Protein AF-F9WC16-F1 (afdb_monomer_lite)

Sequence (579 aa):
MTDFTGIFPSASTASATVTSGSALSATSTALATVTSGSALSAASTASATVTSGSALSAASTASATVTSGSALSATSTASATVTSGSALSATSTASATVTSGSALSATSTASATVTSGSALSATSTASATVTSGSALSATSTASATVTSGSALSATSTASATVTSGSALSATSTASATVTSGSALSATSTASATVTSGSALSATSTASATVTSGSALSATSTASATVTSGSALSATSTASATVTSGSALSATSTASATVTSGSALSATSTASATVTSGSALSATSTASATVTSGSALSATSTASATVTSGSALSATSTASATVTSGSALSATSTASATVTSGSALSAASTASATVTSGSALSATSTASATVTSGSALSAASTASATVTSGSALSATSTASATVTSGSALSAASTASATVTSGSALSATSTASAAVTSGSALSATSTASATVTSGSALSATSTASATVTSGSALSATSTASATVTSGSALSATSTASATVTSGSALSATSTASATVTSGSALSAASTASATVTSGSALSAASTASATVTSGSALSAASTASATVTSGSALSATSTASATVT

pLDDT: mean 82.02, std 11.08, range [31.3, 96.88]

Structure (mmCIF, N/CA/C/O backbone):
data_AF-F9WC16-F1
#
_entry.id   AF-F9WC16-F1
#
loop_
_atom_site.group_PDB
_atom_site.id
_atom_site.type_symbol
_atom_site.label_atom_id
_atom_site.label_alt_id
_atom_site.label_comp_id
_atom_site.label_asym_id
_atom_site.label_entity_id
_atom_site.label_seq_id
_atom_site.pdbx_PDB_ins_code
_atom_site.Cartn_x
_atom_site.Cartn_y
_atom_site.Cartn_z
_atom_site.occupancy
_atom_site.B_iso_or_equiv
_atom_site.auth_seq_id
_atom_site.auth_comp_id
_atom_site.auth_asym_id
_atom_site.auth_atom_id
_atom_site.pdbx_PDB_model_num
ATOM 1 N N . MET A 1 1 ? 38.015 -17.062 -76.089 1.00 32.19 1 MET A N 1
ATOM 2 C CA . MET A 1 1 ? 38.453 -16.292 -74.908 1.00 32.19 1 MET A CA 1
ATOM 3 C C . MET A 1 1 ? 39.875 -16.721 -74.613 1.00 32.19 1 MET A C 1
ATOM 5 O O . MET A 1 1 ? 40.081 -17.864 -74.243 1.00 32.19 1 MET A O 1
ATOM 9 N N . THR A 1 2 ? 40.844 -15.872 -74.932 1.00 34.47 2 THR A N 1
ATOM 10 C CA . THR A 1 2 ? 42.273 -16.111 -74.702 1.00 34.47 2 THR A CA 1
ATOM 11 C C . THR A 1 2 ? 42.661 -15.502 -73.360 1.00 34.47 2 THR A C 1
ATOM 13 O O . THR A 1 2 ? 42.543 -14.289 -73.192 1.00 34.47 2 THR A O 1
ATOM 16 N N . ASP A 1 3 ? 43.087 -16.349 -72.425 1.00 31.30 3 ASP A N 1
ATOM 17 C CA . ASP A 1 3 ? 43.669 -15.956 -71.141 1.00 31.30 3 ASP A CA 1
ATOM 18 C C . ASP A 1 3 ? 44.989 -15.209 -71.369 1.00 31.30 3 ASP A C 1
ATOM 20 O O . ASP A 1 3 ? 45.923 -15.749 -71.961 1.00 31.30 3 ASP A O 1
ATOM 24 N N . PHE A 1 4 ? 45.076 -13.966 -70.890 1.00 37.69 4 PHE A N 1
ATOM 25 C CA . PHE A 1 4 ? 46.331 -13.220 -70.811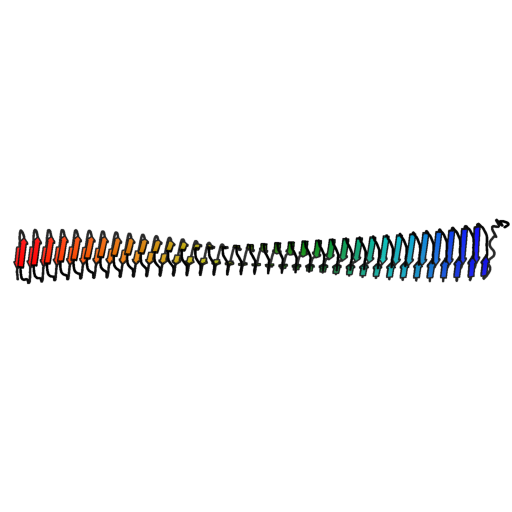 1.00 37.69 4 PHE A CA 1
ATOM 26 C C . PHE A 1 4 ? 46.782 -13.183 -69.348 1.00 37.69 4 PHE A C 1
ATOM 28 O O . PHE A 1 4 ? 46.285 -12.404 -68.536 1.00 37.69 4 PHE A O 1
ATOM 35 N N . THR A 1 5 ? 47.733 -14.049 -69.005 1.00 40.16 5 THR A N 1
ATOM 36 C CA . THR A 1 5 ? 48.456 -14.028 -67.729 1.00 40.16 5 THR A CA 1
ATOM 37 C C . THR A 1 5 ? 49.641 -13.069 -67.855 1.00 40.16 5 THR A C 1
ATOM 39 O O . THR A 1 5 ? 50.752 -13.485 -68.175 1.00 40.16 5 THR A O 1
ATOM 42 N N . GLY A 1 6 ? 49.405 -11.768 -67.678 1.00 41.28 6 GLY A N 1
ATOM 43 C CA . GLY A 1 6 ? 50.448 -10.741 -67.750 1.00 41.28 6 GLY A CA 1
ATOM 44 C C . GLY A 1 6 ? 50.562 -9.953 -66.450 1.00 41.28 6 GLY A C 1
ATOM 45 O O . GLY A 1 6 ? 49.718 -9.107 -66.172 1.00 41.28 6 GLY A O 1
ATOM 46 N N . ILE A 1 7 ? 51.623 -10.199 -65.676 1.00 39.50 7 ILE A N 1
ATOM 47 C CA . ILE A 1 7 ? 52.044 -9.312 -64.584 1.00 39.50 7 ILE A CA 1
ATOM 48 C C . ILE A 1 7 ? 52.741 -8.108 -65.236 1.00 39.50 7 ILE A C 1
ATOM 50 O O . ILE A 1 7 ? 53.850 -8.244 -65.750 1.00 39.50 7 ILE A O 1
ATOM 54 N N . PHE A 1 8 ? 52.095 -6.939 -65.253 1.00 45.47 8 PHE A N 1
ATOM 55 C CA . PHE A 1 8 ? 52.730 -5.693 -65.701 1.00 45.47 8 PHE A CA 1
ATOM 56 C C . PHE A 1 8 ? 53.617 -5.117 -64.579 1.00 45.47 8 PHE A C 1
ATOM 58 O O . PHE A 1 8 ? 53.128 -4.956 -63.459 1.00 45.47 8 PHE A O 1
ATOM 65 N N . PRO A 1 9 ? 54.900 -4.790 -64.835 1.00 41.75 9 PRO A N 1
ATOM 66 C CA . PRO A 1 9 ? 55.758 -4.149 -63.845 1.00 41.75 9 PRO A CA 1
ATOM 67 C C . PRO A 1 9 ? 55.487 -2.636 -63.754 1.00 41.75 9 PRO A C 1
ATOM 69 O O . PRO A 1 9 ? 55.106 -1.987 -64.726 1.00 41.75 9 PRO A O 1
ATOM 72 N N . SER A 1 10 ? 55.703 -2.094 -62.553 1.00 46.91 10 SER A N 1
ATOM 73 C CA . SER A 1 10 ? 55.459 -0.715 -62.117 1.00 46.91 10 SER A CA 1
ATOM 74 C C . SER A 1 10 ? 56.034 0.380 -63.030 1.00 46.91 10 SER A C 1
ATOM 76 O O . SER A 1 10 ? 57.247 0.469 -63.206 1.00 46.91 10 SER A O 1
ATOM 78 N N . ALA A 1 11 ? 55.179 1.306 -63.477 1.00 40.69 11 ALA A N 1
ATOM 79 C CA . ALA A 1 11 ? 55.573 2.629 -63.965 1.00 40.69 11 ALA A CA 1
ATOM 80 C C . ALA A 1 11 ? 54.740 3.708 -63.249 1.00 40.69 11 ALA A C 1
ATOM 82 O O . ALA A 1 11 ? 53.516 3.634 -63.210 1.00 40.69 11 ALA A O 1
ATOM 83 N N . SER A 1 12 ? 55.415 4.697 -62.657 1.00 51.22 12 SER A N 1
ATOM 84 C CA . SER A 1 12 ? 54.818 5.823 -61.926 1.00 51.22 12 SER A CA 1
ATOM 85 C C . SER A 1 12 ? 54.042 6.755 -62.869 1.00 51.22 12 SER A C 1
ATOM 87 O O . SER A 1 12 ? 54.603 7.721 -63.387 1.00 51.22 12 SER A O 1
ATOM 89 N N . THR A 1 13 ? 52.752 6.494 -63.084 1.00 55.62 13 THR A N 1
ATOM 90 C CA . THR A 1 13 ? 51.843 7.357 -63.854 1.00 55.62 13 THR A CA 1
ATOM 91 C C . THR A 1 13 ? 50.832 8.059 -62.941 1.00 55.62 13 THR A C 1
ATOM 93 O O . THR A 1 13 ? 50.387 7.507 -61.933 1.00 55.62 13 THR A O 1
ATOM 96 N N . ALA A 1 14 ? 50.432 9.287 -63.299 1.00 64.75 14 ALA A N 1
ATOM 97 C CA . ALA A 1 14 ? 49.393 10.049 -62.588 1.00 64.75 14 ALA A CA 1
ATOM 98 C C . ALA A 1 14 ? 48.021 9.343 -62.591 1.00 64.75 14 ALA A C 1
ATOM 100 O O . ALA A 1 14 ? 47.195 9.590 -61.720 1.00 64.75 14 ALA A O 1
ATOM 101 N N . SER A 1 15 ? 47.792 8.439 -63.546 1.00 70.44 15 SER A N 1
ATOM 102 C CA . SER A 1 15 ? 46.636 7.546 -63.585 1.00 70.44 15 SER A CA 1
ATOM 103 C C . SER A 1 15 ? 47.059 6.169 -64.094 1.00 70.44 15 SER A C 1
ATOM 105 O O . SER A 1 15 ? 47.838 6.070 -65.045 1.00 70.44 15 SER A O 1
ATOM 107 N N . ALA A 1 16 ? 46.553 5.113 -63.465 1.00 72.38 16 ALA A N 1
ATOM 108 C CA . ALA A 1 16 ? 46.688 3.730 -63.900 1.00 72.38 16 ALA A CA 1
ATOM 109 C C . ALA A 1 16 ? 45.288 3.112 -64.013 1.00 72.38 16 ALA A C 1
ATOM 111 O O . ALA A 1 16 ? 44.542 3.064 -63.035 1.00 72.38 16 ALA A O 1
ATOM 112 N N . THR A 1 17 ? 44.920 2.656 -65.213 1.00 74.88 17 THR A N 1
ATOM 113 C CA . THR A 1 17 ? 43.636 1.990 -65.482 1.00 74.88 17 THR A CA 1
ATOM 114 C C . THR A 1 17 ? 43.893 0.615 -66.069 1.00 74.88 17 THR A C 1
ATOM 116 O O . THR A 1 17 ? 44.639 0.480 -67.035 1.00 74.88 17 THR A O 1
ATOM 119 N N . VAL A 1 18 ? 43.267 -0.401 -65.486 1.00 69.25 18 VAL A N 1
ATOM 120 C CA . VAL A 1 18 ? 43.440 -1.796 -65.877 1.00 69.25 18 VAL A CA 1
ATOM 121 C C . VAL A 1 18 ? 42.069 -2.462 -65.991 1.00 69.25 18 VAL A C 1
ATOM 123 O O . VAL A 1 18 ? 41.312 -2.524 -65.026 1.00 69.25 18 VAL A O 1
ATOM 126 N N . THR A 1 19 ? 41.725 -2.963 -67.176 1.00 71.56 19 THR A N 1
ATOM 127 C CA . THR A 1 19 ? 40.344 -3.380 -67.470 1.00 71.56 19 THR A CA 1
ATOM 128 C C . THR A 1 19 ? 40.065 -4.857 -67.163 1.00 71.56 19 THR A C 1
ATOM 130 O O . THR A 1 19 ? 38.994 -5.156 -66.640 1.00 71.56 19 THR A O 1
ATOM 133 N N . SER A 1 20 ? 40.994 -5.787 -67.441 1.00 63.97 20 SER A N 1
ATOM 134 C CA . SER A 1 20 ? 40.744 -7.232 -67.258 1.00 63.97 20 SER A CA 1
ATOM 135 C C . SER A 1 20 ? 42.004 -8.101 -67.133 1.00 63.97 20 SER A C 1
ATOM 137 O O . SER A 1 20 ? 42.948 -7.905 -67.896 1.00 63.97 20 SER A O 1
ATOM 139 N N . GLY A 1 21 ? 41.971 -9.127 -66.274 1.00 61.41 21 GLY A N 1
ATOM 140 C CA . GLY A 1 21 ? 42.937 -10.241 -66.246 1.00 61.41 21 GLY A CA 1
ATOM 141 C C . GLY A 1 21 ? 42.810 -11.110 -64.982 1.00 61.41 21 GLY A C 1
ATOM 142 O O . GLY A 1 21 ? 42.003 -10.820 -64.108 1.00 61.41 21 GLY A O 1
ATOM 143 N N . SER A 1 22 ? 43.608 -12.167 -64.835 1.00 58.66 22 SER A N 1
ATOM 144 C CA . SER A 1 22 ? 43.515 -13.088 -63.685 1.00 58.66 22 SER A CA 1
ATOM 145 C C . SER A 1 22 ? 44.195 -12.572 -62.403 1.00 58.66 22 SER A C 1
ATOM 147 O O . SER A 1 22 ? 43.643 -12.750 -61.319 1.00 58.66 22 SER A O 1
ATOM 149 N N . ALA A 1 23 ? 45.331 -11.871 -62.502 1.00 62.81 23 ALA A N 1
ATOM 150 C CA . ALA A 1 23 ? 46.026 -11.251 -61.364 1.00 62.81 23 ALA A CA 1
ATOM 151 C C . ALA A 1 23 ? 46.640 -9.894 -61.756 1.00 62.81 23 ALA A C 1
ATOM 153 O O . ALA A 1 23 ? 47.550 -9.864 -62.583 1.00 62.81 23 ALA A O 1
ATOM 154 N N . LEU A 1 24 ? 46.149 -8.776 -61.199 1.00 65.75 24 LEU A N 1
ATOM 155 C CA . LEU A 1 24 ? 46.545 -7.418 -61.615 1.00 65.75 24 LEU A CA 1
ATOM 156 C C . LEU A 1 24 ? 46.767 -6.479 -60.429 1.00 65.75 24 LEU A C 1
ATOM 158 O O . LEU A 1 24 ? 46.008 -6.480 -59.462 1.00 65.75 24 LEU A O 1
ATOM 162 N N . SER A 1 25 ? 47.791 -5.632 -60.545 1.00 70.50 25 SER A N 1
ATOM 163 C CA . SER A 1 25 ? 48.114 -4.582 -59.581 1.00 70.50 25 SER A CA 1
ATOM 164 C C . SER A 1 25 ? 48.272 -3.239 -60.295 1.00 70.50 25 SER A C 1
ATOM 166 O O . SER A 1 25 ? 48.966 -3.161 -61.307 1.00 70.50 25 SER A O 1
ATOM 168 N N . ALA A 1 26 ? 47.623 -2.191 -59.785 1.00 67.00 26 ALA A N 1
ATOM 169 C CA . ALA A 1 26 ? 47.730 -0.822 -60.277 1.00 67.00 26 ALA A CA 1
ATOM 170 C C . ALA A 1 26 ? 48.186 0.112 -59.148 1.00 67.00 26 ALA A C 1
ATOM 172 O O . ALA A 1 26 ? 47.502 0.251 -58.135 1.00 67.00 26 ALA A O 1
ATOM 173 N N . THR A 1 27 ? 49.316 0.792 -59.348 1.00 71.75 27 THR A N 1
ATOM 174 C CA . THR A 1 27 ? 49.865 1.773 -58.400 1.00 71.75 27 THR A CA 1
ATOM 175 C C . THR A 1 27 ? 49.994 3.122 -59.097 1.00 71.75 27 THR A C 1
ATOM 177 O O . THR A 1 27 ? 50.636 3.210 -60.140 1.00 71.75 27 THR A O 1
ATOM 180 N N . SER A 1 28 ? 49.394 4.176 -58.541 1.00 72.88 28 SER A N 1
ATOM 181 C CA . SER A 1 28 ? 49.422 5.527 -59.121 1.00 72.88 28 SER A CA 1
ATOM 182 C C . SER A 1 28 ? 49.516 6.609 -58.046 1.00 72.88 28 SER A C 1
ATOM 184 O O . SER A 1 28 ? 49.129 6.400 -56.906 1.00 72.88 28 SER A O 1
ATOM 186 N N . THR A 1 29 ? 49.996 7.801 -58.390 1.00 66.62 29 THR A N 1
ATOM 187 C CA . THR A 1 29 ? 49.992 8.949 -57.473 1.00 66.62 29 THR A CA 1
ATOM 188 C C . THR A 1 29 ? 48.646 9.673 -57.386 1.00 66.62 29 THR A C 1
ATOM 190 O O . THR A 1 29 ? 48.411 10.330 -56.376 1.00 66.62 29 THR A O 1
ATOM 193 N N . ALA A 1 30 ? 47.740 9.548 -58.367 1.00 71.62 30 ALA A N 1
ATOM 194 C CA . ALA A 1 30 ? 46.408 10.165 -58.286 1.00 71.62 30 ALA A CA 1
ATOM 195 C C . ALA A 1 30 ? 45.275 9.138 -58.398 1.00 71.62 30 ALA A C 1
ATOM 197 O O . ALA A 1 30 ? 44.533 8.970 -57.433 1.00 71.62 30 ALA A O 1
ATOM 198 N N . LEU A 1 31 ? 45.146 8.424 -59.520 1.00 73.44 31 LEU A N 1
ATOM 199 C CA . LEU A 1 31 ? 44.013 7.518 -59.755 1.00 73.44 31 LEU A CA 1
ATOM 200 C C . LEU A 1 31 ? 44.473 6.105 -60.113 1.00 73.44 31 LEU A C 1
ATOM 202 O O . LEU A 1 31 ? 45.164 5.906 -61.107 1.00 73.44 31 LEU A O 1
ATOM 206 N N . ALA A 1 32 ? 44.038 5.113 -59.340 1.00 76.88 32 ALA A N 1
ATOM 207 C CA . ALA A 1 32 ? 44.218 3.700 -59.664 1.00 76.88 32 ALA A CA 1
ATOM 208 C C . ALA A 1 32 ? 42.846 3.031 -59.827 1.00 76.88 32 ALA A C 1
ATOM 210 O O . ALA A 1 32 ? 42.083 2.945 -58.867 1.00 76.88 32 ALA A O 1
ATOM 211 N N . THR A 1 33 ? 42.523 2.567 -61.038 1.00 76.62 33 THR A N 1
ATOM 212 C CA . THR A 1 33 ? 41.247 1.899 -61.347 1.00 76.62 33 THR A CA 1
ATOM 213 C C . THR A 1 33 ? 41.491 0.507 -61.910 1.00 76.62 33 THR A C 1
ATOM 215 O O . THR A 1 33 ? 42.200 0.362 -62.907 1.00 76.62 33 THR A O 1
ATOM 218 N N . VAL A 1 34 ? 40.872 -0.514 -61.312 1.00 73.81 34 VAL A N 1
ATOM 219 C CA . VAL A 1 34 ? 40.891 -1.884 -61.844 1.00 73.81 34 VAL A CA 1
ATOM 220 C C . VAL A 1 34 ? 39.464 -2.424 -61.967 1.00 73.81 34 VAL A C 1
ATOM 222 O O . VAL A 1 34 ? 38.719 -2.466 -60.990 1.00 73.81 34 VAL A O 1
ATOM 225 N N . THR A 1 35 ? 39.050 -2.816 -63.171 1.00 75.38 35 THR A N 1
ATOM 226 C CA . THR A 1 35 ? 37.631 -3.091 -63.455 1.00 75.38 35 THR A CA 1
ATOM 227 C C . THR A 1 35 ? 37.230 -4.550 -63.214 1.00 75.38 35 THR A C 1
ATOM 229 O O . THR A 1 35 ? 36.178 -4.789 -62.622 1.00 75.38 35 THR A O 1
ATOM 232 N N . SER A 1 36 ? 38.011 -5.545 -63.657 1.00 68.75 36 SER A N 1
ATOM 233 C CA . SER A 1 36 ? 37.610 -6.963 -63.557 1.00 68.75 36 SER A CA 1
ATOM 234 C C . SER A 1 36 ? 38.778 -7.956 -63.490 1.00 68.75 36 SER A C 1
ATOM 236 O O . SER A 1 36 ? 39.779 -7.785 -64.181 1.00 68.75 36 SER A O 1
ATOM 238 N N . GLY A 1 37 ? 38.650 -9.025 -62.697 1.00 67.00 37 GLY A N 1
ATOM 239 C CA . GLY A 1 37 ? 39.653 -10.099 -62.633 1.00 67.00 37 GLY A CA 1
ATOM 240 C C . GLY A 1 37 ? 39.525 -11.042 -61.432 1.00 67.00 37 GLY A C 1
ATOM 241 O O . GLY A 1 37 ? 38.591 -10.919 -60.650 1.00 67.00 37 GLY A O 1
ATOM 242 N N . SER A 1 38 ? 40.450 -11.989 -61.251 1.00 67.25 38 SER A N 1
ATOM 243 C CA . SER A 1 38 ? 40.386 -12.947 -60.128 1.00 67.25 38 SER A CA 1
ATOM 244 C C . SER A 1 38 ? 41.049 -12.403 -58.854 1.00 67.25 38 SER A C 1
ATOM 246 O O . SER A 1 38 ? 40.465 -12.518 -57.778 1.00 67.25 38 SER A O 1
ATOM 248 N N . ALA A 1 39 ? 42.223 -11.771 -58.971 1.00 68.31 39 ALA A N 1
ATOM 249 C CA . ALA A 1 39 ? 42.954 -11.115 -57.882 1.00 68.31 39 ALA A CA 1
ATOM 250 C C . ALA A 1 39 ? 43.412 -9.700 -58.290 1.00 68.31 39 ALA A C 1
ATOM 252 O O . ALA A 1 39 ? 44.177 -9.549 -59.242 1.00 68.31 39 ALA A O 1
ATOM 253 N N . LEU A 1 40 ? 42.933 -8.659 -57.604 1.00 68.62 40 LEU A N 1
ATOM 254 C CA . LEU A 1 40 ? 43.142 -7.254 -57.978 1.00 68.62 40 LEU A CA 1
ATOM 255 C C . LEU A 1 40 ? 43.624 -6.420 -56.784 1.00 68.62 40 LEU A C 1
ATOM 257 O O . LEU A 1 40 ? 43.035 -6.475 -55.702 1.00 68.62 40 LEU A O 1
ATOM 261 N N . SER A 1 41 ? 44.636 -5.578 -56.998 1.00 71.50 41 SER A N 1
ATOM 262 C CA . SER A 1 41 ? 45.069 -4.558 -56.035 1.00 71.50 41 SER A CA 1
ATOM 263 C C . SER A 1 41 ? 45.206 -3.179 -56.681 1.00 71.50 41 SER A C 1
ATOM 265 O O . SER A 1 41 ? 45.862 -3.038 -57.709 1.00 71.50 41 SER A O 1
ATOM 267 N N . ALA A 1 42 ? 44.622 -2.149 -56.068 1.00 70.06 42 ALA A N 1
ATOM 268 C CA . ALA A 1 42 ? 44.783 -0.751 -56.464 1.00 70.06 42 ALA A CA 1
ATOM 269 C C . ALA A 1 42 ? 45.348 0.069 -55.297 1.00 70.06 42 ALA A C 1
ATOM 271 O O . ALA A 1 42 ? 44.775 0.071 -54.208 1.00 70.06 42 ALA A O 1
ATOM 272 N N . ALA A 1 43 ? 46.447 0.785 -55.520 1.00 73.19 43 ALA A N 1
ATOM 273 C CA . ALA A 1 43 ? 47.060 1.671 -54.536 1.00 73.19 43 ALA A CA 1
ATOM 274 C C . ALA A 1 43 ? 47.227 3.076 -55.121 1.00 73.19 43 ALA A C 1
ATOM 276 O O . ALA A 1 43 ? 47.791 3.236 -56.207 1.00 73.19 43 ALA A O 1
ATOM 277 N N . SER A 1 44 ? 46.748 4.105 -54.418 1.00 75.56 44 SER A N 1
ATOM 278 C CA . SER A 1 44 ? 46.987 5.486 -54.847 1.00 75.56 44 SER A CA 1
ATOM 279 C C . SER A 1 44 ? 47.055 6.513 -53.730 1.00 75.56 44 SER A C 1
ATOM 281 O O . SER A 1 44 ? 46.605 6.268 -52.621 1.00 75.56 44 SER A O 1
ATOM 283 N N . THR A 1 45 ? 47.572 7.703 -54.020 1.00 69.25 45 THR A N 1
ATOM 284 C CA . THR A 1 45 ? 47.522 8.802 -53.049 1.00 69.25 45 THR A CA 1
ATOM 285 C C . THR A 1 45 ? 46.147 9.484 -53.020 1.00 69.25 45 THR A C 1
ATOM 287 O O . THR A 1 45 ? 45.724 9.903 -51.949 1.00 69.25 45 THR A O 1
ATOM 290 N N . ALA A 1 46 ? 45.403 9.575 -54.135 1.00 75.88 46 ALA A N 1
ATOM 291 C CA . ALA A 1 46 ? 44.092 10.245 -54.154 1.00 75.88 46 ALA A CA 1
ATOM 292 C C . ALA A 1 46 ? 42.903 9.268 -54.163 1.00 75.88 46 ALA A C 1
ATOM 294 O O . ALA A 1 46 ? 42.146 9.253 -53.195 1.00 75.88 46 ALA A O 1
ATOM 295 N N . SER A 1 47 ? 42.718 8.439 -55.197 1.00 77.25 47 SER A N 1
ATOM 296 C CA . SER A 1 47 ? 41.599 7.485 -55.228 1.00 77.25 47 SER A CA 1
ATOM 297 C C . SER A 1 47 ? 41.923 6.140 -55.878 1.00 77.25 47 SER A C 1
ATOM 299 O O . SER A 1 47 ? 42.444 6.062 -56.993 1.00 77.25 47 SER A O 1
ATOM 301 N N . ALA A 1 48 ? 41.583 5.068 -55.160 1.00 78.69 48 ALA A N 1
ATOM 302 C CA . ALA A 1 48 ? 41.699 3.689 -55.611 1.00 78.69 48 ALA A CA 1
ATOM 303 C C . ALA A 1 48 ? 40.302 3.066 -55.759 1.00 78.69 48 ALA A C 1
ATOM 305 O O . ALA A 1 48 ? 39.546 2.999 -54.790 1.00 78.69 48 ALA A O 1
ATOM 306 N N . THR A 1 49 ? 39.962 2.588 -56.958 1.00 80.12 49 THR A N 1
ATOM 307 C CA . THR A 1 49 ? 38.666 1.954 -57.249 1.00 80.12 49 THR A CA 1
ATOM 308 C C . THR A 1 49 ? 38.863 0.564 -57.842 1.00 80.12 49 THR A C 1
ATOM 310 O O . THR A 1 49 ? 39.582 0.404 -58.830 1.00 80.12 49 THR A O 1
ATOM 313 N N . VAL A 1 50 ? 38.194 -0.440 -57.270 1.00 76.94 50 VAL A N 1
ATOM 314 C CA . VAL A 1 50 ? 38.172 -1.808 -57.804 1.00 76.94 50 VAL A CA 1
ATOM 315 C C . VAL A 1 50 ? 36.730 -2.291 -57.961 1.00 76.94 50 VAL A C 1
ATOM 317 O O . VAL A 1 50 ? 35.972 -2.332 -56.995 1.00 76.94 50 VAL A O 1
ATOM 320 N N . THR A 1 51 ? 36.315 -2.638 -59.179 1.00 77.69 51 THR A N 1
ATOM 321 C CA . THR A 1 51 ? 34.883 -2.830 -59.478 1.00 77.69 51 THR A CA 1
ATOM 322 C C . THR A 1 51 ? 34.404 -4.272 -59.292 1.00 77.69 51 THR A C 1
ATOM 324 O O . THR A 1 51 ? 33.361 -4.477 -58.668 1.00 77.69 51 THR A O 1
ATOM 327 N N . SER A 1 52 ? 35.098 -5.288 -59.820 1.00 73.88 52 SER A N 1
ATOM 328 C CA . SER A 1 52 ? 34.615 -6.683 -59.757 1.00 73.88 52 SER A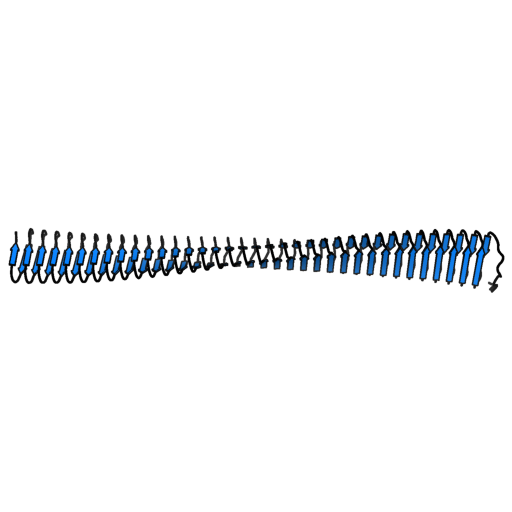 CA 1
ATOM 329 C C . SER A 1 52 ? 35.724 -7.742 -59.751 1.00 73.88 52 SER A C 1
ATOM 331 O O . SER A 1 52 ? 36.698 -7.627 -60.490 1.00 73.88 52 SER A O 1
ATOM 333 N N . GLY A 1 53 ? 35.574 -8.803 -58.950 1.00 70.00 53 GLY A N 1
ATOM 334 C CA . GLY A 1 53 ? 36.506 -9.941 -58.947 1.00 70.00 53 GLY A CA 1
ATOM 335 C C . GLY A 1 53 ? 36.373 -10.909 -57.767 1.00 70.00 53 GLY A C 1
ATOM 336 O O . GLY A 1 53 ? 35.473 -10.765 -56.948 1.00 70.00 53 GLY A O 1
ATOM 337 N N . SER A 1 54 ? 37.265 -11.894 -57.639 1.00 71.62 54 SER A N 1
ATOM 338 C CA . SER A 1 54 ? 37.207 -12.858 -56.521 1.00 71.62 54 SER A CA 1
ATOM 339 C C . SER A 1 54 ? 37.916 -12.344 -55.261 1.00 71.62 54 SER A C 1
ATOM 341 O O . SER A 1 54 ? 37.368 -12.467 -54.169 1.00 71.62 54 SER A O 1
ATOM 343 N N . ALA A 1 55 ? 39.095 -11.729 -55.400 1.00 73.81 55 ALA A N 1
ATOM 344 C CA . ALA A 1 55 ? 39.870 -11.114 -54.319 1.00 73.81 55 ALA A CA 1
ATOM 345 C C . ALA A 1 55 ? 40.313 -9.691 -54.707 1.00 73.81 55 ALA A C 1
ATOM 347 O O . ALA A 1 55 ? 41.045 -9.516 -55.678 1.00 73.81 55 ALA A O 1
ATOM 348 N N . LEU A 1 56 ? 39.859 -8.669 -53.977 1.00 72.69 56 LEU A N 1
ATOM 349 C CA . LEU A 1 56 ? 40.055 -7.255 -54.317 1.00 72.69 56 LEU A CA 1
ATOM 350 C C . LEU A 1 56 ? 40.604 -6.477 -53.118 1.00 72.69 56 LEU A C 1
ATOM 352 O O . LEU A 1 56 ? 40.097 -6.594 -52.002 1.00 72.69 56 LEU A O 1
ATOM 356 N N . SER A 1 57 ? 41.591 -5.617 -53.365 1.00 75.50 57 SER A N 1
ATOM 357 C CA . SER A 1 57 ? 42.125 -4.675 -52.377 1.00 75.50 57 SER A CA 1
ATOM 358 C C . SER A 1 57 ? 42.274 -3.269 -52.964 1.00 75.50 57 SER A C 1
ATOM 360 O O . SER A 1 57 ? 42.809 -3.098 -54.057 1.00 75.50 57 SER A O 1
ATOM 362 N N . ALA A 1 58 ? 41.806 -2.253 -52.240 1.00 75.88 58 ALA A N 1
ATOM 363 C CA . ALA A 1 58 ? 41.991 -0.845 -52.574 1.00 75.88 58 ALA A CA 1
ATOM 364 C C . ALA A 1 58 ? 42.619 -0.107 -51.385 1.00 75.88 58 ALA A C 1
ATOM 366 O O . ALA A 1 58 ? 42.102 -0.168 -50.270 1.00 75.88 58 ALA A O 1
ATOM 367 N N . ALA A 1 59 ? 43.722 0.600 -51.614 1.00 78.81 59 ALA A N 1
ATOM 368 C CA . ALA A 1 59 ? 44.401 1.413 -50.611 1.00 78.81 59 ALA A CA 1
ATOM 369 C C . ALA A 1 59 ? 44.565 2.846 -51.124 1.00 78.81 59 ALA A C 1
ATOM 371 O O . ALA A 1 59 ? 45.065 3.053 -52.233 1.00 78.81 59 ALA A O 1
ATOM 372 N N . SER A 1 60 ? 44.154 3.842 -50.336 1.00 80.06 60 SER A N 1
ATOM 373 C CA . SER A 1 60 ? 44.413 5.236 -50.699 1.00 80.06 60 SER A CA 1
ATOM 374 C C . SER A 1 60 ? 44.568 6.198 -49.529 1.00 80.06 60 SER A C 1
ATOM 376 O O . SER A 1 60 ? 44.218 5.862 -48.405 1.00 80.06 60 SER A O 1
ATOM 378 N N . THR A 1 61 ? 45.049 7.417 -49.771 1.00 73.94 61 THR A N 1
ATOM 379 C CA . THR A 1 61 ? 44.975 8.469 -48.744 1.00 73.94 61 THR A CA 1
ATOM 380 C C . THR A 1 61 ? 43.581 9.113 -48.714 1.00 73.94 61 THR A C 1
ATOM 382 O O . THR A 1 61 ? 43.034 9.298 -47.630 1.00 73.94 61 THR A O 1
ATOM 385 N N . ALA A 1 62 ? 42.942 9.406 -49.858 1.00 78.56 62 ALA A N 1
ATOM 386 C CA . ALA A 1 62 ? 41.625 10.065 -49.862 1.00 78.56 62 ALA A CA 1
ATOM 387 C C . ALA A 1 62 ? 40.434 9.086 -49.926 1.00 78.56 62 ALA A C 1
ATOM 389 O O . ALA A 1 62 ? 39.655 9.032 -48.975 1.00 78.56 62 ALA A O 1
ATOM 390 N N . SER A 1 63 ? 40.267 8.304 -50.999 1.00 80.19 63 SER A N 1
ATOM 391 C CA . SER A 1 63 ? 39.116 7.393 -51.148 1.00 80.19 63 SER A CA 1
ATOM 392 C C . SER A 1 63 ? 39.442 6.027 -51.765 1.00 80.19 63 SER A C 1
ATOM 394 O O . SER A 1 63 ? 39.922 5.943 -52.899 1.00 80.19 63 SER A O 1
ATOM 396 N N . ALA A 1 64 ? 39.109 4.951 -51.046 1.00 81.88 64 ALA A N 1
ATOM 397 C CA . ALA A 1 64 ? 39.166 3.572 -51.529 1.00 81.88 64 ALA A CA 1
ATOM 398 C C . ALA A 1 64 ? 37.753 2.997 -51.673 1.00 81.88 64 ALA A C 1
ATOM 400 O O . ALA A 1 64 ? 36.999 2.945 -50.699 1.00 81.88 64 ALA A O 1
ATOM 401 N N . THR A 1 65 ? 37.412 2.525 -52.872 1.00 83.31 65 THR A N 1
ATOM 402 C CA . THR A 1 65 ? 36.097 1.943 -53.179 1.00 83.31 65 THR A CA 1
ATOM 403 C C . THR A 1 65 ? 36.246 0.557 -53.793 1.00 83.31 65 THR A C 1
ATOM 405 O O . THR A 1 65 ? 36.982 0.383 -54.765 1.00 83.31 65 THR A O 1
ATOM 408 N N . VAL A 1 66 ? 35.518 -0.425 -53.256 1.00 80.56 66 VAL A N 1
ATOM 409 C CA . VAL A 1 66 ? 35.443 -1.782 -53.813 1.00 80.56 66 VAL A CA 1
ATOM 410 C C . VAL A 1 66 ? 33.980 -2.199 -53.992 1.00 80.56 66 VAL A C 1
ATOM 412 O O . VAL A 1 66 ? 33.216 -2.222 -53.031 1.00 80.56 66 VAL A O 1
ATOM 415 N N . THR A 1 67 ? 33.552 -2.505 -55.218 1.00 80.38 67 THR A N 1
ATOM 416 C CA . THR A 1 67 ? 32.111 -2.628 -55.521 1.00 80.38 67 THR A CA 1
ATOM 417 C C . THR A 1 67 ? 31.564 -4.052 -55.374 1.00 80.38 67 THR A C 1
ATOM 419 O O . THR A 1 67 ? 30.555 -4.229 -54.694 1.00 80.38 67 THR A O 1
ATOM 422 N N . SER A 1 68 ? 32.184 -5.073 -55.982 1.00 77.06 68 SER A N 1
ATOM 423 C CA . SER A 1 68 ? 31.644 -6.444 -55.963 1.00 77.06 68 SER A CA 1
ATOM 424 C C . SER A 1 68 ? 32.717 -7.541 -55.971 1.00 77.06 68 SER A C 1
ATOM 426 O O . SER A 1 68 ? 33.699 -7.440 -56.705 1.00 77.06 68 SER A O 1
ATOM 428 N N . GLY A 1 69 ? 32.537 -8.608 -55.185 1.00 73.88 69 GLY A N 1
ATOM 429 C CA . GLY A 1 69 ? 33.425 -9.776 -55.227 1.00 73.88 69 GLY A CA 1
ATOM 430 C C . GLY A 1 69 ? 33.257 -10.797 -54.099 1.00 73.88 69 GLY A C 1
ATOM 431 O O . GLY A 1 69 ? 32.325 -10.707 -53.308 1.00 73.88 69 GLY A O 1
ATOM 432 N N . SER A 1 70 ? 34.159 -11.776 -53.987 1.00 74.44 70 SER A N 1
ATOM 433 C CA . SER A 1 70 ? 34.106 -12.770 -52.896 1.00 74.44 70 SER A CA 1
ATOM 434 C C . SER A 1 70 ? 34.851 -12.311 -51.636 1.00 74.44 70 SER A C 1
ATOM 436 O O . SER A 1 70 ? 34.312 -12.448 -50.542 1.00 74.44 70 SER A O 1
ATOM 438 N N . ALA A 1 71 ? 36.045 -11.728 -51.777 1.00 76.94 71 ALA A N 1
ATOM 439 C CA . ALA A 1 71 ? 36.856 -11.165 -50.695 1.00 76.94 71 ALA A CA 1
ATOM 440 C C . ALA A 1 71 ? 37.314 -9.738 -51.045 1.00 76.94 71 ALA A C 1
ATOM 442 O O . ALA A 1 71 ? 38.026 -9.543 -52.028 1.00 76.94 71 ALA A O 1
ATOM 443 N N . LEU A 1 72 ? 36.897 -8.734 -50.271 1.00 75.62 72 LEU A N 1
ATOM 444 C CA . LEU A 1 72 ? 37.103 -7.313 -50.572 1.00 75.62 72 LEU A CA 1
ATOM 445 C C . LEU A 1 72 ? 37.706 -6.582 -49.366 1.00 75.62 72 LEU A C 1
ATOM 447 O O . LEU A 1 72 ? 37.214 -6.719 -48.246 1.00 75.62 72 LEU A O 1
ATOM 451 N N . SER A 1 73 ? 38.723 -5.751 -49.603 1.00 80.69 73 SER A N 1
ATOM 452 C CA . SER A 1 73 ? 39.334 -4.882 -48.589 1.00 80.69 73 SER A CA 1
ATOM 453 C C . SER A 1 73 ? 39.533 -3.455 -49.111 1.00 80.69 73 SER A C 1
ATOM 455 O O . SER A 1 73 ? 40.160 -3.260 -50.150 1.00 80.69 73 SER A O 1
ATOM 457 N N . ALA A 1 74 ? 39.028 -2.450 -48.393 1.00 79.19 74 ALA A N 1
ATOM 458 C CA . ALA A 1 74 ? 39.253 -1.031 -48.670 1.00 79.19 74 ALA A CA 1
ATOM 459 C C . ALA A 1 74 ? 39.928 -0.357 -47.466 1.00 79.19 74 ALA A C 1
ATOM 461 O O . ALA A 1 74 ? 39.394 -0.390 -46.360 1.00 79.19 74 ALA A O 1
ATOM 462 N N . THR A 1 75 ? 41.080 0.282 -47.671 1.00 83.81 75 THR A N 1
ATOM 463 C CA . THR A 1 75 ? 41.807 1.036 -46.636 1.00 83.81 75 THR A CA 1
ATOM 464 C C . THR A 1 75 ? 41.991 2.481 -47.083 1.00 83.81 75 THR A C 1
ATOM 466 O O . THR A 1 75 ? 42.511 2.715 -48.175 1.00 83.81 75 THR A O 1
ATOM 469 N N . SER A 1 76 ? 41.576 3.474 -46.286 1.00 82.75 76 SER A N 1
ATOM 470 C CA . SER A 1 76 ? 41.831 4.887 -46.615 1.00 82.75 76 SER A CA 1
ATOM 471 C C . SER A 1 76 ? 41.913 5.850 -45.449 1.00 82.75 76 SER A C 1
ATOM 473 O O . SER A 1 76 ? 41.205 5.680 -44.473 1.00 82.75 76 SER A O 1
ATOM 475 N N . THR A 1 77 ? 42.676 6.939 -45.558 1.00 77.75 77 THR A N 1
ATOM 476 C CA . THR A 1 77 ? 42.654 7.972 -44.507 1.00 77.75 77 THR A CA 1
ATOM 477 C C . THR A 1 77 ? 41.296 8.688 -44.456 1.00 77.75 77 THR A C 1
ATOM 479 O O . THR A 1 77 ? 40.724 8.785 -43.374 1.00 77.75 77 THR A O 1
ATOM 482 N N . ALA A 1 78 ? 40.710 9.114 -45.585 1.00 80.88 78 ALA A N 1
ATOM 483 C CA . ALA A 1 78 ? 39.429 9.841 -45.548 1.00 80.88 78 ALA A CA 1
ATOM 484 C C . ALA A 1 78 ? 38.175 8.945 -45.649 1.00 80.88 78 ALA A C 1
ATOM 486 O O . ALA A 1 78 ? 37.299 9.038 -44.790 1.00 80.88 78 ALA A O 1
ATOM 487 N N . SER A 1 79 ? 38.059 8.081 -46.666 1.00 83.56 79 SER A N 1
ATOM 488 C CA . SER A 1 79 ? 36.866 7.231 -46.830 1.00 83.56 79 SER A CA 1
ATOM 489 C C . SER A 1 79 ? 37.153 5.869 -47.466 1.00 83.56 79 SER A C 1
ATOM 491 O O . SER A 1 79 ? 37.775 5.789 -48.524 1.00 83.56 79 SER A O 1
ATOM 493 N N . ALA A 1 80 ? 36.658 4.800 -46.841 1.00 84.44 80 ALA A N 1
ATOM 494 C CA . ALA A 1 80 ? 36.691 3.436 -47.360 1.00 84.44 80 ALA A CA 1
ATOM 495 C C . ALA A 1 80 ? 35.262 2.895 -47.542 1.00 84.44 80 ALA A C 1
ATOM 497 O O . ALA A 1 80 ? 34.488 2.855 -46.586 1.00 84.44 80 ALA A O 1
ATOM 498 N N . THR A 1 81 ? 34.911 2.457 -48.754 1.00 85.62 81 THR A N 1
ATOM 499 C CA . THR A 1 81 ? 33.571 1.936 -49.081 1.00 85.62 81 THR A CA 1
ATOM 500 C C . THR A 1 81 ? 33.654 0.565 -49.742 1.00 85.62 81 THR A C 1
ATOM 502 O O . THR A 1 81 ? 34.383 0.388 -50.718 1.00 85.62 81 THR A O 1
ATOM 505 N N . VAL A 1 82 ? 32.874 -0.398 -49.242 1.00 82.38 82 VAL A N 1
ATOM 506 C CA . VAL A 1 82 ? 32.733 -1.732 -49.841 1.00 82.38 82 VAL A CA 1
ATOM 507 C C . VAL A 1 82 ? 31.253 -2.080 -50.028 1.00 82.38 82 VAL A C 1
ATOM 509 O O . VAL A 1 82 ? 30.494 -2.113 -49.062 1.00 82.38 82 VAL A O 1
ATOM 512 N N . THR A 1 83 ? 30.805 -2.326 -51.261 1.00 82.38 83 THR A N 1
ATOM 513 C CA . THR A 1 83 ? 29.360 -2.406 -51.554 1.00 82.38 83 THR A CA 1
ATOM 514 C C . THR A 1 83 ? 28.778 -3.817 -51.428 1.00 82.38 83 THR A C 1
ATOM 516 O O . THR A 1 83 ? 27.777 -3.985 -50.733 1.00 82.38 83 THR A O 1
ATOM 519 N N . SER A 1 84 ? 29.354 -4.838 -52.074 1.00 79.62 84 SER A N 1
ATOM 520 C CA . SER A 1 84 ? 28.756 -6.184 -52.101 1.00 79.62 84 SER A CA 1
ATOM 521 C C . SER A 1 84 ? 29.778 -7.324 -52.165 1.00 79.62 84 SER A C 1
ATOM 523 O O . SER A 1 84 ? 30.733 -7.259 -52.935 1.00 79.62 84 SER A O 1
ATOM 525 N N . GLY A 1 85 ? 29.576 -8.395 -51.393 1.00 76.06 85 GLY A N 1
ATOM 526 C CA . GLY A 1 85 ? 30.401 -9.602 -51.500 1.00 76.06 85 GLY A CA 1
ATOM 527 C C . GLY A 1 85 ? 30.196 -10.655 -50.410 1.00 76.06 85 GLY A C 1
ATOM 528 O O . GLY A 1 85 ? 29.275 -10.555 -49.607 1.00 76.06 85 GLY A O 1
ATOM 529 N N . SER A 1 86 ? 31.056 -11.674 -50.348 1.00 76.19 86 SER A N 1
ATOM 530 C CA . SER A 1 86 ? 30.976 -12.702 -49.292 1.00 76.19 86 SER A CA 1
ATOM 531 C C . SER A 1 86 ? 31.739 -12.303 -48.022 1.00 76.19 86 SER A C 1
ATOM 533 O O . SER A 1 86 ? 31.192 -12.442 -46.931 1.00 76.19 86 SER A O 1
ATOM 535 N N . ALA A 1 87 ? 32.957 -11.769 -48.152 1.00 79.25 87 ALA A N 1
ATOM 536 C CA . ALA A 1 87 ? 33.797 -11.269 -47.062 1.00 79.25 87 ALA A CA 1
ATOM 537 C C . ALA A 1 87 ? 34.300 -9.848 -47.373 1.00 79.25 87 ALA A C 1
ATOM 539 O O . ALA A 1 87 ? 34.999 -9.642 -48.365 1.00 79.25 87 ALA A O 1
ATOM 540 N N . LEU A 1 88 ? 33.934 -8.861 -46.553 1.00 77.75 88 LEU A N 1
ATOM 541 C CA . LEU A 1 88 ? 34.182 -7.438 -46.806 1.00 77.75 88 LEU A CA 1
ATOM 542 C C . LEU A 1 88 ? 34.829 -6.771 -45.585 1.00 77.75 88 LEU A C 1
ATOM 544 O O . LEU A 1 88 ? 34.342 -6.921 -44.465 1.00 77.75 88 LEU A O 1
ATOM 548 N N . SER A 1 89 ? 35.872 -5.971 -45.812 1.00 83.44 89 SER A N 1
ATOM 549 C CA . SER A 1 89 ? 36.518 -5.141 -44.789 1.00 83.44 89 SER A CA 1
ATOM 550 C C . SER A 1 89 ? 36.728 -3.706 -45.281 1.00 83.44 89 SER A C 1
ATOM 552 O O . SER A 1 89 ? 37.342 -3.497 -46.324 1.00 83.44 89 SER A O 1
ATOM 554 N N . ALA A 1 90 ? 36.279 -2.712 -44.516 1.00 82.06 90 ALA A N 1
ATOM 555 C CA . ALA A 1 90 ? 36.557 -1.294 -44.745 1.00 82.06 90 ALA A CA 1
ATOM 556 C C . ALA A 1 90 ? 37.267 -0.688 -43.525 1.00 82.06 90 ALA A C 1
ATOM 558 O O . ALA A 1 90 ? 36.750 -0.758 -42.412 1.00 82.06 90 ALA A O 1
ATOM 559 N N . THR A 1 91 ? 38.422 -0.058 -43.730 1.00 86.31 91 THR A N 1
ATOM 560 C CA . THR A 1 91 ? 39.211 0.592 -42.674 1.00 86.31 91 THR A CA 1
ATOM 561 C C . THR A 1 91 ? 39.476 2.043 -43.049 1.00 86.31 91 THR A C 1
ATOM 563 O O . THR A 1 91 ? 40.047 2.310 -44.108 1.00 86.31 91 THR A O 1
ATOM 566 N N . SER A 1 92 ? 39.097 2.990 -42.186 1.00 85.25 92 SER A N 1
ATOM 567 C CA . SER A 1 92 ? 39.383 4.406 -42.421 1.00 85.25 92 SER A CA 1
ATOM 568 C C . SER A 1 92 ? 39.735 5.219 -41.179 1.00 85.25 92 SER A C 1
ATOM 570 O O . SER A 1 92 ? 39.537 4.767 -40.061 1.00 85.25 92 SER A O 1
ATOM 572 N N . THR A 1 93 ? 40.278 6.428 -41.343 1.00 79.69 93 THR A N 1
ATOM 573 C CA . THR A 1 93 ? 40.329 7.403 -40.244 1.00 79.69 93 THR A CA 1
ATOM 574 C C . THR A 1 93 ? 38.992 8.143 -40.147 1.00 79.69 93 THR A C 1
ATOM 576 O O . THR A 1 93 ? 38.419 8.214 -39.062 1.00 79.69 93 THR A O 1
ATOM 579 N N . ALA A 1 94 ? 38.422 8.628 -41.256 1.00 81.88 94 ALA A N 1
ATOM 580 C CA . ALA A 1 94 ? 37.153 9.364 -41.212 1.00 81.88 94 ALA A CA 1
ATOM 581 C C . ALA A 1 94 ? 35.914 8.453 -41.327 1.00 81.88 94 ALA A C 1
ATOM 583 O O . ALA A 1 94 ? 35.105 8.419 -40.400 1.00 81.88 94 ALA A O 1
ATOM 584 N N . SER A 1 95 ? 35.740 7.711 -42.425 1.00 85.12 95 SER A N 1
ATOM 585 C CA . SER A 1 95 ? 34.508 6.933 -42.642 1.00 85.12 95 SER A CA 1
ATOM 586 C C . SER A 1 95 ? 34.738 5.585 -43.320 1.00 85.12 95 SER A C 1
ATOM 588 O O . SER A 1 95 ? 35.326 5.519 -44.400 1.00 85.12 95 SER A O 1
ATOM 590 N N . ALA A 1 96 ? 34.222 4.515 -42.715 1.00 86.31 96 ALA A N 1
ATOM 591 C CA . ALA A 1 96 ? 34.194 3.167 -43.269 1.00 86.31 96 ALA A CA 1
ATOM 592 C C . ALA A 1 96 ? 32.745 2.695 -43.438 1.00 86.31 96 ALA A C 1
ATOM 594 O O . ALA A 1 96 ? 31.986 2.638 -42.469 1.00 86.31 96 ALA A O 1
ATOM 595 N N . THR A 1 97 ? 32.364 2.330 -44.663 1.00 87.75 97 THR A N 1
ATOM 596 C CA . THR A 1 97 ? 31.008 1.868 -44.995 1.00 87.75 97 THR A CA 1
ATOM 597 C C . THR A 1 97 ? 31.045 0.515 -45.693 1.00 87.75 97 THR A C 1
ATOM 599 O O . THR A 1 97 ? 31.758 0.346 -46.682 1.00 87.75 97 THR A O 1
ATOM 602 N N . VAL A 1 98 ? 30.245 -0.437 -45.207 1.00 84.06 98 VAL A N 1
ATOM 603 C CA . VAL A 1 98 ? 30.049 -1.747 -45.840 1.00 84.06 98 VAL A CA 1
ATOM 604 C C . VAL A 1 98 ? 28.555 -2.025 -46.030 1.00 84.06 98 VAL A C 1
ATOM 606 O O . VAL A 1 98 ? 27.798 -2.049 -45.062 1.00 84.06 98 VAL A O 1
ATOM 609 N N . THR A 1 99 ? 28.096 -2.217 -47.267 1.00 84.06 99 THR A N 1
ATOM 610 C CA . THR A 1 99 ? 26.648 -2.229 -47.557 1.00 84.06 99 THR A CA 1
ATOM 611 C C . THR A 1 99 ? 26.011 -3.620 -47.465 1.00 84.06 99 THR A C 1
ATOM 613 O O . THR A 1 99 ? 25.016 -3.771 -46.758 1.00 84.06 99 THR A O 1
ATOM 616 N N . SER A 1 100 ? 26.535 -4.641 -48.154 1.00 81.50 100 SER A N 1
ATOM 617 C CA . SER A 1 100 ? 25.887 -5.963 -48.205 1.00 81.50 100 SER A CA 1
ATOM 618 C C . SER A 1 100 ? 26.864 -7.138 -48.318 1.00 81.50 100 SER A C 1
ATOM 620 O O . SER A 1 100 ? 27.810 -7.087 -49.101 1.00 81.50 100 SER A O 1
ATOM 622 N N . GLY A 1 101 ? 26.629 -8.224 -47.576 1.00 78.81 101 GLY A N 1
ATOM 623 C CA . GLY A 1 101 ? 27.404 -9.460 -47.731 1.00 78.81 101 GLY A CA 1
ATOM 624 C C . GLY A 1 101 ? 27.158 -10.542 -46.679 1.00 78.81 101 GLY A C 1
ATOM 625 O O . GLY A 1 101 ? 26.230 -10.444 -45.884 1.00 78.81 101 GLY A O 1
ATOM 626 N N . SER A 1 102 ? 27.994 -11.582 -46.640 1.00 77.94 102 SER A N 1
ATOM 627 C CA . SER A 1 102 ? 27.885 -12.638 -45.616 1.00 77.94 102 SER A CA 1
ATOM 628 C C . SER A 1 102 ? 28.673 -12.308 -44.343 1.00 77.94 102 SER A C 1
ATOM 630 O O . SER A 1 102 ? 28.125 -12.444 -43.253 1.00 77.94 102 SER A O 1
ATOM 632 N N . ALA A 1 103 ? 29.917 -11.837 -44.472 1.00 81.31 103 ALA A N 1
ATOM 633 C CA . ALA A 1 103 ? 30.791 -11.407 -43.378 1.00 81.31 103 ALA A CA 1
ATOM 634 C C . ALA A 1 103 ? 31.340 -9.994 -43.646 1.00 81.31 103 ALA A C 1
ATOM 636 O O . ALA A 1 103 ? 32.034 -9.777 -44.640 1.00 81.31 103 ALA A O 1
ATOM 637 N N . LEU A 1 104 ? 31.015 -9.024 -42.789 1.00 79.62 104 LEU A N 1
ATOM 638 C CA . LEU A 1 104 ? 31.302 -7.601 -43.002 1.00 79.62 104 LEU A CA 1
ATOM 639 C C . LEU A 1 104 ? 31.988 -6.993 -41.772 1.00 79.62 104 LEU A C 1
ATOM 641 O O . LEU A 1 104 ? 31.512 -7.164 -40.649 1.00 79.62 104 LEU A O 1
ATOM 645 N N . SER A 1 105 ? 33.051 -6.217 -41.990 1.00 85.44 105 SER A N 1
ATOM 646 C CA . SER A 1 105 ? 33.740 -5.442 -40.951 1.00 85.44 105 SER A CA 1
ATOM 647 C C . SER A 1 105 ? 33.995 -4.000 -41.398 1.00 85.44 105 SER A C 1
ATOM 649 O O . SER A 1 105 ? 34.598 -3.775 -42.445 1.00 85.44 105 SER A O 1
ATOM 651 N N . ALA A 1 106 ? 33.588 -3.018 -40.592 1.00 84.25 106 ALA A N 1
ATOM 652 C CA . ALA A 1 106 ? 33.912 -1.603 -40.776 1.00 84.25 106 ALA A CA 1
ATOM 653 C C . ALA A 1 106 ? 34.664 -1.067 -39.549 1.00 84.25 106 ALA A C 1
ATOM 655 O O . ALA A 1 106 ? 34.157 -1.152 -38.433 1.00 84.25 106 ALA A O 1
ATOM 656 N N . THR A 1 107 ? 35.840 -0.476 -39.752 1.00 88.56 107 THR A N 1
ATOM 657 C CA . THR A 1 107 ? 36.664 0.119 -38.689 1.00 88.56 107 THR A CA 1
ATOM 658 C C . THR A 1 107 ? 36.958 1.576 -39.019 1.00 88.56 107 THR A C 1
ATOM 660 O O . THR A 1 107 ? 37.437 1.877 -40.113 1.00 88.56 107 THR A O 1
ATOM 663 N N . SER A 1 108 ? 36.683 2.505 -38.100 1.00 86.75 108 SER A N 1
ATOM 664 C CA . SER A 1 108 ? 37.011 3.924 -38.291 1.00 86.75 108 SER A CA 1
ATOM 665 C C . SER A 1 108 ? 37.380 4.688 -37.029 1.00 86.75 108 SER A C 1
ATOM 667 O O . SER A 1 108 ? 37.132 4.234 -35.920 1.00 86.75 108 SER A O 1
ATOM 669 N N . THR A 1 109 ? 37.974 5.876 -37.171 1.00 81.00 109 THR A N 1
ATOM 670 C CA . THR A 1 109 ? 38.069 6.814 -36.043 1.00 81.00 109 THR A CA 1
ATOM 671 C C . THR A 1 109 ? 36.758 7.591 -35.893 1.00 81.00 109 THR A C 1
ATOM 673 O O . THR A 1 109 ? 36.200 7.607 -34.801 1.00 81.00 109 THR A O 1
ATOM 676 N N . ALA A 1 110 ? 36.195 8.174 -36.960 1.00 82.94 110 ALA A N 1
ATOM 677 C CA . ALA A 1 110 ? 34.942 8.933 -36.838 1.00 82.94 110 ALA A CA 1
ATOM 678 C C . ALA A 1 110 ? 33.666 8.083 -37.026 1.00 82.94 110 ALA A C 1
ATOM 680 O O . ALA A 1 110 ? 32.857 8.008 -36.100 1.00 82.94 110 ALA A O 1
ATOM 681 N N . SER A 1 111 ? 33.453 7.405 -38.161 1.00 85.88 111 SER A N 1
ATOM 682 C CA . SER A 1 111 ? 32.202 6.656 -38.395 1.00 85.88 111 SER A CA 1
ATOM 683 C C . SER A 1 111 ? 32.401 5.304 -39.079 1.00 85.88 111 SER A C 1
ATOM 685 O O . SER A 1 111 ? 33.041 5.223 -40.123 1.00 85.88 111 SER A O 1
ATOM 687 N N . ALA A 1 112 ? 31.820 4.248 -38.506 1.00 87.81 112 ALA A N 1
ATOM 688 C CA . ALA A 1 112 ? 31.764 2.913 -39.096 1.00 87.81 112 ALA A CA 1
ATOM 689 C C . ALA A 1 112 ? 30.301 2.480 -39.281 1.00 87.81 112 ALA A C 1
ATOM 691 O O . ALA A 1 112 ? 29.541 2.442 -38.312 1.00 87.81 112 ALA A O 1
ATOM 692 N N . THR A 1 113 ? 29.907 2.141 -40.510 1.00 89.44 113 THR A N 1
ATOM 693 C CA . THR A 1 113 ? 28.527 1.749 -40.850 1.00 89.44 113 THR A CA 1
ATOM 694 C C . THR A 1 113 ? 28.495 0.422 -41.599 1.00 89.44 113 THR A C 1
ATOM 696 O O . THR A 1 113 ? 29.192 0.258 -42.601 1.00 89.44 113 THR A O 1
ATOM 699 N N . VAL A 1 114 ? 27.650 -0.508 -41.145 1.00 85.94 114 VAL A N 1
ATOM 700 C CA . VAL A 1 114 ? 27.391 -1.784 -41.824 1.00 85.94 114 VAL A CA 1
ATOM 701 C C . VAL A 1 114 ? 25.885 -1.994 -42.009 1.00 85.94 114 VAL A C 1
ATOM 703 O O . VAL A 1 114 ? 25.135 -2.021 -41.036 1.00 85.94 114 VAL A O 1
ATOM 706 N N . THR A 1 115 ? 25.407 -2.128 -43.248 1.00 85.38 115 THR A N 1
ATOM 707 C CA . THR A 1 115 ? 23.957 -2.086 -43.523 1.00 85.38 115 THR A CA 1
ATOM 708 C C . THR A 1 115 ? 23.279 -3.459 -43.455 1.00 85.38 115 THR A C 1
ATOM 710 O O . THR A 1 115 ? 22.304 -3.604 -42.719 1.00 85.38 115 THR A O 1
ATOM 713 N N . SER A 1 116 ? 23.747 -4.471 -44.196 1.00 82.94 116 SER A N 1
ATOM 714 C CA . SER A 1 116 ? 23.048 -5.764 -44.279 1.00 82.94 116 SER A CA 1
ATOM 715 C C . SER A 1 116 ? 23.973 -6.974 -44.445 1.00 82.94 116 SER A C 1
ATOM 717 O O . SER A 1 116 ? 24.911 -6.935 -45.237 1.00 82.94 116 SER A O 1
ATOM 719 N N . GLY A 1 117 ? 23.701 -8.075 -43.739 1.00 80.12 117 GLY A N 1
ATOM 720 C CA . GLY A 1 117 ? 24.421 -9.336 -43.945 1.00 80.12 117 GLY A CA 1
ATOM 721 C C . GLY A 1 117 ? 24.142 -10.438 -42.924 1.00 80.12 117 GLY A C 1
ATOM 722 O O . GLY A 1 117 ? 23.223 -10.329 -42.119 1.00 80.12 117 GLY A O 1
ATOM 723 N N . SER A 1 118 ? 24.939 -11.508 -42.921 1.00 79.56 118 SER A N 1
ATOM 724 C CA . SER A 1 118 ? 24.798 -12.591 -41.930 1.00 79.56 118 SER A CA 1
ATOM 725 C C . SER A 1 118 ? 25.609 -12.334 -40.655 1.00 79.56 118 SER A C 1
ATOM 727 O O . SER A 1 118 ? 25.067 -12.488 -39.564 1.00 79.56 118 SER A O 1
ATOM 729 N N . ALA A 1 119 ? 26.868 -11.903 -40.780 1.00 82.69 119 ALA A N 1
ATOM 730 C CA . ALA A 1 119 ? 27.771 -11.554 -39.682 1.00 82.69 119 ALA A CA 1
ATOM 731 C C . ALA A 1 119 ? 28.384 -10.159 -39.906 1.00 82.69 119 ALA A C 1
ATOM 733 O O . ALA A 1 119 ? 29.085 -9.940 -40.894 1.00 82.69 119 ALA A O 1
ATOM 734 N N . LEU A 1 120 ? 28.101 -9.205 -39.018 1.00 81.38 120 LEU A N 1
ATOM 735 C CA . LEU A 1 120 ? 28.442 -7.789 -39.190 1.00 81.38 120 LEU A CA 1
ATOM 736 C C . LEU A 1 120 ? 29.155 -7.242 -37.946 1.00 81.38 120 LEU A C 1
ATOM 738 O O . LEU A 1 120 ? 28.679 -7.429 -36.826 1.00 81.38 120 LEU A O 1
ATOM 742 N N . SER A 1 121 ? 30.244 -6.498 -38.150 1.00 87.06 121 SER A N 1
ATOM 743 C CA . SER A 1 121 ? 30.966 -5.780 -37.094 1.00 87.06 121 SER A CA 1
ATOM 744 C C . SER A 1 121 ? 31.269 -4.335 -37.499 1.00 87.06 121 SER A C 1
ATOM 746 O O . SER A 1 121 ? 31.864 -4.098 -38.549 1.00 87.06 121 SER A O 1
ATOM 748 N N . ALA A 1 122 ? 30.913 -3.367 -36.654 1.00 86.56 122 ALA A N 1
ATOM 749 C CA . ALA A 1 122 ? 31.290 -1.960 -36.797 1.00 86.56 122 ALA A CA 1
ATOM 750 C C . ALA A 1 122 ? 32.070 -1.485 -35.563 1.00 86.56 122 ALA A C 1
ATOM 752 O O . ALA A 1 122 ? 31.569 -1.579 -34.443 1.00 86.56 122 ALA A O 1
ATOM 753 N N . THR A 1 123 ? 33.264 -0.929 -35.764 1.00 89.88 123 THR A N 1
ATOM 754 C CA . THR A 1 123 ? 34.127 -0.403 -34.697 1.00 89.88 123 THR A CA 1
ATOM 755 C C . THR A 1 123 ? 34.491 1.046 -34.992 1.00 89.88 123 THR A C 1
ATOM 757 O O . THR A 1 123 ? 35.037 1.339 -36.055 1.00 89.88 123 THR A O 1
ATOM 760 N N . SER A 1 124 ? 34.213 1.963 -34.063 1.00 88.62 124 SER A N 1
ATOM 761 C CA . SER A 1 124 ? 34.540 3.384 -34.227 1.00 88.62 124 SER A CA 1
ATOM 762 C C . SER A 1 124 ? 35.043 4.053 -32.948 1.00 88.62 124 SER A C 1
ATOM 764 O O . SER A 1 124 ? 34.897 3.507 -31.862 1.00 88.62 124 SER A O 1
ATOM 766 N N . THR A 1 125 ? 35.622 5.254 -33.040 1.00 82.25 125 THR A N 1
ATOM 767 C CA . THR A 1 125 ? 35.778 6.123 -31.858 1.00 82.25 125 THR A CA 1
ATOM 768 C C . THR A 1 125 ? 34.531 6.989 -31.656 1.00 82.25 125 THR A C 1
ATOM 770 O O . THR A 1 125 ? 34.061 7.103 -30.527 1.00 82.25 125 THR A O 1
ATOM 773 N N . ALA A 1 126 ? 33.940 7.570 -32.710 1.00 84.44 126 ALA A N 1
ATOM 774 C CA . ALA A 1 126 ? 32.744 8.410 -32.552 1.00 84.44 126 ALA A CA 1
ATOM 775 C C . ALA A 1 126 ? 31.432 7.620 -32.704 1.00 84.44 126 ALA A C 1
ATOM 777 O O . ALA A 1 126 ? 30.660 7.519 -31.753 1.00 84.44 126 ALA A O 1
ATOM 778 N N . SER A 1 127 ? 31.160 7.006 -33.858 1.00 87.62 127 SER A N 1
ATOM 779 C CA . SER A 1 127 ? 29.893 6.287 -34.082 1.00 87.62 127 SER A CA 1
ATOM 780 C C . SER A 1 127 ? 30.058 4.972 -34.841 1.00 87.62 127 SER A C 1
ATOM 782 O O . SER A 1 127 ? 30.699 4.940 -35.891 1.00 87.62 127 SER A O 1
ATOM 784 N N . ALA A 1 128 ? 29.463 3.901 -34.311 1.00 89.81 128 ALA A N 1
ATOM 785 C CA . ALA A 1 128 ? 29.354 2.596 -34.955 1.00 89.81 128 ALA A CA 1
ATOM 786 C C . ALA A 1 128 ? 27.875 2.216 -35.130 1.00 89.81 128 ALA A C 1
ATOM 788 O O . ALA A 1 128 ? 27.124 2.190 -34.152 1.00 89.81 128 ALA A O 1
ATOM 789 N N . THR A 1 129 ? 27.456 1.912 -36.361 1.00 90.69 129 THR A N 1
ATOM 790 C CA . THR A 1 129 ? 26.060 1.577 -36.691 1.00 90.69 129 THR A CA 1
ATOM 791 C C . THR A 1 129 ? 25.974 0.280 -37.487 1.00 90.69 129 THR A C 1
ATOM 793 O O . THR A 1 129 ? 26.656 0.129 -38.501 1.00 90.69 129 THR A O 1
ATOM 796 N N . VAL A 1 130 ? 25.099 -0.633 -37.057 1.00 87.75 130 VAL A N 1
ATOM 797 C CA . VAL A 1 130 ? 24.782 -1.871 -37.781 1.00 87.75 130 VAL A CA 1
ATOM 798 C C . VAL A 1 130 ? 23.267 -2.014 -37.954 1.00 87.75 130 VAL A C 1
ATOM 800 O O . VAL A 1 130 ? 22.527 -2.058 -36.973 1.00 87.75 130 VAL A O 1
ATOM 803 N N . THR A 1 131 ? 22.775 -2.076 -39.192 1.00 87.00 131 THR A N 1
ATOM 804 C CA . THR A 1 131 ? 21.326 -1.966 -39.447 1.00 87.00 131 THR A CA 1
ATOM 805 C C . THR A 1 131 ? 20.595 -3.310 -39.412 1.00 87.00 131 THR A C 1
ATOM 807 O O . THR A 1 131 ? 19.590 -3.431 -38.711 1.00 87.00 131 THR A O 1
ATOM 810 N N . SER A 1 132 ? 21.027 -4.332 -40.160 1.00 84.56 132 SER A N 1
ATOM 811 C CA . SER A 1 132 ? 20.260 -5.587 -40.267 1.00 84.56 132 SER A CA 1
ATOM 812 C C . SER A 1 132 ? 21.112 -6.831 -40.524 1.00 84.56 132 SER A C 1
ATOM 814 O O . SER A 1 132 ? 22.020 -6.805 -41.348 1.00 84.56 132 SER A O 1
ATOM 816 N N . GLY A 1 133 ? 20.798 -7.949 -39.865 1.00 82.38 133 GLY A N 1
ATOM 817 C CA . GLY A 1 133 ? 21.471 -9.225 -40.128 1.00 82.38 133 GLY A CA 1
ATOM 818 C C . GLY A 1 133 ? 21.160 -10.349 -39.140 1.00 82.38 133 GLY A C 1
ATOM 819 O O . GLY A 1 133 ? 20.233 -10.240 -38.347 1.00 82.38 133 GLY A O 1
ATOM 820 N N . SER A 1 134 ? 21.937 -11.434 -39.154 1.00 80.94 134 SER A N 1
ATOM 821 C CA . SER A 1 134 ? 21.761 -12.537 -38.190 1.00 80.94 134 SER A CA 1
ATOM 822 C C . SER A 1 134 ? 22.586 -12.340 -36.914 1.00 80.94 134 SER A C 1
ATOM 824 O O . SER A 1 134 ? 22.034 -12.467 -35.823 1.00 80.94 134 SER A O 1
ATOM 826 N N . ALA A 1 135 ? 23.870 -11.991 -37.039 1.00 84.50 135 ALA A N 1
ATOM 827 C CA . ALA A 1 135 ? 24.796 -11.710 -35.941 1.00 84.50 135 ALA A CA 1
ATOM 828 C C . ALA A 1 135 ? 25.456 -10.333 -36.129 1.00 84.50 135 ALA A C 1
ATOM 830 O O . ALA A 1 135 ? 26.158 -10.109 -37.116 1.00 84.50 135 ALA A O 1
ATOM 831 N N . LEU A 1 136 ? 25.212 -9.397 -35.210 1.00 83.56 136 LEU A N 1
ATOM 832 C CA . LEU A 1 136 ? 25.606 -7.991 -35.344 1.00 83.56 136 LEU A CA 1
ATOM 833 C C . LEU A 1 136 ? 26.341 -7.507 -34.089 1.00 83.56 136 LEU A C 1
ATOM 835 O O . LEU A 1 136 ? 25.859 -7.703 -32.973 1.00 83.56 136 LEU A O 1
ATOM 839 N N . SER A 1 137 ? 27.460 -6.804 -34.277 1.00 88.81 137 SER A N 1
ATOM 840 C CA . SER A 1 137 ? 28.210 -6.143 -33.203 1.00 88.81 137 SER A CA 1
ATOM 841 C C . SER A 1 137 ? 28.568 -4.700 -33.568 1.00 88.81 137 SER A C 1
ATOM 843 O O . SER A 1 137 ? 29.156 -4.454 -34.619 1.00 88.81 137 SER A O 1
ATOM 845 N N . ALA A 1 138 ? 28.265 -3.747 -32.685 1.00 88.88 138 ALA A N 1
ATOM 846 C CA . ALA A 1 138 ? 28.701 -2.355 -32.788 1.00 88.88 138 ALA A CA 1
ATOM 847 C C . ALA A 1 138 ? 29.510 -1.950 -31.547 1.00 88.88 138 ALA A C 1
ATOM 849 O O . ALA A 1 138 ? 29.023 -2.082 -30.425 1.00 88.88 138 ALA A O 1
ATOM 850 N N . THR A 1 139 ? 30.711 -1.406 -31.744 1.00 91.31 139 THR A N 1
ATOM 851 C CA . THR A 1 139 ? 31.600 -0.943 -30.667 1.00 91.31 139 THR A CA 1
ATOM 852 C C . THR A 1 139 ? 32.032 0.493 -30.932 1.00 91.31 139 THR A C 1
ATOM 854 O O . THR A 1 139 ? 32.590 0.781 -31.990 1.00 91.31 139 THR A O 1
ATOM 857 N N . SER A 1 140 ? 31.800 1.410 -29.989 1.00 90.06 140 SER A N 1
ATOM 858 C CA . SER A 1 140 ? 32.237 2.804 -30.146 1.00 90.06 140 SER A CA 1
ATOM 859 C C . SER A 1 140 ? 32.527 3.525 -28.839 1.00 90.06 140 SER A C 1
ATOM 861 O O . SER A 1 140 ? 31.820 3.310 -27.867 1.00 90.06 140 SER A O 1
ATOM 863 N N . THR A 1 141 ? 33.464 4.473 -28.798 1.00 83.31 141 THR A N 1
ATOM 864 C CA . THR A 1 141 ? 33.615 5.326 -27.605 1.00 83.31 141 THR A CA 1
ATOM 865 C C . THR A 1 141 ? 32.379 6.211 -27.389 1.00 83.31 141 THR A C 1
ATOM 867 O O . THR A 1 141 ? 31.875 6.261 -26.270 1.00 83.31 141 THR A O 1
ATOM 870 N N . ALA A 1 142 ? 31.827 6.867 -28.419 1.00 85.81 142 ALA A N 1
ATOM 871 C CA . ALA A 1 142 ? 30.685 7.775 -28.219 1.00 85.81 142 ALA A CA 1
ATOM 872 C C . ALA A 1 142 ? 29.311 7.093 -28.368 1.00 85.81 142 ALA A C 1
ATOM 874 O O . ALA A 1 142 ? 28.490 7.171 -27.455 1.00 85.81 142 ALA A O 1
ATOM 875 N N . SER A 1 143 ? 29.031 6.432 -29.496 1.00 89.25 143 SER A N 1
ATOM 876 C CA . SER A 1 143 ? 27.728 5.785 -29.719 1.00 89.25 143 SER A CA 1
ATOM 877 C C . SER A 1 143 ? 27.805 4.510 -30.558 1.00 89.25 143 SER A C 1
ATOM 879 O O . SER A 1 143 ? 28.400 4.505 -31.638 1.00 89.25 143 SER A O 1
ATOM 881 N N . ALA A 1 144 ? 27.165 3.446 -30.072 1.00 91.31 144 ALA A N 1
ATOM 882 C CA . ALA A 1 144 ? 26.984 2.177 -30.767 1.00 91.31 144 ALA A CA 1
ATOM 883 C C . ALA A 1 144 ? 25.487 1.866 -30.945 1.00 91.31 144 ALA A C 1
ATOM 885 O O . ALA A 1 144 ? 24.739 1.833 -29.966 1.00 91.31 144 ALA A O 1
ATOM 886 N N . THR A 1 145 ? 25.053 1.617 -32.183 1.00 92.50 145 THR A N 1
ATOM 887 C CA . THR A 1 145 ? 23.644 1.345 -32.519 1.00 92.50 145 THR A CA 1
ATOM 888 C C . THR A 1 145 ? 23.501 0.075 -33.347 1.00 92.50 145 THR A C 1
ATOM 890 O O . THR A 1 145 ? 24.167 -0.077 -34.372 1.00 92.50 145 THR A O 1
ATOM 893 N N . VAL A 1 146 ? 22.588 -0.810 -32.937 1.00 89.50 146 VAL A N 1
ATOM 894 C CA . VAL A 1 146 ? 22.199 -2.003 -33.697 1.00 89.50 146 VAL A CA 1
ATOM 895 C C . VAL A 1 146 ? 20.676 -2.063 -33.853 1.00 89.50 146 VAL A C 1
ATOM 897 O O . VAL A 1 146 ? 19.941 -2.040 -32.865 1.00 89.50 146 VAL A O 1
ATOM 900 N N . THR A 1 147 ? 20.169 -2.120 -35.086 1.00 88.69 147 THR A N 1
ATOM 901 C CA . THR A 1 147 ? 18.723 -1.960 -35.331 1.00 88.69 147 THR A CA 1
ATOM 902 C C . THR A 1 147 ? 17.954 -3.284 -35.331 1.00 88.69 147 THR A C 1
ATOM 904 O O . THR A 1 147 ? 17.008 -3.416 -34.556 1.00 88.69 147 THR A O 1
ATOM 907 N N . SER A 1 148 ? 18.314 -4.268 -36.163 1.00 86.38 148 SER A N 1
ATOM 908 C CA . SER A 1 148 ? 17.523 -5.505 -36.289 1.00 86.38 148 SER A CA 1
ATOM 909 C C . SER A 1 148 ? 18.351 -6.764 -36.558 1.00 86.38 148 SER A C 1
ATOM 911 O O . SER A 1 148 ? 19.285 -6.738 -37.356 1.00 86.38 148 SER A O 1
ATOM 913 N N . GLY A 1 149 ? 18.000 -7.887 -35.925 1.00 84.12 149 GLY A N 1
ATOM 914 C CA . GLY A 1 149 ? 18.605 -9.185 -36.228 1.00 84.12 149 GLY A CA 1
ATOM 915 C C . GLY A 1 149 ? 18.256 -10.316 -35.263 1.00 84.12 149 GLY A C 1
ATOM 916 O O . GLY A 1 149 ? 17.350 -10.187 -34.449 1.00 84.12 149 GLY A O 1
ATOM 917 N N . SER A 1 150 ? 18.979 -11.436 -35.321 1.00 83.00 150 SER A N 1
ATOM 918 C CA . SER A 1 150 ? 18.767 -12.556 -34.386 1.00 83.00 150 SER A CA 1
ATOM 919 C C . SER A 1 150 ? 19.609 -12.424 -33.112 1.00 83.00 150 SER A C 1
ATOM 921 O O . SER A 1 150 ? 19.068 -12.576 -32.020 1.00 83.00 150 SER A O 1
ATOM 923 N N . ALA A 1 151 ? 20.901 -12.106 -33.243 1.00 85.88 151 ALA A N 1
ATOM 924 C CA . ALA A 1 151 ? 21.848 -11.894 -32.148 1.00 85.88 151 ALA A CA 1
ATOM 925 C C . ALA A 1 151 ? 22.562 -10.539 -32.305 1.00 85.88 151 ALA A C 1
ATOM 927 O O . ALA A 1 151 ? 23.261 -10.314 -33.293 1.00 85.88 151 ALA A O 1
ATOM 928 N N . LEU A 1 152 ? 22.364 -9.624 -31.354 1.00 85.69 152 LEU A N 1
ATOM 929 C CA . LEU A 1 152 ? 22.808 -8.231 -31.452 1.00 85.69 152 LEU A CA 1
ATOM 930 C C . LEU A 1 152 ? 23.570 -7.809 -30.191 1.00 85.69 152 LEU A C 1
ATOM 932 O O . LEU A 1 152 ? 23.092 -8.022 -29.077 1.00 85.69 152 LEU A O 1
ATOM 936 N N . SER A 1 153 ? 24.707 -7.134 -30.372 1.00 90.00 153 SER A N 1
ATOM 937 C CA . SER A 1 153 ? 25.487 -6.528 -29.288 1.00 90.00 153 SER A CA 1
ATOM 938 C C . SER A 1 153 ? 25.892 -5.089 -29.616 1.00 90.00 153 SER A C 1
ATOM 940 O O . SER A 1 153 ? 26.474 -4.833 -30.669 1.00 90.00 153 SER A O 1
ATOM 942 N N . ALA A 1 154 ? 25.637 -4.153 -28.702 1.00 90.62 154 ALA A N 1
ATOM 943 C CA . ALA A 1 154 ? 26.132 -2.778 -28.766 1.00 90.62 154 ALA A CA 1
ATOM 944 C C . ALA A 1 154 ? 26.967 -2.454 -27.520 1.00 90.62 154 ALA A C 1
ATOM 946 O O . ALA A 1 154 ? 26.481 -2.601 -26.399 1.00 90.62 154 ALA A O 1
ATOM 947 N N . THR A 1 155 ? 28.193 -1.968 -27.709 1.00 92.75 155 THR A N 1
ATOM 948 C CA . THR A 1 155 ? 29.106 -1.586 -26.623 1.00 92.75 155 THR A CA 1
ATOM 949 C C . THR A 1 155 ? 29.580 -0.153 -26.816 1.00 92.75 155 THR A C 1
ATOM 951 O O . THR A 1 155 ? 30.127 0.181 -27.870 1.00 92.75 155 THR A O 1
ATOM 954 N N . SER A 1 156 ? 29.405 0.702 -25.805 1.00 92.06 156 SER A N 1
ATOM 955 C CA . SER A 1 156 ? 29.905 2.074 -25.868 1.00 92.06 156 SER A CA 1
ATOM 956 C C . SER A 1 156 ? 30.394 2.655 -24.544 1.00 92.06 156 SER A C 1
ATOM 958 O O . SER A 1 156 ? 30.148 2.088 -23.492 1.00 92.06 156 SER A O 1
ATOM 960 N N . THR A 1 157 ? 31.091 3.794 -24.569 1.00 85.25 157 THR A N 1
ATOM 961 C CA . THR A 1 157 ? 31.305 4.586 -23.348 1.00 85.25 157 THR A CA 1
ATOM 962 C C . THR A 1 157 ? 30.105 5.503 -23.099 1.00 85.25 157 THR A C 1
ATOM 964 O O . THR A 1 157 ? 29.622 5.568 -21.972 1.00 85.25 157 THR A O 1
ATOM 967 N N . ALA A 1 158 ? 29.574 6.192 -24.117 1.00 87.62 158 ALA A N 1
ATOM 968 C CA . ALA A 1 158 ? 28.451 7.115 -23.913 1.00 87.62 158 ALA A CA 1
ATOM 969 C C . ALA A 1 158 ? 27.079 6.445 -24.105 1.00 87.62 158 ALA A C 1
ATOM 971 O O . ALA A 1 158 ? 26.268 6.443 -23.180 1.00 87.62 158 ALA A O 1
ATOM 972 N N . SER A 1 159 ? 26.790 5.846 -25.265 1.00 90.69 159 SER A N 1
ATOM 973 C CA . SER A 1 159 ? 25.453 5.288 -25.534 1.00 90.69 159 SER A CA 1
ATOM 974 C C . SER A 1 159 ? 25.475 4.011 -26.369 1.00 90.69 159 SER A C 1
ATOM 976 O O . SER A 1 159 ? 26.038 3.986 -27.463 1.00 90.69 159 SER A O 1
ATOM 978 N N . ALA A 1 160 ? 24.818 2.964 -25.870 1.00 93.00 160 ALA A N 1
ATOM 979 C CA . ALA A 1 160 ? 24.603 1.704 -26.571 1.00 93.00 160 ALA A CA 1
ATOM 980 C C . ALA A 1 160 ? 23.100 1.446 -26.748 1.00 93.00 160 ALA A C 1
ATOM 982 O O . ALA A 1 160 ? 22.356 1.406 -25.767 1.00 93.00 160 ALA A O 1
ATOM 983 N N . THR A 1 161 ? 22.650 1.262 -27.992 1.00 93.56 161 THR A N 1
ATOM 984 C CA . THR A 1 161 ? 21.230 1.051 -28.323 1.00 93.56 161 THR A CA 1
ATOM 985 C C . THR A 1 161 ? 21.036 -0.184 -29.194 1.00 93.56 161 THR A C 1
ATOM 987 O O . THR A 1 161 ? 21.680 -0.318 -30.236 1.00 93.56 161 THR A O 1
ATOM 990 N N . VAL A 1 162 ? 20.106 -1.058 -28.800 1.00 90.88 162 VAL A N 1
ATOM 991 C CA . VAL A 1 162 ? 19.681 -2.222 -29.587 1.00 90.88 162 VAL A CA 1
ATOM 992 C C . VAL A 1 162 ? 18.157 -2.234 -29.729 1.00 90.88 162 VAL A C 1
ATOM 994 O O . VAL A 1 162 ? 17.439 -2.231 -28.733 1.00 90.88 162 VAL A O 1
ATOM 997 N N . THR A 1 163 ? 17.638 -2.225 -30.959 1.00 90.38 163 THR A N 1
ATOM 998 C CA . THR A 1 163 ? 16.195 -1.983 -31.176 1.00 90.38 163 THR A CA 1
ATOM 999 C C . THR A 1 163 ? 15.357 -3.265 -31.203 1.00 90.38 163 THR A C 1
ATOM 1001 O O . THR A 1 163 ? 14.413 -3.376 -30.424 1.00 90.38 163 THR A O 1
ATOM 1004 N N . SER A 1 164 ? 15.655 -4.235 -32.076 1.00 88.06 164 SER A N 1
ATOM 1005 C CA . SER A 1 164 ? 14.790 -5.413 -32.259 1.00 88.06 164 SER A CA 1
ATOM 1006 C C . SER A 1 164 ? 15.555 -6.699 -32.584 1.00 88.06 164 SER A C 1
ATOM 1008 O O . SER A 1 164 ? 16.475 -6.685 -33.401 1.00 88.06 164 SER A O 1
ATOM 1010 N N . GLY A 1 165 ? 15.164 -7.826 -31.983 1.00 86.00 165 GLY A N 1
ATOM 1011 C CA . GLY A 1 165 ? 15.727 -9.135 -32.322 1.00 86.00 165 GLY A CA 1
ATOM 1012 C C . GLY A 1 165 ? 15.345 -10.280 -31.385 1.00 86.00 165 GLY A C 1
ATOM 1013 O O . GLY A 1 165 ? 14.426 -10.155 -30.585 1.00 86.00 165 GLY A O 1
ATOM 1014 N N . SER A 1 166 ? 16.055 -11.408 -31.451 1.00 84.56 166 SER A N 1
ATOM 1015 C CA . SER A 1 166 ? 15.812 -12.542 -30.541 1.00 84.56 166 SER A CA 1
ATOM 1016 C C . SER A 1 166 ? 16.670 -12.472 -29.273 1.00 84.56 166 SER A C 1
ATOM 1018 O O . SER A 1 166 ? 16.127 -12.608 -28.179 1.00 84.56 166 SER A O 1
ATOM 1020 N N . ALA A 1 167 ? 17.976 -12.226 -29.410 1.00 87.69 167 ALA A N 1
ATOM 1021 C CA . ALA A 1 167 ? 18.941 -12.081 -28.319 1.00 87.69 167 ALA A CA 1
ATOM 1022 C C . ALA A 1 167 ? 19.705 -10.751 -28.443 1.00 87.69 167 ALA A C 1
ATOM 1024 O O . ALA A 1 167 ? 20.421 -10.531 -29.421 1.00 87.69 167 ALA A O 1
ATOM 1025 N N . LEU A 1 168 ? 19.533 -9.850 -27.475 1.00 88.25 168 LEU A N 1
ATOM 1026 C CA . LEU A 1 168 ? 20.023 -8.470 -27.543 1.00 88.25 168 LEU A CA 1
ATOM 1027 C C . LEU A 1 168 ? 20.808 -8.106 -26.278 1.00 88.25 168 LEU A C 1
ATOM 1029 O O . LEU A 1 168 ? 20.331 -8.329 -25.165 1.00 88.25 168 LEU A O 1
ATOM 1033 N N . SER A 1 169 ? 21.969 -7.471 -26.451 1.00 91.81 169 SER A N 1
ATOM 1034 C CA . SER A 1 169 ? 22.786 -6.937 -25.357 1.00 91.81 169 SER A CA 1
ATOM 1035 C C . SER A 1 169 ? 23.250 -5.507 -25.641 1.00 91.81 169 SER A C 1
ATOM 1037 O O . SER A 1 169 ? 23.836 -5.241 -26.689 1.00 91.81 169 SER A O 1
ATOM 1039 N N . ALA A 1 170 ? 23.040 -4.593 -24.694 1.00 92.19 170 ALA A N 1
ATOM 1040 C CA . ALA A 1 170 ? 23.588 -3.237 -24.718 1.00 92.19 170 ALA A CA 1
ATOM 1041 C C . ALA A 1 170 ? 24.449 -2.986 -23.471 1.00 92.19 170 ALA A C 1
ATOM 1043 O O . ALA A 1 170 ? 23.972 -3.151 -22.348 1.00 92.19 170 ALA A O 1
ATOM 1044 N N . THR A 1 171 ? 25.689 -2.538 -23.664 1.00 93.88 171 THR A N 1
ATOM 1045 C CA . THR A 1 171 ? 26.632 -2.219 -22.582 1.00 93.88 171 THR A CA 1
ATOM 1046 C C . THR A 1 171 ? 27.161 -0.802 -22.756 1.00 93.88 171 THR A C 1
ATOM 1048 O O . THR A 1 171 ? 27.694 -0.472 -23.814 1.00 93.88 171 THR A O 1
ATOM 1051 N N . SER A 1 172 ? 27.035 0.042 -21.731 1.00 93.25 172 SER A N 1
ATOM 1052 C CA . SER A 1 172 ? 27.535 1.420 -21.778 1.00 93.25 172 SER A CA 1
ATOM 1053 C C . SER A 1 172 ? 28.105 1.915 -20.450 1.00 93.25 172 SER A C 1
ATOM 1055 O O . SER A 1 172 ? 27.832 1.329 -19.412 1.00 93.25 172 SER A O 1
ATOM 1057 N N . THR A 1 173 ? 28.859 3.016 -20.435 1.00 87.06 173 THR A N 1
ATOM 1058 C CA . THR A 1 173 ? 29.116 3.737 -19.176 1.00 87.06 173 THR A CA 1
ATOM 1059 C C . THR A 1 173 ? 27.956 4.685 -18.860 1.00 87.06 173 THR A C 1
ATOM 1061 O O . THR A 1 173 ? 27.501 4.718 -17.720 1.00 87.06 173 THR A O 1
ATOM 1064 N N . ALA A 1 174 ? 27.429 5.438 -19.834 1.00 89.38 174 ALA A N 1
ATOM 1065 C CA . ALA A 1 174 ? 26.344 6.391 -19.563 1.00 89.38 174 ALA A CA 1
ATOM 1066 C C . ALA A 1 174 ? 24.944 5.781 -19.763 1.00 89.38 174 ALA A C 1
ATOM 1068 O O . ALA A 1 174 ? 24.162 5.710 -18.817 1.00 89.38 174 ALA A O 1
ATOM 1069 N N . SER A 1 175 ? 24.600 5.295 -20.958 1.00 92.19 175 SER A N 1
ATOM 1070 C CA . SER A 1 175 ? 23.254 4.757 -21.230 1.00 92.19 175 SER A CA 1
ATOM 1071 C C . SER A 1 175 ? 23.259 3.493 -22.087 1.00 92.19 175 SER A C 1
ATOM 1073 O O . SER A 1 175 ? 23.890 3.461 -23.143 1.00 92.19 175 SER A O 1
ATOM 1075 N N . ALA A 1 176 ? 22.538 2.465 -21.635 1.00 94.12 176 ALA A N 1
ATOM 1076 C CA . ALA A 1 176 ? 22.282 1.236 -22.378 1.00 94.12 176 ALA A CA 1
ATOM 1077 C C . ALA A 1 176 ? 20.770 1.026 -22.543 1.00 94.12 176 ALA A C 1
ATOM 1079 O O . ALA A 1 176 ? 20.038 0.985 -21.552 1.00 94.12 176 ALA A O 1
ATOM 1080 N N . THR A 1 177 ? 20.303 0.879 -23.784 1.00 94.75 177 THR A N 1
ATOM 1081 C CA . THR A 1 177 ? 18.875 0.730 -24.107 1.00 94.75 177 THR A CA 1
ATOM 1082 C C . THR A 1 177 ? 18.630 -0.472 -25.010 1.00 94.75 177 THR A C 1
ATOM 1084 O O . THR A 1 177 ? 19.272 -0.610 -26.052 1.00 94.75 177 THR A O 1
ATOM 1087 N N . VAL A 1 178 ? 17.660 -1.311 -24.636 1.00 92.19 178 VAL A N 1
ATOM 1088 C CA . VAL A 1 178 ? 17.170 -2.423 -25.458 1.00 92.19 178 VAL A CA 1
ATOM 1089 C C . VAL A 1 178 ? 15.646 -2.363 -25.586 1.00 92.19 178 VAL A C 1
ATOM 1091 O O . VAL A 1 178 ? 14.931 -2.352 -24.583 1.00 92.19 178 VAL A O 1
ATOM 1094 N N . THR A 1 179 ? 15.118 -2.304 -26.809 1.00 91.31 179 THR A N 1
ATOM 1095 C CA . THR A 1 179 ? 13.686 -2.017 -27.011 1.00 91.31 179 THR A CA 1
ATOM 1096 C C . THR A 1 179 ? 12.816 -3.274 -27.070 1.00 91.31 179 THR A C 1
ATOM 1098 O O . THR A 1 179 ? 11.895 -3.393 -26.265 1.00 91.31 179 THR A O 1
ATOM 1101 N N . SER A 1 180 ? 13.063 -4.214 -27.987 1.00 89.06 180 SER A N 1
ATOM 1102 C CA . SER A 1 180 ? 12.163 -5.360 -28.189 1.00 89.06 180 SER A CA 1
ATOM 1103 C C . SER A 1 180 ? 12.880 -6.661 -28.553 1.00 89.06 180 SER A C 1
ATOM 1105 O O . SER A 1 180 ? 13.805 -6.661 -29.362 1.00 89.06 180 SER A O 1
ATOM 1107 N N . GLY A 1 181 ? 12.442 -7.784 -27.980 1.00 87.44 181 GLY A N 1
ATOM 1108 C CA . GLY A 1 181 ? 12.934 -9.107 -28.366 1.00 87.44 181 GLY A CA 1
ATOM 1109 C C . GLY A 1 181 ? 12.513 -10.250 -27.447 1.00 87.44 181 GLY A C 1
ATOM 1110 O O . GLY A 1 181 ? 11.624 -10.093 -26.617 1.00 87.44 181 GLY A O 1
ATOM 1111 N N . SER A 1 182 ? 13.156 -11.412 -27.563 1.00 85.94 182 SER A N 1
ATOM 1112 C CA . SER A 1 182 ? 12.873 -12.553 -26.675 1.00 85.94 182 SER A CA 1
ATOM 1113 C C . SER A 1 182 ? 13.737 -12.535 -25.410 1.00 85.94 182 SER A C 1
ATOM 1115 O O . SER A 1 182 ? 13.194 -12.663 -24.314 1.00 85.94 182 SER A O 1
ATOM 1117 N N . ALA A 1 183 ? 15.052 -12.339 -25.552 1.00 88.88 183 ALA A N 1
ATOM 1118 C CA . ALA A 1 183 ? 16.032 -12.260 -24.468 1.00 88.88 183 ALA A CA 1
ATOM 1119 C C . ALA A 1 183 ? 16.845 -10.957 -24.564 1.00 88.88 183 ALA A C 1
ATOM 1121 O O . ALA A 1 183 ? 17.555 -10.735 -25.546 1.00 88.88 183 ALA A O 1
ATOM 1122 N N . LEU A 1 184 ? 16.722 -10.081 -23.566 1.00 89.50 184 LEU A N 1
ATOM 1123 C CA . LEU A 1 184 ? 17.267 -8.721 -23.598 1.00 89.50 184 LEU A CA 1
ATOM 1124 C C . LEU A 1 184 ? 18.085 -8.427 -22.335 1.00 89.50 184 LEU A C 1
ATOM 1126 O O . LEU A 1 184 ? 17.619 -8.672 -21.221 1.00 89.50 184 LEU A O 1
ATOM 1130 N N . SER A 1 185 ? 19.264 -7.828 -22.508 1.00 92.94 185 SER A N 1
ATOM 1131 C CA . SER A 1 185 ? 20.121 -7.361 -21.414 1.00 92.94 185 SER A CA 1
ATOM 1132 C C . SER A 1 185 ? 20.629 -5.939 -21.657 1.00 92.94 185 SER A C 1
ATOM 1134 O O . SER A 1 185 ? 21.195 -5.650 -22.711 1.00 92.94 185 SER A O 1
ATOM 1136 N N . ALA A 1 186 ? 20.464 -5.052 -20.675 1.00 93.38 186 ALA A N 1
ATOM 1137 C CA . ALA A 1 186 ? 21.061 -3.717 -20.662 1.00 93.38 186 ALA A CA 1
ATOM 1138 C C . ALA A 1 186 ? 21.943 -3.546 -19.418 1.00 93.38 186 ALA A C 1
ATOM 1140 O O . ALA A 1 186 ? 21.478 -3.744 -18.296 1.00 93.38 186 ALA A O 1
ATOM 1141 N N . THR A 1 187 ? 23.202 -3.147 -19.603 1.00 95.00 187 THR A N 1
ATOM 1142 C CA . THR A 1 187 ? 24.155 -2.885 -18.512 1.00 95.00 187 THR A CA 1
ATOM 1143 C C . THR A 1 187 ? 24.754 -1.492 -18.655 1.00 95.00 187 THR A C 1
ATOM 1145 O O . THR A 1 187 ? 25.295 -1.162 -19.709 1.00 95.00 187 THR A O 1
ATOM 1148 N N . SER A 1 188 ? 24.673 -0.662 -17.611 1.00 94.25 188 SER A N 1
ATOM 1149 C CA . SER A 1 188 ? 25.242 0.690 -17.654 1.00 94.25 188 SER A CA 1
ATOM 1150 C C . SER A 1 188 ? 25.680 1.241 -16.305 1.00 94.25 188 SER A C 1
ATOM 1152 O O . SER A 1 188 ? 25.048 0.947 -15.301 1.00 94.25 188 SER A O 1
ATOM 1154 N N . THR A 1 189 ? 26.675 2.127 -16.235 1.00 88.06 189 THR A N 1
ATOM 1155 C CA . THR A 1 189 ? 26.956 2.829 -14.968 1.00 88.06 189 THR A CA 1
ATOM 1156 C C . THR A 1 189 ? 25.835 3.814 -14.615 1.00 88.06 189 THR A C 1
ATOM 1158 O O . THR A 1 189 ? 25.395 3.819 -13.468 1.00 88.06 189 THR A O 1
ATOM 1161 N N . ALA A 1 190 ? 25.312 4.609 -15.559 1.00 90.69 190 ALA A N 1
ATOM 1162 C CA . ALA A 1 190 ? 24.291 5.618 -15.228 1.00 90.69 190 ALA A CA 1
ATOM 1163 C C . ALA A 1 190 ? 22.836 5.153 -15.448 1.00 90.69 190 ALA A C 1
ATOM 1165 O O . ALA A 1 190 ? 22.005 5.299 -14.553 1.00 90.69 190 ALA A O 1
ATOM 1166 N N . SER A 1 191 ? 22.494 4.596 -16.614 1.00 93.19 191 SER A N 1
ATOM 1167 C CA . SER A 1 191 ? 21.119 4.143 -16.881 1.00 93.19 191 SER A CA 1
ATOM 1168 C C . SER A 1 191 ? 21.039 2.934 -17.809 1.00 93.19 191 SER A C 1
ATOM 1170 O O . SER A 1 191 ? 21.624 2.939 -18.895 1.00 93.19 191 SER A O 1
ATOM 1172 N N . ALA A 1 192 ? 20.285 1.916 -17.391 1.00 95.00 192 ALA A N 1
ATOM 1173 C CA . ALA A 1 192 ? 19.955 0.732 -18.177 1.00 95.00 192 ALA A CA 1
ATOM 1174 C C . ALA A 1 192 ? 18.432 0.598 -18.340 1.00 95.00 192 ALA A C 1
ATOM 1176 O O . ALA A 1 192 ? 17.702 0.567 -17.347 1.00 95.00 192 ALA A O 1
ATOM 1177 N N . THR A 1 193 ? 17.954 0.495 -19.583 1.00 95.62 193 THR A N 1
ATOM 1178 C CA . THR A 1 193 ? 16.518 0.405 -19.901 1.00 95.62 193 THR A CA 1
ATOM 1179 C C . THR A 1 193 ? 16.221 -0.765 -20.831 1.00 95.62 193 THR A C 1
ATOM 1181 O O . THR A 1 193 ? 16.845 -0.900 -21.884 1.00 95.62 193 THR A O 1
ATOM 1184 N N . VAL A 1 194 ? 15.222 -1.578 -20.473 1.00 93.06 194 VAL A N 1
ATOM 1185 C CA . VAL A 1 194 ? 14.695 -2.657 -21.318 1.00 93.06 194 VAL A CA 1
ATOM 1186 C C . VAL A 1 194 ? 13.173 -2.541 -21.437 1.00 93.06 194 VAL A C 1
ATOM 1188 O O . VAL A 1 194 ? 12.471 -2.528 -20.430 1.00 93.06 194 VAL A O 1
ATOM 1191 N N . THR A 1 195 ? 12.637 -2.441 -22.656 1.00 92.38 195 THR A N 1
ATOM 1192 C CA . THR A 1 195 ? 11.213 -2.083 -22.834 1.00 92.38 195 THR A CA 1
ATOM 1193 C C . THR A 1 195 ? 10.284 -3.298 -22.911 1.00 92.38 195 THR A C 1
ATOM 1195 O O . THR A 1 195 ? 9.351 -3.392 -22.117 1.00 92.38 195 THR A O 1
ATOM 1198 N N . SER A 1 196 ? 10.493 -4.229 -23.849 1.00 90.00 196 SER A N 1
ATOM 1199 C CA . SER A 1 196 ? 9.535 -5.318 -24.089 1.00 90.00 196 SER A CA 1
ATOM 1200 C C . SER A 1 196 ? 10.185 -6.642 -24.498 1.00 90.00 196 SER A C 1
ATOM 1202 O O . SER A 1 196 ? 11.065 -6.664 -25.356 1.00 90.00 196 SER A O 1
ATOM 1204 N N . GLY A 1 197 ? 9.729 -7.758 -23.924 1.00 88.06 197 GLY A N 1
ATOM 1205 C CA . GLY A 1 197 ? 10.160 -9.092 -24.347 1.00 88.06 197 GLY A CA 1
ATOM 1206 C C . GLY A 1 197 ? 9.696 -10.242 -23.457 1.00 88.06 197 GLY A C 1
ATOM 1207 O O . GLY A 1 197 ? 8.798 -10.077 -22.637 1.00 88.06 197 GLY A O 1
ATOM 1208 N N . SER A 1 198 ? 10.314 -11.417 -23.585 1.00 86.62 198 SER A N 1
ATOM 1209 C CA . SER A 1 198 ? 9.997 -12.572 -22.728 1.00 86.62 198 SER A CA 1
ATOM 1210 C C . SER A 1 198 ? 10.879 -12.632 -21.478 1.00 86.62 198 SER A C 1
ATOM 1212 O O . SER A 1 198 ? 10.346 -12.772 -20.379 1.00 86.62 198 SER A O 1
ATOM 1214 N N . ALA A 1 199 ? 12.199 -12.491 -21.635 1.00 89.56 199 ALA A N 1
ATOM 1215 C CA . ALA A 1 199 ? 13.194 -12.486 -20.562 1.00 89.56 199 ALA A CA 1
ATOM 1216 C C . ALA A 1 199 ? 14.056 -11.213 -20.630 1.00 89.56 199 ALA A C 1
ATOM 1218 O O . ALA A 1 199 ? 14.771 -10.993 -21.608 1.00 89.56 199 ALA A O 1
ATOM 1219 N N . LEU A 1 200 ? 13.965 -10.356 -19.611 1.00 90.31 200 LEU A N 1
ATOM 1220 C CA . LEU A 1 200 ? 14.555 -9.015 -19.617 1.00 90.31 200 LEU A CA 1
ATOM 1221 C C . LEU A 1 200 ? 15.391 -8.783 -18.355 1.00 90.31 200 LEU A C 1
ATOM 1223 O O . LEU A 1 200 ? 14.924 -9.040 -17.244 1.00 90.31 200 LEU A O 1
ATOM 1227 N N . SER A 1 201 ? 16.590 -8.222 -18.523 1.00 93.50 201 SER A N 1
ATOM 1228 C CA . SER A 1 201 ? 17.467 -7.816 -17.421 1.00 93.50 201 SER A CA 1
ATOM 1229 C C . SER A 1 201 ? 18.029 -6.411 -17.635 1.00 93.50 201 SER A C 1
ATOM 1231 O O . SER A 1 201 ? 18.630 -6.135 -18.672 1.00 93.50 201 SER A O 1
ATOM 1233 N N . ALA A 1 202 ? 17.891 -5.536 -16.640 1.00 93.88 202 ALA A N 1
ATOM 1234 C CA . ALA A 1 202 ? 18.541 -4.227 -16.599 1.00 93.88 202 ALA A CA 1
ATOM 1235 C C . ALA A 1 202 ? 19.425 -4.109 -15.350 1.00 93.88 202 ALA A C 1
ATOM 1237 O O . ALA A 1 202 ? 18.944 -4.293 -14.232 1.00 93.88 202 ALA A O 1
ATOM 1238 N N . THR A 1 203 ? 20.696 -3.753 -15.532 1.00 95.44 203 THR A N 1
ATOM 1239 C CA . THR A 1 203 ? 21.664 -3.581 -14.440 1.00 95.44 203 THR A CA 1
ATOM 1240 C C . THR A 1 203 ? 22.321 -2.212 -14.533 1.00 95.44 203 THR A C 1
ATOM 1242 O O . THR A 1 203 ? 22.917 -1.882 -15.560 1.00 95.44 203 THR A O 1
ATOM 1245 N N . SER A 1 204 ? 22.253 -1.408 -13.467 1.00 94.56 204 SER A N 1
ATOM 1246 C CA . SER A 1 204 ? 22.948 -0.119 -13.460 1.00 94.56 204 SER A CA 1
ATOM 1247 C C . SER A 1 204 ? 23.327 0.432 -12.098 1.00 94.56 204 SER A C 1
ATOM 1249 O O . SER A 1 204 ? 22.578 0.266 -11.151 1.00 94.56 204 SER A O 1
ATOM 1251 N N . THR A 1 205 ? 24.419 1.188 -11.974 1.00 88.69 205 THR A N 1
ATOM 1252 C CA . THR A 1 205 ? 24.732 1.856 -10.699 1.00 88.69 205 THR A CA 1
ATOM 1253 C C . THR A 1 205 ? 23.663 2.889 -10.324 1.00 88.69 205 THR A C 1
ATOM 1255 O O . THR A 1 205 ? 23.200 2.877 -9.187 1.00 88.69 205 THR A O 1
ATOM 1258 N N . ALA A 1 206 ? 23.206 3.747 -11.243 1.00 91.19 206 ALA A N 1
ATOM 1259 C CA . ALA A 1 206 ? 22.220 4.780 -10.899 1.00 91.19 206 ALA A CA 1
ATOM 1260 C C . ALA A 1 206 ? 20.756 4.384 -11.169 1.00 91.19 206 ALA A C 1
ATOM 1262 O O . ALA A 1 206 ? 19.930 4.544 -10.271 1.00 91.19 206 ALA A O 1
ATOM 1263 N N . SER A 1 207 ? 20.396 3.861 -12.348 1.00 93.56 207 SER A N 1
ATOM 1264 C CA . SER A 1 207 ? 18.996 3.482 -12.607 1.00 93.56 207 SER A CA 1
ATOM 1265 C C . SER A 1 207 ? 18.829 2.308 -13.568 1.00 93.56 207 SER A C 1
ATOM 1267 O O . SER A 1 207 ? 19.348 2.324 -14.683 1.00 93.56 207 SER A O 1
ATOM 1269 N N . ALA A 1 208 ? 18.048 1.312 -13.152 1.00 95.31 208 ALA A N 1
ATOM 1270 C CA . ALA A 1 208 ? 17.641 0.174 -13.968 1.00 95.31 208 ALA A CA 1
ATOM 1271 C C . ALA A 1 208 ? 16.114 0.133 -14.123 1.00 95.31 208 ALA A C 1
ATOM 1273 O O . ALA A 1 208 ? 15.388 0.121 -13.127 1.00 95.31 208 ALA A O 1
ATOM 1274 N N . THR A 1 209 ? 15.626 0.084 -15.365 1.00 96.00 209 THR A N 1
ATOM 1275 C CA . THR A 1 209 ? 14.187 0.063 -15.679 1.00 96.00 209 THR A CA 1
ATOM 1276 C C . THR A 1 209 ? 13.840 -1.071 -16.637 1.00 96.00 209 THR A C 1
ATOM 1278 O O . THR A 1 209 ? 14.468 -1.212 -17.688 1.00 96.00 209 THR A O 1
ATOM 1281 N N . VAL A 1 210 ? 12.805 -1.845 -16.300 1.00 93.44 210 VAL A N 1
ATOM 1282 C CA . VAL A 1 210 ? 12.228 -2.874 -17.175 1.00 93.44 210 VAL A CA 1
ATOM 1283 C C . VAL A 1 210 ? 10.711 -2.702 -17.277 1.00 93.44 210 VAL A C 1
ATOM 1285 O O . VAL A 1 210 ? 10.011 -2.738 -16.267 1.00 93.44 210 VAL A O 1
ATOM 1288 N N . THR A 1 211 ? 10.175 -2.504 -18.482 1.00 92.81 211 THR A N 1
ATOM 1289 C CA . THR A 1 211 ? 8.763 -2.102 -18.634 1.00 92.81 211 THR A CA 1
ATOM 1290 C C . THR A 1 211 ? 7.796 -3.284 -18.724 1.00 92.81 211 THR A C 1
ATOM 1292 O O . THR A 1 211 ? 6.881 -3.364 -17.908 1.00 92.81 211 THR A O 1
ATOM 1295 N N . SER A 1 212 ? 7.951 -4.197 -19.689 1.00 90.19 212 SER A N 1
ATOM 1296 C CA . SER A 1 212 ? 6.947 -5.245 -19.938 1.00 90.19 212 SER A CA 1
ATOM 1297 C C . SER A 1 212 ? 7.543 -6.579 -20.386 1.00 90.19 212 SER A C 1
ATOM 1299 O O . SER A 1 212 ? 8.377 -6.618 -21.287 1.00 90.19 212 SER A O 1
ATOM 1301 N N . GLY A 1 213 ? 7.052 -7.693 -19.841 1.00 88.62 213 GLY A N 1
ATOM 1302 C CA . GLY A 1 213 ? 7.430 -9.028 -20.314 1.00 88.62 213 GLY A CA 1
ATOM 1303 C C . GLY A 1 213 ? 6.928 -10.188 -19.460 1.00 88.62 213 GLY A C 1
ATOM 1304 O O . GLY A 1 213 ? 6.055 -10.011 -18.620 1.00 88.62 213 GLY A O 1
ATOM 1305 N N . SER A 1 214 ? 7.479 -11.388 -19.645 1.00 86.56 214 SER A N 1
ATOM 1306 C CA . SER A 1 214 ? 7.113 -12.551 -18.818 1.00 86.56 214 SER A CA 1
ATOM 1307 C C . SER A 1 214 ? 7.992 -12.676 -17.571 1.00 86.56 214 SER A C 1
ATOM 1309 O O . SER A 1 214 ? 7.456 -12.818 -16.474 1.00 86.56 214 SER A O 1
ATOM 1311 N N . ALA A 1 215 ? 9.316 -12.585 -17.727 1.00 89.75 215 ALA A N 1
ATOM 1312 C CA . ALA A 1 215 ? 10.312 -12.647 -16.658 1.00 89.75 215 ALA A CA 1
ATOM 1313 C C . ALA A 1 215 ? 11.231 -11.414 -16.704 1.00 89.75 215 ALA A C 1
ATOM 1315 O O . ALA A 1 215 ? 11.942 -11.199 -17.688 1.00 89.75 215 ALA A O 1
ATOM 1316 N N . LEU A 1 216 ? 11.196 -10.586 -15.659 1.00 90.44 216 LEU A N 1
ATOM 1317 C CA . LEU A 1 216 ? 11.849 -9.275 -15.631 1.00 90.44 216 LEU A CA 1
ATOM 1318 C C . LEU A 1 216 ? 12.703 -9.117 -14.370 1.00 90.44 216 LEU A C 1
ATOM 1320 O O . LEU A 1 216 ? 12.232 -9.378 -13.262 1.00 90.44 216 LEU A O 1
ATOM 1324 N N . SER A 1 217 ? 13.925 -8.610 -14.535 1.00 93.81 217 SER A N 1
ATOM 1325 C CA . SER A 1 217 ? 14.822 -8.253 -13.432 1.00 93.81 217 SER A CA 1
ATOM 1326 C C . SER A 1 217 ? 15.429 -6.862 -13.624 1.00 93.81 217 SER A C 1
ATOM 1328 O O . SER A 1 217 ? 16.020 -6.577 -14.665 1.00 93.81 217 SER A O 1
ATOM 1330 N N . ALA A 1 218 ? 15.316 -6.002 -12.612 1.00 94.50 218 ALA A N 1
ATOM 1331 C CA . ALA A 1 218 ? 16.020 -4.724 -12.535 1.00 94.50 218 ALA A CA 1
ATOM 1332 C C . ALA A 1 218 ? 16.923 -4.699 -11.296 1.00 94.50 218 ALA A C 1
ATOM 1334 O O . ALA A 1 218 ? 16.455 -4.923 -10.180 1.00 94.50 218 ALA A O 1
ATOM 1335 N N . THR A 1 219 ? 18.211 -4.402 -11.473 1.00 95.81 219 THR A N 1
ATOM 1336 C CA . THR A 1 219 ? 19.184 -4.288 -10.376 1.00 95.81 219 THR A CA 1
ATOM 1337 C C . THR A 1 219 ? 19.894 -2.943 -10.425 1.00 95.81 219 THR A C 1
ATOM 1339 O O . THR A 1 219 ? 20.462 -2.581 -11.458 1.00 95.81 219 THR A O 1
ATOM 1342 N N . SER A 1 220 ? 19.892 -2.200 -9.314 1.00 95.06 220 SER A N 1
ATOM 1343 C CA . SER A 1 220 ? 20.612 -0.930 -9.236 1.00 95.06 220 SER A CA 1
ATOM 1344 C C . SER A 1 220 ? 21.221 -0.599 -7.875 1.00 95.06 220 SER A C 1
ATOM 1346 O O . SER A 1 220 ? 20.910 -1.243 -6.887 1.00 95.06 220 SER A O 1
ATOM 1348 N N . THR A 1 221 ? 22.097 0.405 -7.790 1.00 89.06 221 THR A N 1
ATOM 1349 C CA . THR A 1 221 ? 22.463 0.991 -6.490 1.00 89.06 221 THR A CA 1
ATOM 1350 C C . THR A 1 221 ? 21.448 2.062 -6.087 1.00 89.06 221 THR A C 1
ATOM 1352 O O . THR A 1 221 ? 21.039 2.093 -4.930 1.00 89.06 221 THR A O 1
ATOM 1355 N N . ALA A 1 222 ? 20.993 2.926 -7.002 1.00 91.81 222 ALA A N 1
ATOM 1356 C CA . ALA A 1 222 ? 20.045 3.989 -6.647 1.00 91.81 222 ALA A CA 1
ATOM 1357 C C . ALA A 1 222 ? 18.577 3.590 -6.881 1.00 91.81 222 ALA A C 1
ATOM 1359 O O . ALA A 1 222 ? 17.785 3.609 -5.940 1.00 91.81 222 ALA A O 1
ATOM 1360 N N . SER A 1 223 ? 18.180 3.192 -8.094 1.00 94.19 223 SER A N 1
ATOM 1361 C CA . SER A 1 223 ? 16.766 2.899 -8.384 1.00 94.19 223 SER A CA 1
ATOM 1362 C C . SER A 1 223 ? 16.569 1.728 -9.341 1.00 94.19 223 SER A C 1
ATOM 1364 O O . SER A 1 223 ? 17.105 1.728 -10.448 1.00 94.19 223 SER A O 1
ATOM 1366 N N . ALA A 1 224 ? 15.757 0.754 -8.932 1.00 95.75 224 ALA A N 1
ATOM 1367 C CA . ALA A 1 224 ? 15.328 -0.366 -9.763 1.00 95.75 224 ALA A CA 1
ATOM 1368 C C . ALA A 1 224 ? 13.801 -0.359 -9.912 1.00 95.75 224 ALA A C 1
ATOM 1370 O O . ALA A 1 224 ? 13.079 -0.376 -8.914 1.00 95.75 224 ALA A O 1
ATOM 1371 N N . THR A 1 225 ? 13.306 -0.342 -11.152 1.00 96.56 225 THR A N 1
ATOM 1372 C CA . THR A 1 225 ? 11.867 -0.290 -11.456 1.00 96.56 225 THR A CA 1
ATOM 1373 C C . THR A 1 225 ? 11.467 -1.381 -12.442 1.00 96.56 225 THR A C 1
ATOM 1375 O O . THR A 1 225 ? 12.075 -1.511 -13.506 1.00 96.56 225 THR A O 1
ATOM 1378 N N . VAL A 1 226 ? 10.408 -2.126 -12.114 1.00 94.00 226 VAL A N 1
ATOM 1379 C CA . VAL A 1 226 ? 9.785 -3.109 -13.009 1.00 94.00 226 VAL A CA 1
ATOM 1380 C C . VAL A 1 226 ? 8.276 -2.870 -13.094 1.00 94.00 226 VAL A C 1
ATOM 1382 O O . VAL A 1 226 ? 7.585 -2.891 -12.078 1.00 94.00 226 VAL A O 1
ATOM 1385 N N . THR A 1 227 ? 7.737 -2.629 -14.290 1.00 93.19 227 THR A N 1
ATOM 1386 C CA . THR A 1 227 ? 6.342 -2.167 -14.421 1.00 93.19 227 THR A CA 1
ATOM 1387 C C . THR A 1 227 ? 5.330 -3.308 -14.549 1.00 93.19 227 THR A C 1
ATOM 1389 O O . THR A 1 227 ? 4.400 -3.372 -13.746 1.00 93.19 227 THR A O 1
ATOM 1392 N N . SER A 1 228 ? 5.459 -4.202 -15.536 1.00 90.69 228 SER A N 1
ATOM 1393 C CA . SER A 1 228 ? 4.429 -5.218 -15.800 1.00 90.69 228 SER A CA 1
ATOM 1394 C C . SER A 1 228 ? 4.975 -6.562 -16.284 1.00 90.69 228 SER A C 1
ATOM 1396 O O . SER A 1 228 ? 5.862 -6.615 -17.134 1.00 90.69 228 SER A O 1
ATOM 1398 N N . GLY A 1 229 ? 4.422 -7.665 -15.772 1.00 89.19 229 GLY A N 1
ATOM 1399 C CA . GLY A 1 229 ? 4.735 -9.003 -16.271 1.00 89.19 229 GLY A CA 1
ATOM 1400 C C . GLY A 1 229 ? 4.190 -10.157 -15.435 1.00 89.19 229 GLY A C 1
ATOM 1401 O O . GLY A 1 229 ? 3.325 -9.967 -14.587 1.00 89.19 229 GLY A O 1
ATOM 1402 N N . SER A 1 230 ? 4.702 -11.370 -15.647 1.00 87.38 230 SER A N 1
ATOM 1403 C CA . SER A 1 230 ? 4.299 -12.541 -14.852 1.00 87.38 230 SER A CA 1
ATOM 1404 C C . SER A 1 230 ? 5.184 -12.742 -13.620 1.00 87.38 230 SER A C 1
ATOM 1406 O O . SER A 1 230 ? 4.654 -12.905 -12.523 1.00 87.38 230 SER A O 1
ATOM 1408 N N . ALA A 1 231 ? 6.509 -12.693 -13.787 1.00 90.44 231 ALA A N 1
ATOM 1409 C CA . ALA A 1 231 ? 7.512 -12.821 -12.731 1.00 90.44 231 ALA A CA 1
ATOM 1410 C C . ALA A 1 231 ? 8.470 -11.618 -12.750 1.00 90.44 231 ALA A C 1
ATOM 1412 O O . ALA A 1 231 ? 9.184 -11.403 -13.732 1.00 90.44 231 ALA A O 1
ATOM 1413 N N . LEU A 1 232 ? 8.465 -10.814 -11.686 1.00 90.81 232 LEU A N 1
ATOM 1414 C CA . LEU A 1 232 ? 9.162 -9.527 -11.630 1.00 90.81 232 LEU A CA 1
ATOM 1415 C C . LEU A 1 232 ? 10.027 -9.432 -10.371 1.00 90.81 232 LEU A C 1
ATOM 1417 O O . LEU A 1 232 ? 9.550 -9.702 -9.267 1.00 90.81 232 LEU A O 1
ATOM 1421 N N . SER A 1 233 ? 11.267 -8.970 -10.530 1.00 94.31 233 SER A N 1
ATOM 1422 C CA . SER A 1 233 ? 12.187 -8.693 -9.425 1.00 94.31 233 SER A CA 1
ATOM 1423 C C . SER A 1 233 ? 12.851 -7.325 -9.577 1.00 94.31 233 SER A C 1
ATOM 1425 O O . SER A 1 233 ? 13.453 -7.039 -10.611 1.00 94.31 233 SER A O 1
ATOM 1427 N N . ALA A 1 234 ? 12.796 -6.498 -8.534 1.00 94.88 234 ALA A N 1
ATOM 1428 C CA . ALA A 1 234 ? 13.549 -5.250 -8.433 1.00 94.88 234 ALA A CA 1
ATOM 1429 C C . ALA A 1 234 ? 14.458 -5.276 -7.197 1.00 94.88 234 ALA A C 1
ATOM 1431 O O . ALA A 1 234 ? 13.979 -5.478 -6.081 1.00 94.88 234 ALA A O 1
ATOM 1432 N N . THR A 1 235 ? 15.751 -5.018 -7.385 1.00 96.25 235 THR A N 1
ATOM 1433 C CA . THR A 1 235 ? 16.745 -4.976 -6.303 1.00 96.25 235 THR A CA 1
ATOM 1434 C C . THR A 1 235 ? 17.499 -3.656 -6.344 1.00 96.25 235 THR A C 1
ATOM 1436 O O . THR A 1 235 ? 18.072 -3.312 -7.377 1.00 96.25 235 THR A O 1
ATOM 1439 N N . SER A 1 236 ? 17.521 -2.907 -5.239 1.00 95.25 236 SER A N 1
ATOM 1440 C CA . SER A 1 236 ? 18.246 -1.633 -5.190 1.00 95.25 236 SER A CA 1
ATOM 1441 C C . SER A 1 236 ? 18.748 -1.236 -3.813 1.00 95.25 236 SER A C 1
ATOM 1443 O O . SER A 1 236 ? 18.048 -1.462 -2.840 1.00 95.25 236 SER A O 1
ATOM 1445 N N . THR A 1 237 ? 19.878 -0.542 -3.681 1.00 89.31 237 THR A N 1
ATOM 1446 C CA . THR A 1 237 ? 20.257 0.009 -2.366 1.00 89.31 237 THR A CA 1
ATOM 1447 C C . THR A 1 237 ? 19.278 1.100 -1.912 1.00 89.31 237 THR A C 1
ATOM 1449 O O . THR A 1 237 ? 18.845 1.066 -0.762 1.00 89.31 237 THR A O 1
ATOM 1452 N N . ALA A 1 238 ? 18.865 2.039 -2.774 1.00 92.00 238 ALA A N 1
ATOM 1453 C CA . ALA A 1 238 ? 17.992 3.142 -2.341 1.00 92.00 238 ALA A CA 1
ATOM 1454 C C . ALA A 1 238 ? 16.485 2.878 -2.543 1.00 92.00 238 ALA A C 1
ATOM 1456 O O . ALA A 1 238 ? 15.705 3.038 -1.604 1.00 92.00 238 ALA A O 1
ATOM 1457 N N . SER A 1 239 ? 16.052 2.484 -3.744 1.00 94.25 239 SER A N 1
ATOM 1458 C CA . SER A 1 239 ? 14.628 2.240 -4.025 1.00 94.25 239 SER A CA 1
ATOM 1459 C C . SER A 1 239 ? 14.390 1.121 -5.034 1.00 94.25 239 SER A C 1
ATOM 1461 O O . SER A 1 239 ? 14.960 1.135 -6.128 1.00 94.25 239 SER A O 1
ATOM 1463 N N . ALA A 1 240 ? 13.523 0.173 -4.681 1.00 96.06 240 ALA A N 1
ATOM 1464 C CA . ALA A 1 240 ? 13.048 -0.899 -5.548 1.00 96.06 240 ALA A CA 1
ATOM 1465 C C . ALA A 1 240 ? 11.520 -0.838 -5.688 1.00 96.06 240 ALA A C 1
ATOM 1467 O O . ALA A 1 240 ? 10.799 -0.857 -4.690 1.00 96.06 240 ALA A O 1
ATOM 1468 N N . THR A 1 241 ? 11.020 -0.777 -6.924 1.00 96.81 241 THR A N 1
ATOM 1469 C CA . THR A 1 241 ? 9.583 -0.664 -7.222 1.00 96.81 241 THR A CA 1
ATOM 1470 C C . THR A 1 241 ? 9.135 -1.713 -8.233 1.00 96.81 241 THR A C 1
ATOM 1472 O O . THR A 1 241 ? 9.732 -1.840 -9.303 1.00 96.81 241 THR A O 1
ATOM 1475 N N . VAL A 1 242 ? 8.047 -2.422 -7.920 1.00 94.25 242 VAL A N 1
ATOM 1476 C CA . VAL A 1 242 ? 7.380 -3.355 -8.837 1.00 94.25 242 VAL A CA 1
ATOM 1477 C C . VAL A 1 242 ? 5.881 -3.058 -8.905 1.00 94.25 242 VAL A C 1
ATOM 1479 O O . VAL A 1 242 ? 5.196 -3.079 -7.885 1.00 94.25 242 VAL A O 1
ATOM 1482 N N . THR A 1 243 ? 5.344 -2.767 -10.090 1.00 93.44 243 THR A N 1
ATOM 1483 C CA . THR A 1 243 ? 3.969 -2.244 -10.197 1.00 93.44 243 THR A CA 1
ATOM 1484 C C . THR A 1 243 ? 2.906 -3.337 -10.333 1.00 93.44 243 THR A C 1
ATOM 1486 O O . THR A 1 243 ? 1.988 -3.376 -9.517 1.00 93.44 243 THR A O 1
ATOM 1489 N N . SER A 1 244 ? 2.976 -4.211 -11.342 1.00 90.94 244 SER A N 1
ATOM 1490 C CA . SER A 1 244 ? 1.881 -5.153 -11.625 1.00 90.94 244 SER A CA 1
ATOM 1491 C C . SER A 1 244 ? 2.346 -6.506 -12.167 1.00 90.94 244 SER A C 1
ATOM 1493 O O . SER A 1 244 ? 3.192 -6.563 -13.057 1.00 90.94 244 SER A O 1
ATOM 1495 N N . GLY A 1 245 ? 1.768 -7.603 -11.676 1.00 89.44 245 GLY A N 1
ATOM 1496 C CA . GLY A 1 245 ? 2.030 -8.938 -12.215 1.00 89.44 245 GLY A CA 1
ATOM 1497 C C . GLY A 1 245 ? 1.455 -10.095 -11.404 1.00 89.44 245 GLY A C 1
ATOM 1498 O O . GLY A 1 245 ? 0.602 -9.898 -10.545 1.00 89.44 245 GLY A O 1
ATOM 1499 N N . SER A 1 246 ? 1.927 -11.318 -11.647 1.00 87.38 246 SER A N 1
ATOM 1500 C CA . SER A 1 246 ? 1.490 -12.494 -10.876 1.00 87.38 246 SER A CA 1
ATOM 1501 C C . SER A 1 246 ? 2.382 -12.760 -9.661 1.00 87.38 246 SER A C 1
ATOM 1503 O O . SER A 1 246 ? 1.859 -12.915 -8.560 1.00 87.38 246 SER A O 1
ATOM 1505 N N . ALA A 1 247 ? 3.706 -12.776 -9.844 1.00 90.38 247 ALA A N 1
ATOM 1506 C CA . ALA A 1 247 ? 4.713 -12.977 -8.803 1.00 90.38 247 ALA A CA 1
ATOM 1507 C C . ALA A 1 247 ? 5.716 -11.812 -8.794 1.00 90.38 247 ALA A C 1
ATOM 1509 O O . ALA A 1 247 ? 6.437 -11.599 -9.771 1.00 90.38 247 ALA A O 1
ATOM 1510 N N . LEU A 1 248 ? 5.744 -11.037 -7.710 1.00 90.94 248 LEU A N 1
ATOM 1511 C CA . LEU A 1 248 ? 6.494 -9.782 -7.623 1.00 90.94 248 LEU A CA 1
ATOM 1512 C C . LEU A 1 248 ? 7.376 -9.761 -6.372 1.00 90.94 248 LEU A C 1
ATOM 1514 O O . LEU A 1 248 ? 6.906 -10.045 -5.269 1.00 90.94 248 LEU A O 1
ATOM 1518 N N . SER A 1 249 ? 8.633 -9.346 -6.534 1.00 94.31 249 SER A N 1
ATOM 1519 C CA . SER A 1 249 ? 9.562 -9.113 -5.427 1.00 94.31 249 SER A CA 1
ATOM 1520 C C . SER A 1 249 ? 10.280 -7.770 -5.558 1.00 94.31 249 SER A C 1
ATOM 1522 O O . SER A 1 249 ? 10.870 -7.473 -6.595 1.00 94.31 249 SER A O 1
ATOM 1524 N N . ALA A 1 250 ? 10.256 -6.966 -4.494 1.00 95.12 250 ALA A N 1
ATOM 1525 C CA . ALA A 1 250 ? 11.067 -5.759 -4.358 1.00 95.12 250 ALA A CA 1
ATOM 1526 C C . ALA A 1 250 ? 11.980 -5.881 -3.132 1.00 95.12 250 ALA A C 1
ATOM 1528 O O . ALA A 1 250 ? 11.499 -6.127 -2.025 1.00 95.12 250 ALA A O 1
ATOM 1529 N N . THR A 1 251 ? 13.284 -5.678 -3.316 1.00 96.31 251 THR A N 1
ATOM 1530 C CA . THR A 1 251 ? 14.278 -5.702 -2.234 1.00 96.31 251 THR A CA 1
ATOM 1531 C C . THR A 1 251 ? 15.084 -4.412 -2.226 1.00 96.31 251 THR A C 1
ATOM 1533 O O . THR A 1 251 ? 15.664 -4.040 -3.248 1.00 96.31 251 THR A O 1
ATOM 1536 N N . SER A 1 252 ? 15.151 -3.729 -1.079 1.00 95.38 252 SER A N 1
ATOM 1537 C CA . SER A 1 252 ? 15.980 -2.533 -0.944 1.00 95.38 252 SER A CA 1
ATOM 1538 C C . SER A 1 252 ? 16.617 -2.324 0.427 1.00 95.38 252 SER A C 1
ATOM 1540 O O . SER A 1 252 ? 16.284 -3.016 1.376 1.00 95.38 252 SER A O 1
ATOM 1542 N N . THR A 1 253 ? 17.544 -1.374 0.562 1.00 89.88 253 THR A N 1
ATOM 1543 C CA . THR A 1 253 ? 17.970 -0.898 1.887 1.00 89.88 253 THR A CA 1
ATOM 1544 C C . THR A 1 253 ? 17.049 0.223 2.370 1.00 89.88 253 THR A C 1
ATOM 1546 O O . THR A 1 253 ? 16.651 0.220 3.531 1.00 89.88 253 THR A O 1
ATOM 1549 N N . ALA A 1 254 ? 16.664 1.176 1.515 1.00 91.94 254 ALA A N 1
ATOM 1550 C CA . ALA A 1 254 ? 15.802 2.287 1.932 1.00 91.94 254 ALA A CA 1
ATOM 1551 C C . ALA A 1 254 ? 14.307 2.032 1.667 1.00 91.94 254 ALA A C 1
ATOM 1553 O O . ALA A 1 254 ? 13.515 2.064 2.608 1.00 91.94 254 ALA A O 1
ATOM 1554 N N . SER A 1 255 ? 13.881 1.740 0.436 1.00 94.75 255 SER A N 1
ATOM 1555 C CA . SER A 1 255 ? 12.449 1.567 0.141 1.00 94.75 255 SER A CA 1
ATOM 1556 C C . SER A 1 255 ? 12.165 0.437 -0.840 1.00 94.75 255 SER A C 1
ATOM 1558 O O . SER A 1 255 ? 12.720 0.405 -1.936 1.00 94.75 255 SER A O 1
ATOM 1560 N N . ALA A 1 256 ? 11.265 -0.471 -0.467 1.00 96.38 256 ALA A N 1
ATOM 1561 C CA . ALA A 1 256 ? 10.741 -1.511 -1.345 1.00 96.38 256 ALA A CA 1
ATOM 1562 C C . ALA A 1 256 ? 9.222 -1.363 -1.480 1.00 96.38 256 ALA A C 1
ATOM 1564 O O . ALA A 1 256 ? 8.505 -1.371 -0.479 1.00 96.38 256 ALA A O 1
ATOM 1565 N N . THR A 1 257 ? 8.727 -1.233 -2.711 1.00 96.81 257 THR A N 1
ATOM 1566 C CA . THR A 1 257 ? 7.297 -1.042 -2.998 1.00 96.81 257 THR A CA 1
ATOM 1567 C C . THR A 1 257 ? 6.801 -2.044 -4.032 1.00 96.81 257 THR A C 1
ATOM 1569 O O . THR A 1 257 ? 7.382 -2.166 -5.111 1.00 96.81 257 THR A O 1
ATOM 1572 N N . VAL A 1 258 ? 5.692 -2.722 -3.725 1.00 94.44 258 VAL A N 1
ATOM 1573 C CA . VAL A 1 258 ? 4.986 -3.607 -4.658 1.00 94.44 258 VAL A CA 1
ATOM 1574 C C . VAL A 1 258 ? 3.500 -3.243 -4.710 1.00 94.44 258 VAL A C 1
ATOM 1576 O O . VAL A 1 258 ? 2.822 -3.253 -3.686 1.00 94.44 258 VAL A O 1
ATOM 1579 N N . THR A 1 259 ? 2.969 -2.901 -5.885 1.00 93.44 259 THR A N 1
ATOM 1580 C CA . THR A 1 259 ? 1.615 -2.321 -5.969 1.00 93.44 259 THR A CA 1
ATOM 1581 C C . THR A 1 259 ? 0.509 -3.368 -6.121 1.00 93.44 259 THR A C 1
ATOM 1583 O O . THR A 1 259 ? -0.400 -3.392 -5.297 1.00 93.44 259 THR A O 1
ATOM 1586 N N . SER A 1 260 ? 0.541 -4.222 -7.149 1.00 90.88 260 SER A N 1
ATOM 1587 C CA . SER A 1 260 ? -0.591 -5.105 -7.469 1.00 90.88 260 SER A CA 1
ATOM 1588 C C . SER A 1 260 ? -0.168 -6.473 -8.004 1.00 90.88 260 SER A C 1
ATOM 1590 O O . SER A 1 260 ? 0.687 -6.560 -8.882 1.00 90.88 260 SER A O 1
ATOM 1592 N N . GLY A 1 261 ? -0.810 -7.549 -7.545 1.00 89.69 261 GLY A N 1
ATOM 1593 C CA . GLY A 1 261 ? -0.605 -8.881 -8.122 1.00 89.69 261 GLY A CA 1
ATOM 1594 C C . GLY A 1 261 ? -1.217 -10.041 -7.343 1.00 89.69 261 GLY A C 1
ATOM 1595 O O . GLY A 1 261 ? -2.063 -9.843 -6.480 1.00 89.69 261 GLY A O 1
ATOM 1596 N N . SER A 1 262 ? -0.785 -11.270 -7.623 1.00 87.88 262 SER A N 1
ATOM 1597 C CA . SER A 1 262 ? -1.266 -12.454 -6.892 1.00 87.88 262 SER A CA 1
ATOM 1598 C C . SER A 1 262 ? -0.384 -12.797 -5.689 1.00 87.88 262 SER A C 1
ATOM 1600 O O . SER A 1 262 ? -0.910 -12.971 -4.593 1.00 87.88 262 SER A O 1
ATOM 1602 N N . ALA A 1 263 ? 0.937 -12.859 -5.877 1.00 90.31 263 ALA A N 1
ATOM 1603 C CA . ALA A 1 263 ? 1.937 -13.140 -4.847 1.00 90.31 263 ALA A CA 1
ATOM 1604 C C . ALA A 1 263 ? 2.996 -12.026 -4.810 1.00 90.31 263 ALA A C 1
ATOM 1606 O O . ALA A 1 263 ? 3.737 -11.833 -5.776 1.00 90.31 263 ALA A O 1
ATOM 1607 N N . LEU A 1 264 ? 3.051 -11.271 -3.712 1.00 90.75 264 LEU A N 1
ATOM 1608 C CA . LEU A 1 264 ? 3.854 -10.052 -3.597 1.00 90.75 264 LEU A CA 1
ATOM 1609 C C . LEU A 1 264 ? 4.740 -10.102 -2.350 1.00 90.75 264 LEU A C 1
ATOM 1611 O O . LEU A 1 264 ? 4.267 -10.415 -1.257 1.00 90.75 264 LEU A O 1
ATOM 1615 N N . SER A 1 265 ? 6.008 -9.719 -2.504 1.00 94.25 265 SER A N 1
ATOM 1616 C CA . SER A 1 265 ? 6.956 -9.578 -1.396 1.00 94.25 265 SER A CA 1
ATOM 1617 C C . SER A 1 265 ? 7.748 -8.273 -1.492 1.00 94.25 265 SER A C 1
ATOM 1619 O O . SER A 1 265 ? 8.391 -8.010 -2.509 1.00 94.25 265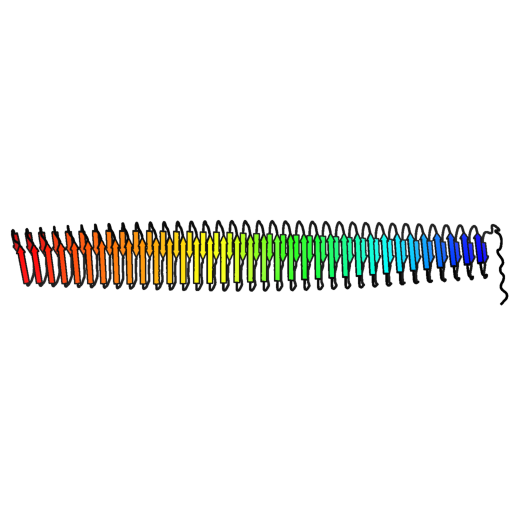 SER A O 1
ATOM 1621 N N . ALA A 1 266 ? 7.732 -7.470 -0.428 1.00 95.00 266 ALA A N 1
ATOM 1622 C CA . ALA A 1 266 ? 8.580 -6.291 -0.270 1.00 95.00 266 ALA A CA 1
ATOM 1623 C C . ALA A 1 266 ? 9.499 -6.464 0.947 1.00 95.00 266 ALA A C 1
ATOM 1625 O O . ALA A 1 266 ? 9.022 -6.698 2.057 1.00 95.00 266 ALA A O 1
ATOM 1626 N N . THR A 1 267 ? 10.810 -6.317 0.753 1.00 96.31 267 THR A N 1
ATOM 1627 C CA . THR A 1 267 ? 11.815 -6.401 1.824 1.00 96.31 267 THR A CA 1
ATOM 1628 C C . THR A 1 267 ? 12.676 -5.146 1.838 1.00 96.31 267 THR A C 1
ATOM 1630 O O . THR A 1 267 ? 13.253 -4.792 0.811 1.00 96.31 267 THR A O 1
ATOM 1633 N N . SER A 1 268 ? 12.777 -4.460 2.980 1.00 95.69 268 SER A N 1
ATOM 1634 C CA . SER A 1 268 ? 13.609 -3.255 3.084 1.00 95.69 268 SER A CA 1
ATOM 1635 C C . SER A 1 268 ? 14.160 -2.980 4.473 1.00 95.69 268 SER A C 1
ATOM 1637 O O . SER A 1 268 ? 13.459 -3.210 5.444 1.00 95.69 268 SER A O 1
ATOM 1639 N N . THR A 1 269 ? 15.343 -2.385 4.627 1.00 90.31 269 THR A N 1
ATOM 1640 C CA . THR A 1 269 ? 15.782 -1.948 5.967 1.00 90.31 269 THR A CA 1
ATOM 1641 C C . THR A 1 269 ? 14.904 -0.811 6.504 1.00 90.31 269 THR A C 1
ATOM 1643 O O . THR A 1 269 ? 14.474 -0.885 7.653 1.00 90.31 269 THR A O 1
ATOM 1646 N N . ALA A 1 270 ? 14.571 0.217 5.713 1.00 92.19 270 ALA A N 1
ATOM 1647 C CA . ALA A 1 270 ? 13.783 1.349 6.223 1.00 92.19 270 ALA A CA 1
ATOM 1648 C C . ALA A 1 270 ? 12.263 1.220 6.000 1.00 92.19 270 ALA A C 1
ATOM 1650 O O . ALA A 1 270 ? 11.507 1.350 6.960 1.00 92.19 270 ALA A O 1
ATOM 1651 N N . SER A 1 271 ? 11.790 0.972 4.775 1.00 94.69 271 SER A N 1
ATOM 1652 C CA . SER A 1 271 ? 10.346 0.870 4.500 1.00 94.69 271 SER A CA 1
ATOM 1653 C C . SER A 1 271 ? 9.997 -0.174 3.443 1.00 94.69 271 SER A C 1
ATOM 1655 O O . SER A 1 271 ? 10.556 -0.160 2.345 1.00 94.69 271 SER A O 1
ATOM 1657 N N . ALA A 1 272 ? 9.050 -1.055 3.761 1.00 96.38 272 ALA A N 1
ATOM 1658 C CA . ALA A 1 272 ? 8.477 -2.038 2.848 1.00 96.38 272 ALA A CA 1
ATOM 1659 C C . ALA A 1 272 ? 6.956 -1.845 2.732 1.00 96.38 272 ALA A C 1
ATOM 1661 O O . ALA A 1 272 ? 6.243 -1.888 3.735 1.00 96.38 272 ALA A O 1
ATOM 1662 N N . THR A 1 273 ? 6.456 -1.659 1.507 1.00 96.88 273 THR A N 1
ATOM 1663 C CA . THR A 1 273 ? 5.031 -1.416 1.227 1.00 96.88 273 THR A CA 1
ATOM 1664 C C . THR A 1 273 ? 4.493 -2.390 0.186 1.00 96.88 273 THR A C 1
ATOM 1666 O O . THR A 1 273 ? 5.066 -2.520 -0.896 1.00 96.88 273 THR A O 1
ATOM 1669 N N . VAL A 1 274 ? 3.353 -3.021 0.482 1.00 94.25 274 VAL A N 1
ATOM 1670 C CA . VAL A 1 274 ? 2.597 -3.840 -0.474 1.00 94.25 274 VAL A CA 1
ATOM 1671 C C . VAL A 1 274 ? 1.130 -3.404 -0.510 1.00 94.25 274 VAL A C 1
ATOM 1673 O O . VAL A 1 274 ? 0.458 -3.401 0.519 1.00 94.25 274 VAL A O 1
ATOM 1676 N N . THR A 1 275 ? 0.607 -3.017 -1.675 1.00 93.31 275 THR A N 1
ATOM 1677 C CA . THR A 1 275 ? -0.720 -2.374 -1.744 1.00 93.31 275 THR A CA 1
ATOM 1678 C C . THR A 1 275 ? -1.874 -3.362 -1.927 1.00 93.31 275 THR A C 1
ATOM 1680 O O . THR A 1 275 ? -2.794 -3.358 -1.112 1.00 93.31 275 THR A O 1
ATOM 1683 N N . SER A 1 276 ? -1.878 -4.195 -2.973 1.00 90.62 276 SER A N 1
ATOM 1684 C CA . SER A 1 276 ? -3.035 -5.046 -3.286 1.00 90.62 276 SER A CA 1
ATOM 1685 C C . SER A 1 276 ? -2.669 -6.407 -3.879 1.00 90.62 276 SER A C 1
ATOM 1687 O O . SER A 1 276 ? -1.799 -6.503 -4.743 1.00 90.62 276 SER A O 1
ATOM 1689 N N . GLY A 1 277 ? -3.350 -7.470 -3.445 1.00 89.12 277 GLY A N 1
ATOM 1690 C CA . GLY A 1 277 ? -3.208 -8.789 -4.060 1.00 89.12 277 GLY A CA 1
ATOM 1691 C C . GLY A 1 277 ? -3.868 -9.939 -3.307 1.00 89.12 277 GLY A C 1
ATOM 1692 O O . GLY A 1 277 ? -4.688 -9.725 -2.421 1.00 89.12 277 GLY A O 1
ATOM 1693 N N . SER A 1 278 ? -3.507 -11.179 -3.634 1.00 87.44 278 SER A N 1
ATOM 1694 C CA . SER A 1 278 ? -4.037 -12.359 -2.931 1.00 87.44 278 SER A CA 1
ATOM 1695 C C . SER A 1 278 ? -3.172 -12.764 -1.734 1.00 87.44 278 SER A C 1
ATOM 1697 O O . SER A 1 278 ? -3.705 -12.932 -0.641 1.00 87.44 278 SER A O 1
ATOM 1699 N N . ALA A 1 279 ? -1.855 -12.884 -1.923 1.00 89.94 279 ALA A N 1
ATOM 1700 C CA . ALA A 1 279 ? -0.869 -13.228 -0.899 1.00 89.94 279 ALA A CA 1
ATOM 1701 C C . ALA A 1 279 ? 0.242 -12.167 -0.843 1.00 89.94 279 ALA A C 1
ATOM 1703 O O . ALA A 1 279 ? 0.968 -11.969 -1.819 1.00 89.94 279 ALA A O 1
ATOM 1704 N N . LEU A 1 280 ? 0.357 -11.461 0.283 1.00 90.25 280 LEU A N 1
ATOM 1705 C CA . LEU A 1 280 ? 1.220 -10.287 0.427 1.00 90.25 280 LEU A CA 1
ATOM 1706 C C . LEU A 1 280 ? 2.108 -10.414 1.668 1.00 90.25 280 LEU A C 1
ATOM 1708 O O . LEU A 1 280 ? 1.621 -10.716 2.758 1.00 90.25 280 LEU A O 1
ATOM 1712 N N . SER A 1 281 ? 3.394 -10.099 1.514 1.00 93.81 281 SER A N 1
ATOM 1713 C CA . SER A 1 281 ? 4.351 -9.997 2.617 1.00 93.81 281 SER A CA 1
ATOM 1714 C C . SER A 1 281 ? 5.158 -8.700 2.539 1.00 93.81 281 SER A C 1
ATOM 1716 O O . SER A 1 281 ? 5.774 -8.412 1.513 1.00 93.81 281 SER A O 1
ATOM 1718 N N . ALA A 1 282 ? 5.191 -7.935 3.629 1.00 94.69 282 ALA A N 1
ATOM 1719 C CA . ALA A 1 282 ? 6.100 -6.807 3.814 1.00 94.69 282 ALA A CA 1
ATOM 1720 C C . ALA A 1 282 ? 7.017 -7.076 5.012 1.00 94.69 282 ALA A C 1
ATOM 1722 O O . ALA A 1 282 ? 6.539 -7.364 6.108 1.00 94.69 282 ALA A O 1
ATOM 1723 N N . THR A 1 283 ? 8.330 -6.970 4.823 1.00 95.75 283 THR A N 1
ATOM 1724 C CA . THR A 1 283 ? 9.325 -7.131 5.894 1.00 95.75 283 THR A CA 1
ATOM 1725 C C . THR A 1 283 ? 10.250 -5.926 5.942 1.00 95.75 283 THR A C 1
ATOM 1727 O O . THR A 1 283 ? 10.850 -5.565 4.928 1.00 95.75 283 THR A O 1
ATOM 1730 N N . SER A 1 284 ? 10.383 -5.303 7.114 1.00 95.44 284 SER A N 1
ATOM 1731 C CA . SER A 1 284 ? 11.316 -4.196 7.293 1.00 95.44 284 SER A CA 1
ATOM 1732 C C . SER A 1 284 ? 11.974 -4.118 8.665 1.00 95.44 284 SER A C 1
ATOM 1734 O O . SER A 1 284 ? 11.565 -4.810 9.584 1.00 95.44 284 SER A O 1
ATOM 1736 N N . THR A 1 285 ? 12.999 -3.282 8.832 1.00 89.38 285 THR A N 1
ATOM 1737 C CA . THR A 1 285 ? 13.470 -2.908 10.173 1.00 89.38 285 THR A CA 1
ATOM 1738 C C . THR A 1 285 ? 12.650 -1.734 10.711 1.00 89.38 285 THR A C 1
ATOM 1740 O O . THR A 1 285 ? 12.230 -1.773 11.864 1.00 89.38 285 THR A O 1
ATOM 1743 N N . ALA A 1 286 ? 12.368 -0.696 9.914 1.00 91.56 286 ALA A N 1
ATOM 1744 C CA . ALA A 1 286 ? 11.618 0.465 10.410 1.00 91.56 286 ALA A CA 1
ATOM 1745 C C . ALA A 1 286 ? 10.101 0.338 10.190 1.00 91.56 286 ALA A C 1
ATOM 1747 O O . ALA A 1 286 ? 9.342 0.365 11.159 1.00 91.56 286 ALA A O 1
ATOM 1748 N N . SER A 1 287 ? 9.622 0.165 8.956 1.00 94.56 287 SER A N 1
ATOM 1749 C CA . SER A 1 287 ? 8.178 0.138 8.678 1.00 94.56 287 SER A CA 1
ATOM 1750 C C . SER A 1 287 ? 7.783 -0.900 7.634 1.00 94.56 287 SER A C 1
ATOM 1752 O O . SER A 1 287 ? 8.319 -0.912 6.530 1.00 94.56 287 SER A O 1
ATOM 1754 N N . ALA A 1 288 ? 6.808 -1.743 7.966 1.00 96.06 288 ALA A N 1
ATOM 1755 C CA . ALA A 1 288 ? 6.190 -2.687 7.043 1.00 96.06 288 ALA A CA 1
ATOM 1756 C C . ALA A 1 288 ? 4.685 -2.408 6.942 1.00 96.06 288 ALA A C 1
ATOM 1758 O O . ALA A 1 288 ? 3.982 -2.413 7.952 1.00 96.06 288 ALA A O 1
ATOM 1759 N N . THR A 1 289 ? 4.188 -2.168 5.727 1.00 96.81 289 THR A N 1
ATOM 1760 C CA . THR A 1 289 ? 2.777 -1.841 5.471 1.00 96.81 289 THR A CA 1
ATOM 1761 C C . THR A 1 289 ? 2.188 -2.741 4.393 1.00 96.81 289 THR A C 1
ATOM 1763 O O . THR A 1 289 ? 2.745 -2.849 3.300 1.00 96.81 289 THR A O 1
ATOM 1766 N N . VAL A 1 290 ? 1.029 -3.340 4.679 1.00 93.88 290 VAL A N 1
ATOM 1767 C CA . VAL A 1 290 ? 0.240 -4.111 3.710 1.00 93.88 290 VAL A CA 1
ATOM 1768 C C . VAL A 1 290 ? -1.208 -3.616 3.693 1.00 93.88 290 VAL A C 1
ATOM 1770 O O . VAL A 1 290 ? -1.882 -3.631 4.721 1.00 93.88 290 VAL A O 1
ATOM 1773 N N . THR A 1 291 ? -1.711 -3.156 2.547 1.00 93.50 291 THR A N 1
ATOM 1774 C CA . THR A 1 291 ? -3.010 -2.458 2.509 1.00 93.50 291 THR A CA 1
ATOM 1775 C C . THR A 1 291 ? -4.206 -3.394 2.314 1.00 93.50 291 THR A C 1
ATOM 1777 O O . THR A 1 291 ? -5.119 -3.364 3.134 1.00 93.50 291 THR A O 1
ATOM 1780 N N . SER A 1 292 ? -4.251 -4.208 1.254 1.00 90.88 292 SER A N 1
ATOM 1781 C CA . SER A 1 292 ? -5.454 -4.990 0.924 1.00 90.88 292 SER A CA 1
ATOM 1782 C C . SER A 1 292 ? -5.157 -6.349 0.285 1.00 90.88 292 SER A C 1
ATOM 1784 O O . SER A 1 292 ? -4.314 -6.447 -0.605 1.00 90.88 292 SER A O 1
ATOM 1786 N N . GLY A 1 293 ? -5.870 -7.401 0.694 1.00 89.38 293 GLY A N 1
ATOM 1787 C CA . GLY A 1 293 ? -5.779 -8.709 0.042 1.00 89.38 293 GLY A CA 1
ATOM 1788 C C . GLY A 1 293 ? -6.484 -9.857 0.759 1.00 89.38 293 GLY A C 1
ATOM 1789 O O . GLY A 1 293 ? -7.303 -9.638 1.644 1.00 89.38 293 GLY A O 1
ATOM 1790 N N . SER A 1 294 ? -6.165 -11.102 0.406 1.00 87.31 294 SER A N 1
ATOM 1791 C CA . SER A 1 294 ? -6.744 -12.278 1.079 1.00 87.31 294 SER A CA 1
ATOM 1792 C C . SER A 1 294 ? -5.892 -12.759 2.256 1.00 87.31 294 SER A C 1
ATOM 1794 O O . SER A 1 294 ? -6.428 -12.933 3.348 1.00 87.31 294 SER A O 1
ATOM 1796 N N . ALA A 1 295 ? -4.583 -12.937 2.056 1.00 89.94 295 ALA A N 1
ATOM 1797 C CA . ALA A 1 295 ? -3.610 -13.349 3.067 1.00 89.94 295 ALA A CA 1
ATOM 1798 C C . ALA A 1 295 ? -2.457 -12.334 3.147 1.00 89.94 295 ALA A C 1
ATOM 1800 O O . ALA A 1 295 ? -1.722 -12.146 2.176 1.00 89.94 295 ALA A O 1
ATOM 1801 N N . LEU A 1 296 ? -2.314 -11.654 4.286 1.00 89.94 296 LEU A N 1
ATOM 1802 C CA . LEU A 1 296 ? -1.409 -10.515 4.452 1.00 89.94 296 LEU A CA 1
ATOM 1803 C C . LEU A 1 296 ? -0.522 -10.699 5.685 1.00 89.94 296 LEU A C 1
ATOM 1805 O O . LEU A 1 296 ? -1.020 -10.993 6.772 1.00 89.94 296 LEU A O 1
ATOM 1809 N N . SER A 1 297 ? 0.776 -10.440 5.532 1.00 93.69 297 SER A N 1
ATOM 1810 C CA . SER A 1 297 ? 1.744 -10.420 6.631 1.00 93.69 297 SER A CA 1
ATOM 1811 C C . SER A 1 297 ? 2.613 -9.164 6.587 1.00 93.69 297 SER A C 1
ATOM 1813 O O . SER A 1 297 ? 3.245 -8.882 5.571 1.00 93.69 297 SER A O 1
ATOM 1815 N N . ALA A 1 298 ? 2.690 -8.434 7.699 1.00 94.81 298 ALA A N 1
ATOM 1816 C CA . ALA A 1 298 ? 3.637 -7.340 7.900 1.00 94.81 298 ALA A CA 1
ATOM 1817 C C . ALA A 1 298 ? 4.550 -7.648 9.093 1.00 94.81 298 ALA A C 1
ATOM 1819 O O . ALA A 1 298 ? 4.061 -7.883 10.197 1.00 94.81 298 ALA A O 1
ATOM 1820 N N . THR A 1 299 ? 5.864 -7.597 8.887 1.00 95.62 299 THR A N 1
ATOM 1821 C CA . THR A 1 299 ? 6.869 -7.829 9.933 1.00 95.62 299 THR A CA 1
ATOM 1822 C C . THR A 1 299 ? 7.826 -6.648 10.003 1.00 95.62 299 THR A C 1
ATOM 1824 O O . THR A 1 299 ? 8.417 -6.280 8.988 1.00 95.62 299 THR A O 1
ATOM 1827 N N . SER A 1 300 ? 7.997 -6.052 11.183 1.00 95.38 300 SER A N 1
ATOM 1828 C CA . SER A 1 300 ? 8.921 -4.932 11.378 1.00 95.38 300 SER A CA 1
ATOM 1829 C C . SER A 1 300 ? 9.639 -4.956 12.726 1.00 95.38 300 SER A C 1
ATOM 1831 O O . SER A 1 300 ? 9.225 -5.673 13.626 1.00 95.38 300 SER A O 1
ATOM 1833 N N . THR A 1 301 ? 10.687 -4.153 12.915 1.00 89.50 301 THR A N 1
ATOM 1834 C CA . THR A 1 301 ? 11.177 -3.846 14.270 1.00 89.50 301 THR A CA 1
ATOM 1835 C C . THR A 1 301 ? 10.407 -2.660 14.857 1.00 89.50 301 THR A C 1
ATOM 1837 O O . THR A 1 301 ? 9.995 -2.724 16.013 1.00 89.50 301 THR A O 1
ATOM 1840 N N . ALA A 1 302 ? 10.158 -1.583 14.102 1.00 91.50 302 ALA A N 1
ATOM 1841 C CA . ALA A 1 302 ? 9.462 -0.411 14.651 1.00 91.50 302 ALA A CA 1
ATOM 1842 C C . ALA A 1 302 ? 7.935 -0.461 14.445 1.00 91.50 302 ALA A C 1
ATOM 1844 O O . ALA A 1 302 ? 7.179 -0.453 15.414 1.00 91.50 302 ALA A O 1
ATOM 1845 N N . SER A 1 303 ? 7.445 -0.545 13.207 1.00 94.19 303 SER A N 1
ATOM 1846 C CA . SER A 1 303 ? 5.998 -0.539 12.934 1.00 94.19 303 SER A CA 1
ATOM 1847 C C . SER A 1 303 ? 5.584 -1.544 11.865 1.00 94.19 303 SER A C 1
ATOM 1849 O O . SER A 1 303 ? 6.150 -1.551 10.773 1.00 94.19 303 SER A O 1
ATOM 1851 N N . ALA A 1 304 ? 4.579 -2.365 12.168 1.00 96.06 304 ALA A N 1
ATOM 1852 C CA . ALA A 1 304 ? 3.929 -3.268 11.224 1.00 96.06 304 ALA A CA 1
ATOM 1853 C C . ALA A 1 304 ? 2.433 -2.941 11.138 1.00 96.06 304 ALA A C 1
ATOM 1855 O O . ALA A 1 304 ? 1.738 -2.934 12.154 1.00 96.06 304 ALA A O 1
ATOM 1856 N N . THR A 1 305 ? 1.931 -2.667 9.933 1.00 96.62 305 THR A N 1
ATOM 1857 C CA . THR A 1 305 ? 0.531 -2.278 9.697 1.00 96.62 305 THR A CA 1
ATOM 1858 C C . THR A 1 305 ? -0.103 -3.124 8.600 1.00 96.62 305 THR A C 1
ATOM 1860 O O . THR A 1 305 ? 0.446 -3.231 7.504 1.00 96.62 305 THR A O 1
ATOM 1863 N N . VAL A 1 306 ? -1.287 -3.677 8.875 1.00 94.06 306 VAL A N 1
ATOM 1864 C CA . VAL A 1 306 ? -2.114 -4.385 7.890 1.00 94.06 306 VAL A CA 1
ATOM 1865 C C . VAL A 1 306 ? -3.540 -3.829 7.897 1.00 94.06 306 VAL A C 1
ATOM 1867 O O . VAL A 1 306 ? -4.203 -3.836 8.930 1.00 94.06 306 VAL A O 1
ATOM 1870 N N . THR A 1 307 ? -4.036 -3.324 6.765 1.00 93.12 307 THR A N 1
ATOM 1871 C CA . THR A 1 307 ? -5.308 -2.576 6.755 1.00 93.12 307 THR A CA 1
ATOM 1872 C C . THR A 1 307 ? -6.538 -3.459 6.533 1.00 93.12 307 THR A C 1
ATOM 1874 O O . THR A 1 307 ? -7.447 -3.428 7.359 1.00 93.12 307 THR A O 1
ATOM 1877 N N . SER A 1 308 ? -6.616 -4.233 5.445 1.00 90.44 308 SER A N 1
ATOM 1878 C CA . SER A 1 308 ? -7.839 -4.974 5.101 1.00 90.44 308 SER A CA 1
ATOM 1879 C C . SER A 1 308 ? -7.580 -6.335 4.451 1.00 90.44 308 SER A C 1
ATOM 1881 O O . SER A 1 308 ? -6.714 -6.459 3.589 1.00 90.44 308 SER A O 1
ATOM 1883 N N . GLY A 1 309 ? -8.347 -7.360 4.831 1.00 89.44 309 GLY A N 1
ATOM 1884 C CA . GLY A 1 309 ? -8.315 -8.653 4.146 1.00 89.44 309 GLY A CA 1
ATOM 1885 C C . GLY A 1 309 ? -9.066 -9.787 4.837 1.00 89.44 309 GLY A C 1
ATOM 1886 O O . GLY A 1 309 ? -9.868 -9.556 5.734 1.00 89.44 309 GLY A O 1
ATOM 1887 N N . SER A 1 310 ? -8.806 -11.034 4.444 1.00 87.50 310 SER A N 1
ATOM 1888 C CA . SER A 1 310 ? -9.431 -12.203 5.085 1.00 87.50 310 SER A CA 1
ATOM 1889 C C . SER A 1 310 ? -8.596 -12.753 6.244 1.00 87.50 310 SER A C 1
ATOM 1891 O O . SER A 1 310 ? -9.136 -12.946 7.330 1.00 87.50 310 SER A O 1
ATOM 1893 N N . ALA A 1 311 ? -7.294 -12.968 6.038 1.00 89.75 311 ALA A N 1
ATOM 1894 C CA . ALA A 1 311 ? -6.334 -13.445 7.032 1.00 89.75 311 ALA A CA 1
ATOM 1895 C C . ALA A 1 311 ? -5.143 -12.476 7.133 1.00 89.75 311 ALA A C 1
ATOM 1897 O O . ALA A 1 311 ? -4.406 -12.291 6.164 1.00 89.75 311 ALA A O 1
ATOM 1898 N N . LEU A 1 312 ? -4.970 -11.832 8.288 1.00 90.06 312 LEU A N 1
ATOM 1899 C CA . LEU A 1 312 ? -4.017 -10.737 8.481 1.00 90.06 312 LEU A CA 1
ATOM 1900 C C . LEU A 1 312 ? -3.127 -10.999 9.698 1.00 90.06 312 LEU A C 1
ATOM 1902 O O . LEU A 1 312 ? -3.626 -11.326 10.776 1.00 90.06 312 LEU A O 1
ATOM 1906 N N . SER A 1 313 ? -1.823 -10.772 9.545 1.00 93.44 313 SER A N 1
ATOM 1907 C CA . SER A 1 313 ? -0.846 -10.831 10.634 1.00 93.44 313 SER A CA 1
ATOM 1908 C C . SER A 1 313 ? 0.070 -9.607 10.623 1.00 93.44 313 SER A C 1
ATOM 1910 O O . SER A 1 313 ? 0.704 -9.318 9.610 1.00 93.44 313 SER A O 1
ATOM 1912 N N . ALA A 1 314 ? 0.180 -8.912 11.754 1.00 94.44 314 ALA A N 1
ATOM 1913 C CA . ALA A 1 314 ? 1.170 -7.860 11.978 1.00 94.44 314 ALA A CA 1
ATOM 1914 C C . ALA A 1 314 ? 2.074 -8.233 13.158 1.00 94.44 314 ALA A C 1
ATOM 1916 O O . ALA A 1 314 ? 1.582 -8.469 14.262 1.00 94.44 314 ALA A O 1
ATOM 1917 N N . THR A 1 315 ? 3.387 -8.230 12.943 1.00 95.31 315 THR A N 1
ATOM 1918 C CA . THR A 1 315 ? 4.387 -8.533 13.973 1.00 95.31 315 THR A CA 1
ATOM 1919 C C . THR A 1 315 ? 5.402 -7.402 14.058 1.00 95.31 315 THR A C 1
ATOM 1921 O O . THR A 1 315 ? 5.998 -7.034 13.047 1.00 95.31 315 THR A O 1
ATOM 1924 N N . SER A 1 316 ? 5.614 -6.844 15.250 1.00 95.06 316 SER A N 1
ATOM 1925 C CA . SER A 1 316 ? 6.588 -5.768 15.456 1.00 95.06 316 SER A CA 1
ATOM 1926 C C . SER A 1 316 ? 7.308 -5.850 16.799 1.00 95.06 316 SER A C 1
ATOM 1928 O O . SER A 1 316 ? 6.866 -6.563 17.689 1.00 95.06 316 SER A O 1
ATOM 1930 N N . THR A 1 317 ? 8.394 -5.102 16.998 1.00 88.75 317 THR A N 1
ATOM 1931 C CA . THR A 1 317 ? 8.919 -4.871 18.355 1.00 88.75 317 THR A CA 1
ATOM 1932 C C . THR A 1 317 ? 8.212 -3.681 19.007 1.00 88.75 317 THR A C 1
ATOM 1934 O O . THR A 1 317 ? 7.815 -3.779 20.164 1.00 88.75 317 THR A O 1
ATOM 1937 N N . ALA A 1 318 ? 8.006 -2.560 18.305 1.00 91.12 318 ALA A N 1
ATOM 1938 C CA . ALA A 1 318 ? 7.352 -1.392 18.909 1.00 91.12 318 ALA A CA 1
ATOM 1939 C C . ALA A 1 318 ? 5.828 -1.359 18.685 1.00 91.12 318 ALA A C 1
ATOM 1941 O O . ALA A 1 318 ? 5.075 -1.357 19.656 1.00 91.12 318 ALA A O 1
ATOM 1942 N N . SER A 1 319 ? 5.329 -1.379 17.448 1.00 93.62 319 SER A N 1
ATOM 1943 C CA . SER A 1 319 ? 3.879 -1.304 17.186 1.00 93.62 319 SER A CA 1
ATOM 1944 C C . SER A 1 319 ? 3.408 -2.254 16.090 1.00 93.62 319 SER A C 1
ATOM 1946 O O . SER A 1 319 ? 3.969 -2.256 14.995 1.00 93.62 319 SER A O 1
ATOM 1948 N N . ALA A 1 320 ? 2.362 -3.032 16.372 1.00 95.75 320 ALA A N 1
ATOM 1949 C CA . ALA A 1 320 ? 1.664 -3.870 15.401 1.00 95.75 320 ALA A CA 1
ATOM 1950 C C . ALA A 1 320 ? 0.182 -3.478 15.334 1.00 95.75 320 ALA A C 1
ATOM 1952 O O . ALA A 1 320 ? -0.506 -3.472 16.355 1.00 95.75 320 ALA A O 1
ATOM 1953 N N . THR A 1 321 ? -0.317 -3.154 14.140 1.00 95.88 321 THR A N 1
ATOM 1954 C CA . THR A 1 321 ? -1.703 -2.708 13.924 1.00 95.88 321 THR A CA 1
ATOM 1955 C C . THR A 1 321 ? -2.376 -3.501 12.810 1.00 95.88 321 THR A C 1
ATOM 1957 O O . THR A 1 321 ? -1.841 -3.596 11.706 1.00 95.88 321 THR A O 1
ATOM 1960 N N . VAL A 1 322 ? -3.578 -4.018 13.078 1.00 93.56 322 VAL A N 1
ATOM 1961 C CA . VAL A 1 322 ? -4.435 -4.669 12.079 1.00 93.56 322 VAL A CA 1
ATOM 1962 C C . VAL A 1 322 ? -5.838 -4.058 12.103 1.00 93.56 322 VAL A C 1
ATOM 1964 O O . VAL A 1 322 ? -6.503 -4.069 13.135 1.00 93.56 322 VAL A O 1
ATOM 1967 N N . THR A 1 323 ? -6.315 -3.504 10.987 1.00 92.69 323 THR A N 1
ATOM 1968 C CA . THR A 1 323 ? -7.557 -2.707 11.002 1.00 92.69 323 THR A CA 1
ATOM 1969 C C . THR A 1 323 ? -8.821 -3.537 10.767 1.00 92.69 323 THR A C 1
ATOM 1971 O O . THR A 1 323 ? -9.727 -3.487 11.595 1.00 92.69 323 THR A O 1
ATOM 1974 N N . SER A 1 324 ? -8.934 -4.283 9.663 1.00 89.69 324 SER A N 1
ATOM 1975 C CA . SER A 1 324 ? -10.197 -4.941 9.296 1.00 89.69 324 SER A CA 1
ATOM 1976 C C . SER A 1 324 ? -10.019 -6.292 8.601 1.00 89.69 324 SER A C 1
ATOM 1978 O O . SER A 1 324 ? -9.199 -6.421 7.695 1.00 89.69 324 SER A O 1
ATOM 1980 N N . GLY A 1 325 ? -10.811 -7.299 8.977 1.00 88.81 325 GLY A N 1
ATOM 1981 C CA . GLY A 1 325 ? -10.841 -8.572 8.255 1.00 88.81 325 GLY A CA 1
ATOM 1982 C C . GLY A 1 325 ? -11.635 -9.692 8.918 1.00 88.81 325 GLY A C 1
ATOM 1983 O O . GLY A 1 325 ? -12.421 -9.452 9.827 1.00 88.81 325 GLY A O 1
ATOM 1984 N N . SER A 1 326 ? -11.428 -10.937 8.489 1.00 86.56 326 SER A N 1
ATOM 1985 C CA . SER A 1 326 ? -12.093 -12.097 9.106 1.00 86.56 326 SER A CA 1
ATOM 1986 C C . SER A 1 326 ? -11.272 -12.702 10.248 1.00 86.56 326 SER A C 1
ATOM 1988 O O . SER A 1 326 ? -11.807 -12.873 11.340 1.00 86.56 326 SER A O 1
ATOM 1990 N N . ALA A 1 327 ? -9.987 -12.987 10.022 1.00 89.00 327 ALA A N 1
ATOM 1991 C CA . ALA A 1 327 ? -9.041 -13.526 11.000 1.00 89.00 327 ALA A CA 1
ATOM 1992 C C . ALA A 1 327 ? -7.813 -12.608 11.119 1.00 89.00 327 ALA A C 1
ATOM 1994 O O . ALA A 1 327 ? -7.081 -12.419 10.148 1.00 89.00 327 ALA A O 1
ATOM 1995 N N . LEU A 1 328 ? -7.603 -12.010 12.292 1.00 89.31 328 LEU A N 1
ATOM 1996 C CA . LEU A 1 328 ? -6.608 -10.957 12.508 1.00 89.31 328 LEU A CA 1
ATOM 1997 C C . LEU A 1 328 ? -5.722 -11.286 13.712 1.00 89.31 328 LEU A C 1
ATOM 1999 O O . LEU A 1 328 ? -6.226 -11.624 14.783 1.00 89.31 328 LEU A O 1
ATOM 2003 N N . SER A 1 329 ? -4.411 -11.108 13.554 1.00 92.56 329 SER A N 1
ATOM 2004 C CA . SER A 1 329 ? -3.424 -11.239 14.628 1.00 92.56 329 SER A CA 1
ATOM 2005 C C . SER A 1 329 ? -2.465 -10.049 14.646 1.00 92.56 329 SER A C 1
ATOM 2007 O O . SER A 1 329 ? -1.844 -9.737 13.631 1.00 92.56 329 SER A O 1
ATOM 2009 N N . ALA A 1 330 ? -2.317 -9.394 15.798 1.00 93.25 330 ALA A N 1
ATOM 2010 C CA . ALA A 1 330 ? -1.288 -8.386 16.042 1.00 93.25 330 ALA A CA 1
ATOM 2011 C C . ALA A 1 330 ? -0.398 -8.825 17.209 1.00 93.25 330 ALA A C 1
ATOM 2013 O O . ALA A 1 330 ? -0.893 -9.082 18.304 1.00 93.25 330 ALA A O 1
ATOM 2014 N N . THR A 1 331 ? 0.915 -8.887 16.998 1.00 93.88 331 THR A N 1
ATOM 2015 C CA . THR A 1 331 ? 1.897 -9.238 18.035 1.00 93.88 331 THR A CA 1
ATOM 2016 C C . THR A 1 331 ? 2.969 -8.161 18.124 1.00 93.88 331 THR A C 1
ATOM 2018 O O . THR A 1 331 ? 3.585 -7.820 17.115 1.00 93.88 331 THR A O 1
ATOM 2021 N N . SER A 1 332 ? 3.208 -7.609 19.315 1.00 94.31 332 SER A N 1
ATOM 2022 C CA . SER A 1 332 ? 4.242 -6.585 19.496 1.00 94.31 332 SER A CA 1
ATOM 2023 C C . SER A 1 332 ? 4.834 -6.530 20.891 1.00 94.31 332 SER A C 1
ATOM 2025 O O . SER A 1 332 ? 4.105 -6.717 21.851 1.00 94.31 332 SER A O 1
ATOM 2027 N N . THR A 1 333 ? 6.104 -6.168 21.073 1.00 87.12 333 THR A N 1
ATOM 2028 C CA . THR A 1 333 ? 6.625 -5.947 22.435 1.00 87.12 333 THR A CA 1
ATOM 2029 C C . THR A 1 333 ? 5.963 -4.736 23.103 1.00 87.12 333 THR A C 1
ATOM 2031 O O . THR A 1 333 ? 5.544 -4.852 24.252 1.00 87.12 333 THR A O 1
ATOM 2034 N N . ALA A 1 334 ? 5.800 -3.591 22.426 1.00 89.75 334 ALA A N 1
ATOM 2035 C CA . ALA A 1 334 ? 5.239 -2.398 23.080 1.00 89.75 334 ALA A CA 1
ATOM 2036 C C . ALA A 1 334 ? 3.713 -2.251 22.926 1.00 89.75 334 ALA A C 1
ATOM 2038 O O . ALA A 1 334 ? 3.017 -2.095 23.928 1.00 89.75 334 ALA A O 1
ATOM 2039 N N . SER A 1 335 ? 3.174 -2.291 21.705 1.00 92.12 335 SER A N 1
ATOM 2040 C CA . SER A 1 335 ? 1.729 -2.134 21.474 1.00 92.12 335 SER A CA 1
ATOM 2041 C C . SER A 1 335 ? 1.206 -2.988 20.323 1.00 92.12 335 SER A C 1
ATOM 2043 O O . SER A 1 335 ? 1.749 -2.941 19.217 1.00 92.12 335 SER A O 1
ATOM 2045 N N . ALA A 1 336 ? 0.132 -3.736 20.569 1.00 94.44 336 ALA A N 1
ATOM 2046 C CA . ALA A 1 336 ? -0.609 -4.501 19.573 1.00 94.44 336 ALA A CA 1
ATOM 2047 C C . ALA A 1 336 ? -2.074 -4.040 19.525 1.00 94.44 336 ALA A C 1
ATOM 2049 O O . ALA A 1 336 ? -2.761 -4.033 20.546 1.00 94.44 336 ALA A O 1
ATOM 2050 N N . THR A 1 337 ? -2.562 -3.661 18.342 1.00 94.81 337 THR A N 1
ATOM 2051 C CA . THR A 1 337 ? -3.930 -3.154 18.142 1.00 94.81 337 THR A CA 1
ATOM 2052 C C . THR A 1 337 ? -4.640 -3.892 17.014 1.00 94.81 337 THR A C 1
ATOM 2054 O O . THR A 1 337 ? -4.113 -3.985 15.905 1.00 94.81 337 THR A O 1
ATOM 2057 N N . VAL A 1 338 ? -5.863 -4.361 17.273 1.00 92.50 338 VAL A N 1
ATOM 2058 C CA . VAL A 1 338 ? -6.754 -4.943 16.261 1.00 92.50 338 VAL A CA 1
ATOM 2059 C C . VAL A 1 338 ? -8.126 -4.265 16.308 1.00 92.50 338 VAL A C 1
ATOM 2061 O O . VAL A 1 338 ? -8.783 -4.263 17.346 1.00 92.50 338 VAL A O 1
ATOM 2064 N N . THR A 1 339 ? -8.587 -3.670 15.207 1.00 91.75 339 THR A N 1
ATOM 2065 C CA . THR A 1 339 ? -9.795 -2.823 15.244 1.00 91.75 339 THR A CA 1
ATOM 2066 C C . THR A 1 339 ? -11.093 -3.597 15.002 1.00 91.75 339 THR A C 1
ATOM 2068 O O . THR A 1 339 ? -11.989 -3.534 15.840 1.00 91.75 339 THR A O 1
ATOM 2071 N N . SER A 1 340 ? -11.246 -4.310 13.881 1.00 88.81 340 SER A N 1
ATOM 2072 C CA . SER A 1 340 ? -12.533 -4.926 13.524 1.00 88.81 340 SER A CA 1
ATOM 2073 C C . SER A 1 340 ? -12.405 -6.259 12.786 1.00 88.81 340 SER A C 1
ATOM 2075 O O . SER A 1 340 ? -11.620 -6.382 11.851 1.00 88.81 340 SER A O 1
ATOM 2077 N N . GLY A 1 341 ? -13.211 -7.257 13.158 1.00 87.56 341 GLY A N 1
ATOM 2078 C CA . GLY A 1 341 ? -13.294 -8.502 12.395 1.00 87.56 341 GLY A CA 1
ATOM 2079 C C . GLY A 1 341 ? -14.144 -9.603 13.018 1.00 87.56 341 GLY A C 1
ATOM 2080 O O . GLY A 1 341 ? -14.936 -9.350 13.919 1.00 87.56 341 GLY A O 1
ATOM 2081 N N . SER A 1 342 ? -13.986 -10.843 12.556 1.00 85.62 342 SER A N 1
ATOM 2082 C CA . SER A 1 342 ? -14.714 -11.989 13.126 1.00 85.62 342 SER A CA 1
ATOM 2083 C C . SER A 1 342 ? -13.931 -12.670 14.253 1.00 85.62 342 SER A C 1
ATOM 2085 O O . SER A 1 342 ? -14.477 -12.839 15.340 1.00 85.62 342 SER A O 1
ATOM 2087 N N . ALA A 1 343 ? -12.660 -13.008 14.023 1.00 87.88 343 ALA A N 1
ATOM 2088 C CA . ALA A 1 343 ? -11.737 -13.602 14.991 1.00 87.88 343 ALA A CA 1
ATOM 2089 C C . ALA A 1 343 ? -10.471 -12.740 15.121 1.00 87.88 343 ALA A C 1
ATOM 2091 O O . ALA A 1 343 ? -9.747 -12.544 14.143 1.00 87.88 343 ALA A O 1
ATOM 2092 N N . LEU A 1 344 ? -10.217 -12.195 16.311 1.00 88.06 344 LEU A N 1
ATOM 2093 C CA . LEU A 1 344 ? -9.174 -11.195 16.548 1.00 88.06 344 LEU A CA 1
ATOM 2094 C C . LEU A 1 344 ? -8.298 -11.599 17.736 1.00 88.06 344 LEU A C 1
ATOM 2096 O O . LEU A 1 344 ? -8.813 -11.946 18.800 1.00 88.06 344 LEU A O 1
ATOM 2100 N N . SER A 1 345 ? -6.983 -11.472 17.575 1.00 91.06 345 SER A N 1
ATOM 2101 C CA . SER A 1 345 ? -6.000 -11.662 18.643 1.00 91.06 345 SER A CA 1
ATOM 2102 C C . SER A 1 345 ? -4.995 -10.510 18.680 1.00 91.06 345 SER A C 1
ATOM 2104 O O . SER A 1 345 ? -4.389 -10.181 17.661 1.00 91.06 345 SER A O 1
ATOM 2106 N N . ALA A 1 346 ? -4.801 -9.906 19.852 1.00 91.75 346 ALA A N 1
ATOM 2107 C CA . ALA A 1 346 ? -3.731 -8.949 20.116 1.00 91.75 346 ALA A CA 1
ATOM 2108 C C . ALA A 1 346 ? -2.855 -9.451 21.271 1.00 91.75 346 ALA A C 1
ATOM 2110 O O . ALA A 1 346 ? -3.362 -9.729 22.358 1.00 91.75 346 ALA A O 1
ATOM 2111 N N . ALA A 1 347 ? -1.544 -9.525 21.057 1.00 92.25 347 ALA A N 1
ATOM 2112 C CA . ALA A 1 347 ? -0.576 -9.946 22.064 1.00 92.25 347 ALA A CA 1
ATOM 2113 C C . ALA A 1 347 ? 0.531 -8.900 22.223 1.00 92.25 347 ALA A C 1
ATOM 2115 O O . ALA A 1 347 ? 1.151 -8.495 21.235 1.00 92.25 347 ALA A O 1
ATOM 2116 N N . SER A 1 348 ? 0.801 -8.464 23.458 1.00 93.44 348 SER A N 1
ATOM 2117 C CA . SER A 1 348 ? 1.905 -7.540 23.719 1.00 93.44 348 SER A CA 1
ATOM 2118 C C . SER A 1 348 ? 2.594 -7.696 25.072 1.00 93.44 348 SER A C 1
ATOM 2120 O O . SER A 1 348 ? 2.110 -8.409 25.937 1.00 93.44 348 SER A O 1
ATOM 2122 N N . THR A 1 349 ? 3.735 -7.039 25.286 1.00 85.38 349 THR A N 1
ATOM 2123 C CA . THR A 1 349 ? 4.283 -6.872 26.640 1.00 85.38 349 THR A CA 1
ATOM 2124 C C . THR A 1 349 ? 3.673 -5.640 27.312 1.00 85.38 349 THR A C 1
ATOM 2126 O O . THR A 1 349 ? 3.303 -5.716 28.479 1.00 85.38 349 THR A O 1
ATOM 2129 N N . ALA A 1 350 ? 3.521 -4.506 26.617 1.00 87.81 350 ALA A N 1
ATOM 2130 C CA . ALA A 1 350 ? 2.978 -3.293 27.240 1.00 87.81 350 ALA A CA 1
ATOM 2131 C C . ALA A 1 350 ? 1.457 -3.150 27.051 1.00 87.81 350 ALA A C 1
ATOM 2133 O O . ALA A 1 350 ? 0.721 -3.101 28.036 1.00 87.81 350 ALA A O 1
ATOM 2134 N N . SER A 1 351 ? 0.944 -3.115 25.820 1.00 90.56 351 SER A N 1
ATOM 2135 C CA . SER A 1 351 ? -0.491 -2.889 25.586 1.00 90.56 351 SER A CA 1
ATOM 2136 C C . SER A 1 351 ? -1.059 -3.746 24.461 1.00 90.56 351 SER A C 1
ATOM 2138 O O . SER A 1 351 ? -0.534 -3.744 23.351 1.00 90.56 351 SER A O 1
ATOM 2140 N N . ALA A 1 352 ? -2.159 -4.446 24.730 1.00 93.12 352 ALA A N 1
ATOM 2141 C CA . ALA A 1 352 ? -2.933 -5.168 23.727 1.00 93.12 352 ALA A CA 1
ATOM 2142 C C . ALA A 1 352 ? -4.368 -4.631 23.693 1.00 93.12 352 ALA A C 1
ATOM 2144 O O . ALA A 1 352 ? -5.052 -4.623 24.716 1.00 93.12 352 ALA A O 1
ATOM 2145 N N . THR A 1 353 ? -4.829 -4.183 22.525 1.00 93.44 353 THR A N 1
ATOM 2146 C CA . THR A 1 353 ? -6.170 -3.607 22.343 1.00 93.44 353 THR A CA 1
ATOM 2147 C C . THR A 1 353 ? -6.914 -4.288 21.201 1.00 93.44 353 THR A C 1
ATOM 2149 O O . THR A 1 353 ? -6.397 -4.372 20.088 1.00 93.44 353 THR A O 1
ATOM 2152 N N . VAL A 1 354 ? -8.151 -4.719 21.457 1.00 91.31 354 VAL A N 1
ATOM 2153 C CA . VAL A 1 354 ? -9.065 -5.245 20.437 1.00 91.31 354 VAL A CA 1
ATOM 2154 C C . VAL A 1 354 ? -10.410 -4.516 20.504 1.00 91.31 354 VAL A C 1
ATOM 2156 O O . VAL A 1 354 ? -11.071 -4.529 21.538 1.00 91.31 354 VAL A O 1
ATOM 2159 N N . THR A 1 355 ? -10.839 -3.857 19.426 1.00 90.75 355 THR A N 1
ATOM 2160 C CA . THR A 1 355 ? -12.011 -2.963 19.496 1.00 90.75 355 THR A CA 1
ATOM 2161 C C . THR A 1 355 ? -13.343 -3.675 19.241 1.00 90.75 355 THR A C 1
ATOM 2163 O O . THR A 1 355 ? -14.243 -3.565 20.068 1.00 90.75 355 THR A O 1
ATOM 2166 N N . SER A 1 356 ? -13.518 -4.384 18.122 1.00 88.06 356 SER A N 1
ATOM 2167 C CA . SER A 1 356 ? -14.834 -4.923 17.743 1.00 88.06 356 SER A CA 1
ATOM 2168 C C . SER A 1 356 ? -14.765 -6.249 16.984 1.00 88.06 356 SER A C 1
ATOM 2170 O O . SER A 1 356 ? -13.980 -6.388 16.048 1.00 88.06 356 SER A O 1
ATOM 2172 N N . GLY A 1 357 ? -15.614 -7.219 17.329 1.00 86.31 357 GLY A N 1
ATOM 2173 C CA . GLY A 1 357 ? -15.742 -8.448 16.543 1.00 86.31 357 GLY A CA 1
ATOM 2174 C C . GLY A 1 357 ? -16.633 -9.532 17.141 1.00 86.31 357 GLY A C 1
ATOM 2175 O O . GLY A 1 357 ? -17.415 -9.274 18.047 1.00 86.31 357 GLY A O 1
ATOM 2176 N N . SER A 1 358 ? -16.526 -10.766 16.648 1.00 84.44 358 SER A N 1
ATOM 2177 C CA . SER A 1 358 ? -17.302 -11.895 17.189 1.00 84.44 358 SER A CA 1
ATOM 2178 C C . SER A 1 358 ? -16.546 -12.648 18.286 1.00 84.44 358 SER A C 1
ATOM 2180 O O . SER A 1 358 ? -17.098 -12.844 19.365 1.00 84.44 358 SER A O 1
ATOM 2182 N N . ALA A 1 359 ? -15.287 -13.019 18.042 1.00 86.31 359 ALA A N 1
ATOM 2183 C CA . ALA A 1 359 ? -14.387 -13.677 18.989 1.00 86.31 359 ALA A CA 1
ATOM 2184 C C . ALA A 1 359 ? -13.088 -12.868 19.138 1.00 86.31 359 ALA A C 1
ATOM 2186 O O . ALA A 1 359 ? -12.359 -12.678 18.164 1.00 86.31 359 ALA A O 1
ATOM 2187 N N . LEU A 1 360 ? -12.810 -12.362 20.340 1.00 86.69 360 LEU A N 1
ATOM 2188 C CA . LEU A 1 360 ? -11.723 -11.415 20.599 1.00 86.69 360 LEU A CA 1
ATOM 2189 C C . LEU A 1 360 ? -10.858 -11.889 21.769 1.00 86.69 360 LEU A C 1
ATOM 2191 O O . LEU A 1 360 ? -11.380 -12.232 22.831 1.00 86.69 360 LEU A O 1
ATOM 2195 N N . SER A 1 361 ? -9.538 -11.828 21.602 1.00 90.06 361 SER A N 1
ATOM 2196 C CA . SER A 1 361 ? -8.565 -12.064 22.670 1.00 90.06 361 SER A CA 1
ATOM 2197 C C . SER A 1 361 ? -7.512 -10.957 22.716 1.00 90.06 361 SER A C 1
ATOM 2199 O O . SER A 1 361 ? -6.890 -10.645 21.702 1.00 90.06 361 SER A O 1
ATOM 2201 N N . ALA A 1 362 ? -7.298 -10.367 23.892 1.00 90.56 362 ALA A N 1
ATOM 2202 C CA . ALA A 1 362 ? -6.190 -9.456 24.167 1.00 90.56 362 ALA A CA 1
ATOM 2203 C C . ALA A 1 362 ? -5.338 -10.015 25.311 1.00 90.56 362 ALA A C 1
ATOM 2205 O O . ALA A 1 362 ? -5.852 -10.260 26.400 1.00 90.56 362 ALA A O 1
ATOM 2206 N N . THR A 1 363 ? -4.038 -10.186 25.086 1.00 90.81 363 THR A N 1
ATOM 2207 C CA . THR A 1 363 ? -3.088 -10.652 26.105 1.00 90.81 363 THR A CA 1
ATOM 2208 C C . THR A 1 363 ? -1.945 -9.657 26.235 1.00 90.81 363 THR A C 1
ATOM 2210 O O . THR A 1 363 ? -1.311 -9.322 25.237 1.00 90.81 363 THR A O 1
ATOM 2213 N N . SER A 1 364 ? -1.662 -9.173 27.446 1.00 92.50 364 SER A N 1
ATOM 2214 C CA . SER A 1 364 ? -0.550 -8.241 27.659 1.00 92.50 364 SER A CA 1
ATOM 2215 C C . SER A 1 364 ? 0.078 -8.320 29.039 1.00 92.50 364 SER A C 1
ATOM 2217 O O . SER A 1 364 ? -0.644 -8.513 30.003 1.00 92.50 364 SER A O 1
ATOM 2219 N N . THR A 1 365 ? 1.375 -8.067 29.214 1.00 83.56 365 THR A N 1
ATOM 2220 C CA . THR A 1 365 ? 1.929 -7.968 30.579 1.00 83.56 365 THR A CA 1
ATOM 2221 C C . THR A 1 365 ? 1.372 -6.750 31.329 1.00 83.56 365 THR A C 1
ATOM 2223 O O . THR A 1 365 ? 0.958 -6.901 32.475 1.00 83.56 365 THR A O 1
ATOM 2226 N N . ALA A 1 366 ? 1.289 -5.558 30.724 1.00 86.19 366 ALA A N 1
ATOM 2227 C CA . ALA A 1 366 ? 0.821 -4.367 31.452 1.00 86.19 366 ALA A CA 1
ATOM 2228 C C . ALA A 1 366 ? -0.684 -4.073 31.295 1.00 86.19 366 ALA A C 1
ATOM 2230 O O . ALA A 1 366 ? -1.370 -3.922 32.303 1.00 86.19 366 ALA A O 1
ATOM 2231 N N . SER A 1 367 ? -1.220 -3.990 30.075 1.00 89.12 367 SER A N 1
ATOM 2232 C CA . SER A 1 367 ? -2.648 -3.696 29.866 1.00 89.12 367 SER A CA 1
ATOM 2233 C C . SER A 1 367 ? -3.255 -4.449 28.687 1.00 89.12 367 SER A C 1
ATOM 2235 O O . SER A 1 367 ? -2.726 -4.395 27.576 1.00 89.12 367 SER A O 1
ATOM 2237 N N . ALA A 1 368 ? -4.382 -5.122 28.915 1.00 92.00 368 ALA A N 1
ATOM 2238 C CA . ALA A 1 368 ? -5.192 -5.774 27.892 1.00 92.00 368 ALA A CA 1
ATOM 2239 C C . ALA A 1 368 ? -6.610 -5.185 27.880 1.00 92.00 368 ALA A C 1
ATOM 2241 O O . ALA A 1 368 ? -7.290 -5.176 28.905 1.00 92.00 368 ALA A O 1
ATOM 2242 N N . THR A 1 369 ? -7.067 -4.699 26.724 1.00 91.94 369 THR A N 1
ATOM 2243 C CA . THR A 1 369 ? -8.386 -4.067 26.562 1.00 91.94 369 THR A CA 1
ATOM 2244 C C . THR A 1 369 ? -9.160 -4.683 25.403 1.00 91.94 369 THR A C 1
ATOM 2246 O O . THR A 1 369 ? -8.648 -4.766 24.287 1.00 91.94 369 THR A O 1
ATOM 2249 N N . VAL A 1 370 ? -10.417 -5.059 25.647 1.00 89.88 370 VAL A N 1
ATOM 2250 C CA . VAL A 1 370 ? -11.355 -5.525 24.618 1.00 89.88 370 VAL A CA 1
ATOM 2251 C C . VAL A 1 370 ? -12.666 -4.739 24.709 1.00 89.88 370 VAL A C 1
ATOM 2253 O O . VAL A 1 370 ? -13.307 -4.728 25.756 1.00 89.88 370 VAL A O 1
ATOM 2256 N N . THR A 1 371 ? -13.089 -4.058 23.642 1.00 89.62 371 THR A N 1
ATOM 2257 C CA . THR A 1 371 ? -14.229 -3.124 23.735 1.00 89.62 371 THR A CA 1
ATOM 2258 C C . THR A 1 371 ? -15.584 -3.785 23.470 1.00 89.62 371 THR A C 1
ATOM 2260 O O . THR A 1 371 ? -16.464 -3.690 24.320 1.00 89.62 371 THR A O 1
ATOM 2263 N N . SER A 1 372 ? -15.798 -4.438 22.324 1.00 86.19 372 SER A N 1
ATOM 2264 C CA . SER A 1 372 ? -17.131 -4.937 21.945 1.00 86.19 372 SER A CA 1
ATOM 2265 C C . SER A 1 372 ? -17.103 -6.258 21.174 1.00 86.19 372 SER A C 1
ATOM 2267 O O . SER A 1 372 ? -16.294 -6.427 20.263 1.00 86.19 372 SER A O 1
ATOM 2269 N N . GLY A 1 373 ? -18.010 -7.187 21.486 1.00 84.88 373 GLY A N 1
ATOM 2270 C CA . GLY A 1 373 ? -18.194 -8.395 20.678 1.00 84.88 373 GLY A CA 1
ATOM 2271 C C . GLY A 1 373 ? -19.120 -9.459 21.261 1.00 84.88 373 GLY A C 1
ATOM 2272 O O . GLY A 1 373 ? -19.851 -9.208 22.212 1.00 84.88 373 GLY A O 1
ATOM 2273 N N . SER A 1 374 ? -19.095 -10.673 20.708 1.00 83.06 374 SER A N 1
ATOM 2274 C CA . SER A 1 374 ? -19.902 -11.787 21.235 1.00 83.06 374 SER A CA 1
ATOM 2275 C C . SER A 1 374 ? -19.163 -12.579 22.318 1.00 83.06 374 SER A C 1
ATOM 2277 O O . SER A 1 374 ? -19.713 -12.768 23.399 1.00 83.06 374 SER A O 1
ATOM 2279 N N . ALA A 1 375 ? -17.922 -13.000 22.060 1.00 84.81 375 ALA A N 1
ATOM 2280 C CA . ALA A 1 375 ? -17.049 -13.715 22.990 1.00 84.81 375 ALA A CA 1
ATOM 2281 C C . ALA A 1 375 ? -15.715 -12.968 23.154 1.00 84.81 375 ALA A C 1
ATOM 2283 O O . ALA A 1 375 ? -14.978 -12.789 22.183 1.00 84.81 375 ALA A O 1
ATOM 2284 N N . LEU A 1 376 ? -15.413 -12.503 24.367 1.00 83.81 376 LEU A N 1
ATOM 2285 C CA . LEU A 1 376 ? -14.287 -11.609 24.646 1.00 83.81 376 LEU A CA 1
ATOM 2286 C C . LEU A 1 376 ? -13.439 -12.149 25.800 1.00 83.81 376 LEU A C 1
ATOM 2288 O O . LEU A 1 376 ? -13.968 -12.504 26.854 1.00 83.81 376 LEU A O 1
ATOM 2292 N N . SER A 1 377 ? -12.119 -12.131 25.629 1.00 88.50 377 SER A N 1
ATOM 2293 C CA . SER A 1 377 ? -11.152 -12.453 26.680 1.00 88.50 377 SER A CA 1
ATOM 2294 C C . SER A 1 377 ? -10.038 -11.406 26.744 1.00 88.50 377 SER A C 1
ATOM 2296 O O . SER A 1 377 ? -9.383 -11.132 25.740 1.00 88.50 377 SER A O 1
ATOM 2298 N N . ALA A 1 378 ? -9.812 -10.830 27.925 1.00 88.19 378 ALA A N 1
ATOM 2299 C CA . ALA A 1 378 ? -8.662 -9.983 28.223 1.00 88.19 378 ALA A CA 1
ATOM 2300 C C . ALA A 1 378 ? -7.832 -10.615 29.347 1.00 88.19 378 ALA A C 1
ATOM 2302 O O . ALA A 1 378 ? -8.367 -10.916 30.415 1.00 88.19 378 ALA A O 1
ATOM 2303 N N . ALA A 1 379 ? -6.532 -10.783 29.129 1.00 88.75 379 ALA A N 1
ATOM 2304 C CA . ALA A 1 379 ? -5.603 -11.322 30.115 1.00 88.75 379 ALA A CA 1
ATOM 2305 C C . ALA A 1 379 ? -4.413 -10.376 30.304 1.00 88.75 379 ALA A C 1
ATOM 2307 O O . ALA A 1 379 ? -3.768 -9.988 29.326 1.00 88.75 379 ALA A O 1
ATOM 2308 N N . SER A 1 380 ? -4.104 -10.007 31.549 1.00 90.75 380 SER A N 1
ATOM 2309 C CA . SER A 1 380 ? -2.923 -9.197 31.835 1.00 90.75 380 SER A CA 1
ATOM 2310 C C . SER A 1 380 ? -2.245 -9.482 33.171 1.00 90.75 380 SER A C 1
ATOM 2312 O O . SER A 1 380 ? -2.795 -10.182 34.005 1.00 90.75 380 SER A O 1
ATOM 2314 N N . THR A 1 381 ? -1.042 -8.951 33.404 1.00 82.06 381 THR A N 1
ATOM 2315 C CA . THR A 1 381 ? -0.476 -8.904 34.761 1.00 82.06 381 THR A CA 1
ATOM 2316 C C . THR A 1 381 ? -0.984 -7.665 35.500 1.00 82.06 381 THR A C 1
ATOM 2318 O O . THR A 1 381 ? -1.367 -7.775 36.661 1.00 82.06 381 THR A O 1
ATOM 2321 N N . ALA A 1 382 ? -1.039 -6.485 34.870 1.00 85.56 382 ALA A N 1
ATOM 2322 C CA . ALA A 1 382 ? -1.478 -5.268 35.565 1.00 85.56 382 ALA A CA 1
ATOM 2323 C C . ALA A 1 382 ? -2.983 -4.994 35.401 1.00 85.56 382 ALA A C 1
ATOM 2325 O O . ALA A 1 382 ? -3.709 -4.977 36.394 1.00 85.56 382 ALA A O 1
ATOM 2326 N N . SER A 1 383 ? -3.497 -4.814 34.182 1.00 87.62 383 SER A N 1
ATOM 2327 C CA . SER A 1 383 ? -4.910 -4.456 33.981 1.00 87.62 383 SER A CA 1
ATOM 2328 C C . SER A 1 383 ? -5.555 -5.199 32.818 1.00 87.62 383 SER A C 1
ATOM 2330 O O . SER A 1 383 ? -5.057 -5.150 31.698 1.00 87.62 383 SER A O 1
ATOM 2332 N N . ALA A 1 384 ? -6.702 -5.829 33.064 1.00 90.62 384 ALA A N 1
ATOM 2333 C CA . ALA A 1 384 ? -7.541 -6.433 32.034 1.00 90.62 384 ALA A CA 1
ATOM 2334 C C . ALA A 1 384 ? -8.930 -5.780 32.032 1.00 90.62 384 ALA A C 1
ATOM 2336 O O . ALA A 1 384 ? -9.616 -5.784 33.054 1.00 90.62 384 ALA A O 1
ATOM 2337 N N . THR A 1 385 ? -9.352 -5.241 30.888 1.00 90.31 385 THR A N 1
ATOM 2338 C CA . THR A 1 385 ? -10.625 -4.520 30.745 1.00 90.31 385 THR A CA 1
ATOM 2339 C C . THR A 1 385 ? -11.439 -5.075 29.584 1.00 90.31 385 THR A C 1
ATOM 2341 O O . THR A 1 385 ? -10.946 -5.145 28.459 1.00 90.31 385 THR A O 1
ATOM 2344 N N . VAL A 1 386 ? -12.706 -5.412 29.834 1.00 88.44 386 VAL A N 1
ATOM 2345 C CA . VAL A 1 386 ? -13.670 -5.812 28.800 1.00 88.44 386 VAL A CA 1
ATOM 2346 C C . VAL A 1 386 ? -14.942 -4.968 28.912 1.00 88.44 386 VAL A C 1
ATOM 2348 O O . VAL A 1 386 ? -15.587 -4.962 29.957 1.00 88.44 386 VAL A O 1
ATOM 2351 N N . THR A 1 387 ? -15.324 -4.231 27.868 1.00 88.38 387 THR A N 1
ATOM 2352 C CA . THR A 1 387 ? -16.434 -3.264 27.983 1.00 88.38 387 THR A CA 1
ATOM 2353 C C . THR A 1 387 ? -17.806 -3.894 27.735 1.00 88.38 387 THR A C 1
ATOM 2355 O O . THR A 1 387 ? -18.640 -3.852 28.634 1.00 88.38 387 THR A O 1
ATOM 2358 N N . SER A 1 388 ? -18.059 -4.490 26.565 1.00 84.69 388 SER A N 1
ATOM 2359 C CA . SER A 1 388 ? -19.414 -4.912 26.171 1.00 84.69 388 SER A CA 1
ATOM 2360 C C . SER A 1 388 ? -19.445 -6.225 25.382 1.00 84.69 388 SER A C 1
ATOM 2362 O O . SER A 1 388 ? -18.667 -6.403 24.448 1.00 84.69 388 SER A O 1
ATOM 2364 N N . GLY A 1 389 ? -20.380 -7.132 25.685 1.00 83.44 389 GLY A N 1
ATOM 2365 C CA . GLY A 1 389 ? -20.600 -8.318 24.847 1.00 83.44 389 GLY A CA 1
ATOM 2366 C C . GLY A 1 389 ? -21.576 -9.366 25.383 1.00 83.44 389 GLY A C 1
ATOM 2367 O O . GLY A 1 389 ? -22.318 -9.107 26.322 1.00 83.44 389 GLY A O 1
ATOM 2368 N N . SER A 1 390 ? -21.587 -10.569 24.805 1.00 81.56 390 SER A N 1
ATOM 2369 C CA . SER A 1 390 ? -22.442 -11.666 25.295 1.00 81.56 390 SER A CA 1
ATOM 2370 C C . SER A 1 390 ? -21.744 -12.526 26.353 1.00 81.56 390 SER A C 1
ATOM 2372 O O . SER A 1 390 ? -22.315 -12.742 27.417 1.00 81.56 390 SER A O 1
ATOM 2374 N N . ALA A 1 391 ? -20.514 -12.977 26.093 1.00 83.06 391 ALA A N 1
ATOM 2375 C CA . ALA A 1 391 ? -19.672 -13.749 27.007 1.00 83.06 391 ALA A CA 1
ATOM 2376 C C . ALA A 1 391 ? -18.307 -13.063 27.184 1.00 83.06 391 ALA A C 1
ATOM 2378 O O . ALA A 1 391 ? -17.567 -12.892 26.215 1.00 83.06 391 ALA A O 1
ATOM 2379 N N . LEU A 1 392 ? -17.980 -12.639 28.406 1.00 82.31 392 LEU A N 1
ATOM 2380 C CA . LEU A 1 392 ? -16.819 -11.795 28.699 1.00 82.31 392 LEU A CA 1
ATOM 2381 C C . LEU A 1 392 ? -15.984 -12.394 29.834 1.00 82.31 392 LEU A C 1
ATOM 2383 O O . LEU A 1 392 ? -16.522 -12.762 30.879 1.00 82.31 392 LEU A O 1
ATOM 2387 N N . SER A 1 393 ? -14.664 -12.413 29.661 1.00 87.44 393 SER A N 1
ATOM 2388 C CA . SER A 1 393 ? -13.704 -12.790 30.700 1.00 87.44 393 SER A CA 1
ATOM 2389 C C . SER A 1 393 ? -12.554 -11.784 30.783 1.00 87.44 393 SER A C 1
ATOM 2391 O O . SER A 1 393 ? -11.890 -11.517 29.783 1.00 87.44 393 SER A O 1
ATOM 2393 N N . ALA A 1 394 ? -12.302 -11.244 31.975 1.00 86.69 394 ALA A N 1
ATOM 2394 C CA . ALA A 1 394 ? -11.127 -10.435 32.285 1.00 86.69 394 ALA A CA 1
ATOM 2395 C C . ALA A 1 394 ? -10.314 -11.113 33.394 1.00 86.69 394 ALA A C 1
ATOM 2397 O O . ALA A 1 394 ? -10.839 -11.363 34.477 1.00 86.69 394 ALA A O 1
ATOM 2398 N N . THR A 1 395 ? -9.037 -11.390 33.142 1.00 87.50 395 THR A N 1
ATOM 2399 C CA . THR A 1 395 ? -8.121 -11.986 34.125 1.00 87.50 395 THR A CA 1
ATOM 2400 C C . THR A 1 395 ? -6.902 -11.094 34.305 1.00 87.50 395 THR A C 1
ATOM 2402 O O . THR A 1 395 ? -6.261 -10.731 33.320 1.00 87.50 395 THR A O 1
ATOM 2405 N N . SER A 1 396 ? -6.570 -10.732 35.544 1.00 89.31 396 SER A N 1
ATOM 2406 C CA . SER A 1 396 ? -5.386 -9.923 35.843 1.00 89.31 396 SER A CA 1
ATOM 2407 C C . SER A 1 396 ? -4.678 -10.337 37.132 1.00 89.31 396 SER A C 1
ATOM 2409 O O . SER A 1 396 ? -5.238 -11.080 37.925 1.00 89.31 396 SER A O 1
ATOM 2411 N N . THR A 1 397 ? -3.467 -9.842 37.395 1.00 81.56 397 THR A N 1
ATOM 2412 C CA . THR A 1 397 ? -2.902 -9.886 38.755 1.00 81.56 397 THR A CA 1
ATOM 2413 C C . THR A 1 397 ? -3.339 -8.659 39.558 1.00 81.56 397 THR A C 1
ATOM 2415 O O . THR A 1 397 ? -3.712 -8.809 40.719 1.00 81.56 397 THR A O 1
ATOM 2418 N N . ALA A 1 398 ? -3.342 -7.446 38.989 1.00 83.88 398 ALA A N 1
ATOM 2419 C CA . ALA A 1 398 ? -3.716 -6.245 39.752 1.00 83.88 398 ALA A CA 1
ATOM 2420 C C . ALA A 1 398 ? -5.199 -5.859 39.599 1.00 83.88 398 ALA A C 1
ATOM 2422 O O . ALA A 1 398 ? -5.920 -5.809 40.593 1.00 83.88 398 ALA A O 1
ATOM 2423 N N . SER A 1 399 ? -5.705 -5.621 38.387 1.00 85.69 399 SER A N 1
ATOM 2424 C CA . SER A 1 399 ? -7.101 -5.195 38.181 1.00 85.69 399 SER A CA 1
ATOM 2425 C C . SER A 1 399 ? -7.778 -5.892 37.004 1.00 85.69 399 SER A C 1
ATOM 2427 O O . SER A 1 399 ? -7.234 -5.903 35.901 1.00 85.69 399 SER A O 1
ATOM 2429 N N . ALA A 1 400 ? -8.975 -6.439 37.223 1.00 88.81 400 ALA A N 1
ATOM 2430 C CA . ALA A 1 400 ? -9.841 -6.986 36.182 1.00 88.81 400 ALA A CA 1
ATOM 2431 C C . ALA A 1 400 ? -11.201 -6.273 36.197 1.00 88.81 400 ALA A C 1
ATOM 2433 O O . ALA A 1 400 ? -11.873 -6.235 37.226 1.00 88.81 400 ALA A O 1
ATOM 2434 N N . THR A 1 401 ? -11.617 -5.702 35.066 1.00 88.00 401 THR A N 1
ATOM 2435 C CA . THR A 1 401 ? -12.872 -4.943 34.944 1.00 88.00 401 THR A CA 1
ATOM 2436 C C . THR A 1 401 ? -13.711 -5.442 33.774 1.00 88.00 401 THR A C 1
ATOM 2438 O O . THR A 1 401 ? -13.217 -5.523 32.650 1.00 88.00 401 THR A O 1
ATOM 2441 N N . VAL A 1 402 ? -14.994 -5.718 34.019 1.00 86.44 402 VAL A N 1
ATOM 2442 C CA . VAL A 1 402 ? -15.976 -6.060 32.981 1.00 86.44 402 VAL A CA 1
ATOM 2443 C C . VAL A 1 402 ? -17.218 -5.171 33.110 1.00 86.44 402 VAL A C 1
ATOM 2445 O O . VAL A 1 402 ? -17.858 -5.155 34.158 1.00 86.44 402 VAL A O 1
ATOM 2448 N N . THR A 1 403 ? -17.583 -4.407 32.078 1.00 86.12 403 THR A N 1
ATOM 2449 C CA . THR A 1 403 ? -18.644 -3.388 32.216 1.00 86.12 403 THR A CA 1
ATOM 2450 C C . THR A 1 403 ? -20.051 -3.925 31.933 1.00 86.12 403 THR A C 1
ATOM 2452 O O . THR A 1 403 ? -20.927 -3.768 32.779 1.00 86.12 403 THR A O 1
ATOM 2455 N N . SER A 1 404 ? -20.311 -4.544 30.778 1.00 82.25 404 SER A N 1
ATOM 2456 C CA . SER A 1 404 ? -21.676 -4.910 30.368 1.00 82.25 404 SER A CA 1
ATOM 2457 C C . SER A 1 404 ? -21.752 -6.198 29.545 1.00 82.25 404 SER A C 1
ATOM 2459 O O . SER A 1 404 ? -20.971 -6.393 28.615 1.00 82.25 404 SER A O 1
ATOM 2461 N N . GLY A 1 405 ? -22.721 -7.073 29.828 1.00 81.19 405 GLY A N 1
ATOM 2462 C CA . GLY A 1 405 ? -22.995 -8.227 28.967 1.00 81.19 405 GLY A CA 1
ATOM 2463 C C . GLY A 1 405 ? -24.007 -9.242 29.493 1.00 81.19 405 GLY A C 1
ATOM 2464 O O . GLY A 1 405 ? -24.712 -8.982 30.461 1.00 81.19 405 GLY A O 1
ATOM 2465 N N . SER A 1 406 ? -24.092 -10.421 28.875 1.00 79.69 406 SER A N 1
ATOM 2466 C CA . SER A 1 406 ? -24.995 -11.487 29.346 1.00 79.69 406 SER A CA 1
ATOM 2467 C C . SER A 1 406 ? -24.332 -12.401 30.383 1.00 79.69 406 SER A C 1
ATOM 2469 O O . SER A 1 406 ? -24.911 -12.619 31.442 1.00 79.69 406 SER A O 1
ATOM 2471 N N . ALA A 1 407 ? -23.120 -12.892 30.114 1.00 80.69 407 ALA A N 1
ATOM 2472 C CA . ALA A 1 407 ? -22.311 -13.719 31.010 1.00 80.69 407 ALA A CA 1
ATOM 2473 C C . ALA A 1 407 ? -20.916 -13.099 31.200 1.00 80.69 407 ALA A C 1
ATOM 2475 O O . ALA A 1 407 ? -20.174 -12.931 30.232 1.00 80.69 407 ALA A O 1
ATOM 2476 N N . LEU A 1 408 ? -20.565 -12.728 32.432 1.00 78.38 408 LEU A N 1
ATOM 2477 C CA . LEU A 1 408 ? -19.366 -11.945 32.744 1.00 78.38 408 LEU A CA 1
ATOM 2478 C C . LEU A 1 408 ? -18.554 -12.607 33.861 1.00 78.38 408 LEU A C 1
ATOM 2480 O O . LEU A 1 408 ? -19.102 -12.981 34.898 1.00 78.38 408 LEU A O 1
ATOM 2484 N N . SER A 1 409 ? -17.235 -12.674 33.681 1.00 84.50 409 SER A N 1
ATOM 2485 C CA . SER A 1 409 ? -16.287 -13.122 34.702 1.00 84.50 409 SER A CA 1
ATOM 2486 C C . SER A 1 409 ? -15.096 -12.167 34.810 1.00 84.50 409 SER A C 1
ATOM 2488 O O . SER A 1 409 ? -14.429 -11.890 33.813 1.00 84.50 409 SER A O 1
ATOM 2490 N N . ALA A 1 410 ? -14.817 -11.673 36.017 1.00 83.19 410 ALA A N 1
ATOM 2491 C CA . ALA A 1 410 ? -13.609 -10.922 36.347 1.00 83.19 410 ALA A CA 1
ATOM 2492 C C . ALA A 1 410 ? -12.823 -11.659 37.439 1.00 83.19 410 ALA A C 1
ATOM 2494 O O . ALA A 1 410 ? -13.371 -11.958 38.501 1.00 83.19 410 ALA A O 1
ATOM 2495 N N . ALA A 1 411 ? -11.542 -11.923 37.198 1.00 84.19 411 ALA A N 1
ATOM 2496 C CA . ALA A 1 411 ? -10.646 -12.569 38.149 1.00 84.19 411 ALA A CA 1
ATOM 2497 C C . ALA A 1 411 ? -9.371 -11.739 38.331 1.00 84.19 411 ALA A C 1
ATOM 2499 O O . ALA A 1 411 ? -8.715 -11.390 37.350 1.00 84.19 411 ALA A O 1
ATOM 2500 N N . SER A 1 412 ? -9.009 -11.412 39.573 1.00 87.31 412 SER A N 1
ATOM 2501 C CA . SER A 1 412 ? -7.776 -10.664 39.853 1.00 87.31 412 SER A CA 1
ATOM 2502 C C . SER A 1 412 ? -7.183 -10.947 41.226 1.00 87.31 412 SER A C 1
ATOM 2504 O O . SER A 1 412 ? -7.929 -11.242 42.148 1.00 87.31 412 SER A O 1
ATOM 2506 N N . THR A 1 413 ? -5.876 -10.793 41.441 1.00 79.50 413 THR A N 1
ATOM 2507 C CA . THR A 1 413 ? -5.329 -10.862 42.809 1.00 79.50 413 THR A CA 1
ATOM 2508 C C . THR A 1 413 ? -5.735 -9.633 43.628 1.00 79.50 413 THR A C 1
ATOM 2510 O O . THR A 1 413 ? -6.177 -9.792 44.764 1.00 79.50 413 THR A O 1
ATOM 2513 N N . ALA A 1 414 ? -5.646 -8.410 43.091 1.00 82.06 414 ALA A N 1
ATOM 2514 C CA . ALA A 1 414 ? -6.003 -7.216 43.868 1.00 82.06 414 ALA A CA 1
ATOM 2515 C C . ALA A 1 414 ? -7.492 -6.852 43.743 1.00 82.06 414 ALA A C 1
ATOM 2517 O O . ALA A 1 414 ? -8.217 -6.969 44.727 1.00 82.06 414 ALA A O 1
ATOM 2518 N N . SER A 1 415 ? -7.970 -6.448 42.562 1.00 84.19 415 SER A N 1
ATOM 2519 C CA . SER A 1 415 ? -9.356 -5.985 42.386 1.00 84.19 415 SER A CA 1
ATOM 2520 C C . SER A 1 415 ? -10.066 -6.577 41.168 1.00 84.19 415 SER A C 1
ATOM 2522 O O . SER A 1 415 ? -9.515 -6.553 40.065 1.00 84.19 415 SER A O 1
ATOM 2524 N N . ALA A 1 416 ? -11.301 -7.050 41.355 1.00 85.81 416 ALA A N 1
ATOM 2525 C CA . ALA A 1 416 ? -12.194 -7.521 40.300 1.00 85.81 416 ALA A CA 1
ATOM 2526 C C . ALA A 1 416 ? -13.536 -6.776 40.351 1.00 85.81 416 ALA A C 1
ATOM 2528 O O . ALA A 1 416 ? -14.242 -6.822 41.360 1.00 85.81 416 ALA A O 1
ATOM 2529 N N . THR A 1 417 ? -13.917 -6.135 39.245 1.00 86.00 417 THR A N 1
ATOM 2530 C CA . THR A 1 417 ? -15.144 -5.332 39.144 1.00 86.00 417 THR A CA 1
ATOM 2531 C C . THR A 1 417 ? -16.002 -5.783 37.968 1.00 86.00 417 THR A C 1
ATOM 2533 O O . THR A 1 417 ? -15.516 -5.856 36.839 1.00 86.00 417 THR A O 1
ATOM 2536 N N . VAL A 1 418 ? -17.295 -6.016 38.208 1.00 83.44 418 VAL A N 1
ATOM 2537 C CA . VAL A 1 418 ? -18.287 -6.305 37.162 1.00 83.44 418 VAL A CA 1
ATOM 2538 C C . VAL A 1 418 ? -19.500 -5.377 37.300 1.00 83.44 418 VAL A C 1
ATOM 2540 O O . VAL A 1 418 ? -20.163 -5.373 38.333 1.00 83.44 418 VAL A O 1
ATOM 2543 N N . THR A 1 419 ? -19.821 -4.569 36.287 1.00 84.19 419 THR A N 1
ATOM 2544 C CA . THR A 1 419 ? -20.853 -3.522 36.443 1.00 84.19 419 THR A CA 1
ATOM 2545 C C . THR A 1 419 ? -22.275 -4.011 36.148 1.00 84.19 419 THR A C 1
ATOM 2547 O O . THR A 1 419 ? -23.142 -3.854 37.003 1.00 84.19 419 THR A O 1
ATOM 2550 N N . SER A 1 420 ? -22.558 -4.589 34.977 1.00 79.56 420 SER A N 1
ATOM 2551 C CA . SER A 1 420 ? -23.938 -4.913 34.576 1.00 79.56 420 SER A CA 1
ATOM 2552 C C . SER A 1 420 ? -24.058 -6.188 33.738 1.00 79.56 420 SER A C 1
ATOM 2554 O O . SER A 1 420 ? -23.306 -6.373 32.786 1.00 79.56 420 SER A O 1
ATOM 2556 N N . GLY A 1 421 ? -25.046 -7.045 34.017 1.00 79.50 421 GLY A N 1
ATOM 2557 C CA . GLY A 1 421 ? -25.359 -8.176 33.135 1.00 79.50 421 GLY A CA 1
ATOM 2558 C C . GLY A 1 421 ? -26.409 -9.168 33.632 1.00 79.50 421 GLY A C 1
ATOM 2559 O O . GLY A 1 421 ? -27.091 -8.914 34.617 1.00 79.50 421 GLY A O 1
ATOM 2560 N N . SER A 1 422 ? -26.559 -10.316 32.969 1.00 77.56 422 SER A N 1
ATOM 2561 C CA . SER A 1 422 ? -27.510 -11.353 33.412 1.00 77.56 422 SER A CA 1
ATOM 2562 C C . SER A 1 422 ? -26.889 -12.328 34.419 1.00 77.56 422 SER A C 1
ATOM 2564 O O . SER A 1 422 ? -27.492 -12.575 35.459 1.00 77.56 422 SER A O 1
ATOM 2566 N N . ALA A 1 423 ? -25.685 -12.839 34.151 1.00 77.94 423 ALA A N 1
ATOM 2567 C CA . ALA A 1 423 ? -24.910 -13.711 35.036 1.00 77.94 423 ALA A CA 1
ATOM 2568 C C . ALA A 1 423 ? -23.493 -13.147 35.240 1.00 77.94 423 ALA A C 1
ATOM 2570 O O . ALA A 1 423 ? -22.752 -12.970 34.273 1.00 77.94 423 ALA A O 1
ATOM 2571 N N . LEU A 1 424 ? -23.119 -12.833 36.483 1.00 76.50 424 LEU A N 1
ATOM 2572 C CA . LEU A 1 424 ? -21.888 -12.109 36.814 1.00 76.50 424 LEU A CA 1
ATOM 2573 C C . LEU A 1 424 ? -21.100 -12.834 37.908 1.00 76.50 424 LEU A C 1
ATOM 2575 O O . LEU A 1 424 ? -21.658 -13.215 38.938 1.00 76.50 424 LEU A O 1
ATOM 2579 N N . SER A 1 425 ? -19.786 -12.948 37.721 1.00 82.44 425 SER A N 1
ATOM 2580 C CA . SER A 1 425 ? -18.850 -13.449 38.730 1.00 82.44 425 SER A CA 1
ATOM 2581 C C . SER A 1 425 ? -17.631 -12.532 38.850 1.00 82.44 425 SER A C 1
ATOM 2583 O O . SER A 1 425 ? -16.944 -12.283 37.861 1.00 82.44 425 SER A O 1
ATOM 2585 N N . ALA A 1 426 ? -17.347 -12.046 40.060 1.00 82.06 426 ALA A N 1
ATOM 2586 C CA . ALA A 1 426 ? -16.119 -11.330 40.402 1.00 82.06 426 ALA A CA 1
ATOM 2587 C C . ALA A 1 426 ? -15.356 -12.110 41.478 1.00 82.06 426 ALA A C 1
ATOM 2589 O O . ALA A 1 426 ? -15.905 -12.389 42.543 1.00 82.06 426 ALA A O 1
ATOM 2590 N N . THR A 1 427 ? -14.098 -12.460 41.215 1.00 82.69 427 THR A N 1
ATOM 2591 C CA . THR A 1 427 ? -13.243 -13.194 42.159 1.00 82.69 427 THR A CA 1
ATOM 2592 C C . THR A 1 427 ? -11.936 -12.446 42.380 1.00 82.69 427 THR A C 1
ATOM 2594 O O . THR A 1 427 ? -11.186 -12.235 41.426 1.00 82.69 427 THR A O 1
ATOM 2597 N N . SER A 1 428 ? -11.632 -12.078 43.629 1.00 84.81 428 SER A N 1
ATOM 2598 C CA . SER A 1 428 ? -10.355 -11.433 43.949 1.00 84.81 428 SER A CA 1
ATOM 2599 C C . SER A 1 428 ? -9.789 -11.700 45.326 1.00 84.81 428 SER A C 1
ATOM 2601 O O . SER A 1 428 ? -10.547 -11.834 46.267 1.00 84.81 428 SER A O 1
ATOM 2603 N N . THR A 1 429 ? -8.468 -11.668 45.509 1.00 77.44 429 THR A N 1
ATOM 2604 C CA . THR A 1 429 ? -7.895 -11.788 46.863 1.00 77.44 429 THR A CA 1
ATOM 2605 C C . THR A 1 429 ? -8.216 -10.554 47.713 1.00 77.44 429 THR A C 1
ATOM 2607 O O . THR A 1 429 ? -8.696 -10.709 48.834 1.00 77.44 429 THR A O 1
ATOM 2610 N N . ALA A 1 430 ? -8.029 -9.326 47.213 1.00 79.94 430 ALA A N 1
ATOM 2611 C CA . ALA A 1 430 ? -8.323 -8.131 48.016 1.00 79.94 430 ALA A CA 1
ATOM 2612 C C . ALA A 1 430 ? -9.795 -7.689 47.911 1.00 79.94 430 ALA A C 1
ATOM 2614 O O . ALA A 1 430 ? -10.506 -7.740 48.914 1.00 79.94 430 ALA A O 1
ATOM 2615 N N . SER A 1 431 ? -10.281 -7.289 46.733 1.00 81.62 431 SER A N 1
ATOM 2616 C CA . SER A 1 431 ? -11.639 -6.741 46.588 1.00 81.62 431 SER A CA 1
ATOM 2617 C C . SER A 1 431 ? -12.392 -7.227 45.351 1.00 81.62 431 SER A C 1
ATOM 2619 O O . SER A 1 431 ? -11.893 -7.086 44.237 1.00 81.62 431 SER A O 1
ATOM 2621 N N . ALA A 1 432 ? -13.627 -7.695 45.530 1.00 81.88 432 ALA A N 1
ATOM 2622 C CA . ALA A 1 432 ? -14.552 -8.045 44.453 1.00 81.88 432 ALA A CA 1
ATOM 2623 C C . ALA A 1 432 ? -15.826 -7.192 44.537 1.00 81.88 432 ALA A C 1
ATOM 2625 O O . ALA A 1 432 ? -16.451 -7.102 45.594 1.00 81.88 432 ALA A O 1
ATOM 2626 N N . ALA A 1 433 ? -16.233 -6.582 43.422 1.00 84.00 433 ALA A N 1
ATOM 2627 C CA . ALA A 1 433 ? -17.421 -5.736 43.347 1.00 84.00 433 ALA A CA 1
ATOM 2628 C C . ALA A 1 433 ? -18.308 -6.098 42.149 1.00 84.00 433 ALA A C 1
ATOM 2630 O O . ALA A 1 433 ? -17.826 -6.204 41.021 1.00 84.00 433 ALA A O 1
ATOM 2631 N N . VAL A 1 434 ? -19.617 -6.234 42.384 1.00 81.06 434 VAL A N 1
ATOM 2632 C CA . VAL A 1 434 ? -20.622 -6.460 41.338 1.00 81.06 434 VAL A CA 1
ATOM 2633 C C . VAL A 1 434 ? -21.792 -5.482 41.497 1.00 81.06 434 VAL A C 1
ATOM 2635 O O . VAL A 1 434 ? -22.410 -5.431 42.557 1.00 81.06 434 VAL A O 1
ATOM 2638 N N . THR A 1 435 ? -22.118 -4.683 40.478 1.00 82.75 435 THR A N 1
ATOM 2639 C CA . THR A 1 435 ? -23.113 -3.601 40.640 1.00 82.75 435 THR A CA 1
ATOM 2640 C C . THR A 1 435 ? -24.552 -4.032 40.337 1.00 82.75 435 THR A C 1
ATOM 2642 O O . THR A 1 435 ? -25.416 -3.832 41.186 1.00 82.75 435 THR A O 1
ATOM 2645 N N . SER A 1 436 ? -24.852 -4.599 39.164 1.00 77.56 436 SER A N 1
ATOM 2646 C CA . SER A 1 436 ? -26.240 -4.866 38.747 1.00 77.56 436 SER A CA 1
ATOM 2647 C C . SER A 1 436 ? -26.396 -6.133 37.898 1.00 77.56 436 SER A C 1
ATOM 2649 O O . SER A 1 436 ? -25.617 -6.355 36.971 1.00 77.56 436 SER A O 1
ATOM 2651 N N . GLY A 1 437 ? -27.419 -6.954 38.155 1.00 76.81 437 GLY A N 1
ATOM 2652 C CA . GLY A 1 437 ? -27.759 -8.067 37.262 1.00 76.81 437 GLY A CA 1
ATOM 2653 C C . GLY A 1 437 ? -28.839 -9.037 37.741 1.00 76.81 437 GLY A C 1
ATOM 2654 O O . GLY A 1 437 ? -29.504 -8.796 38.741 1.00 76.81 437 GLY A O 1
ATOM 2655 N N . SER A 1 438 ? -29.034 -10.159 37.043 1.00 75.44 438 SER A N 1
ATOM 2656 C CA . SER A 1 438 ? -30.022 -11.174 37.457 1.00 75.44 438 SER A CA 1
ATOM 2657 C C . SER A 1 438 ? -29.441 -12.197 38.441 1.00 75.44 438 SER A C 1
ATOM 2659 O O . SER A 1 438 ? -30.064 -12.457 39.464 1.00 75.44 438 SER A O 1
ATOM 2661 N N . ALA A 1 439 ? -28.250 -12.738 38.173 1.00 75.38 439 ALA A N 1
ATOM 2662 C CA . ALA A 1 439 ? -27.515 -13.661 39.042 1.00 75.38 439 ALA A CA 1
ATOM 2663 C C . ALA A 1 439 ? -26.075 -13.164 39.260 1.00 75.38 439 ALA A C 1
ATOM 2665 O O . ALA A 1 439 ? -25.322 -13.009 38.298 1.00 75.38 439 ALA A O 1
ATOM 2666 N N . LEU A 1 440 ? -25.692 -12.883 40.508 1.00 74.25 440 LEU A N 1
ATOM 2667 C CA . LEU A 1 440 ? -24.428 -12.222 40.852 1.00 74.25 440 LEU A CA 1
ATOM 2668 C C . LEU A 1 440 ? -23.678 -12.999 41.938 1.00 74.25 440 LEU A C 1
ATOM 2670 O O . LEU A 1 440 ? -24.261 -13.361 42.960 1.00 74.25 440 LEU A O 1
ATOM 2674 N N . SER A 1 441 ? -22.368 -13.173 41.757 1.00 78.94 441 SER A N 1
ATOM 2675 C CA . SER A 1 441 ? -21.460 -13.716 42.771 1.00 78.94 441 SER A CA 1
ATOM 2676 C C . SER A 1 441 ? -20.206 -12.851 42.904 1.00 78.94 441 SER A C 1
ATOM 26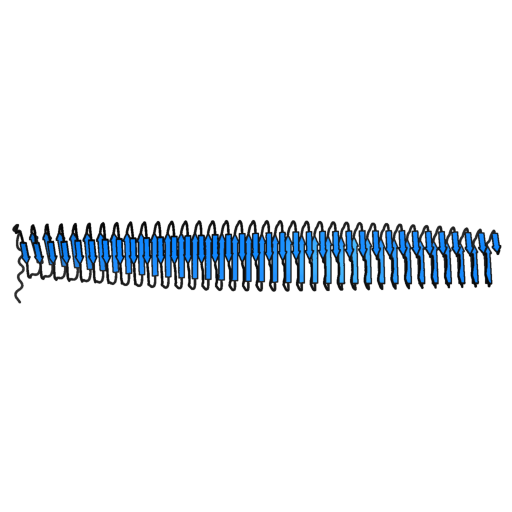78 O O . SER A 1 441 ? -19.495 -12.646 41.922 1.00 78.94 441 SER A O 1
ATOM 2680 N N . ALA A 1 442 ? -19.902 -12.390 44.118 1.00 79.12 442 ALA A N 1
ATOM 2681 C CA . ALA A 1 442 ? -18.641 -11.737 44.465 1.00 79.12 442 ALA A CA 1
ATOM 2682 C C . ALA A 1 442 ? -17.906 -12.557 45.531 1.00 79.12 442 ALA A C 1
ATOM 2684 O O . ALA A 1 442 ? -18.454 -12.793 46.608 1.00 79.12 442 ALA A O 1
ATOM 2685 N N . THR A 1 443 ? -16.670 -12.961 45.250 1.00 80.44 443 THR A N 1
ATOM 2686 C CA . THR A 1 443 ? -15.856 -13.772 46.163 1.00 80.44 443 THR A CA 1
ATOM 2687 C C . THR A 1 443 ? -14.519 -13.093 46.417 1.00 80.44 443 THR A C 1
ATOM 2689 O O . THR A 1 443 ? -13.760 -12.862 45.472 1.00 80.44 443 THR A O 1
ATOM 2692 N N . SER A 1 444 ? -14.200 -12.815 47.684 1.00 82.44 444 SER A N 1
ATOM 2693 C CA . SER A 1 444 ? -12.904 -12.250 48.059 1.00 82.44 444 SER A CA 1
ATOM 2694 C C . SER A 1 444 ? -12.308 -12.734 49.371 1.00 82.44 444 SER A C 1
ATOM 2696 O O . SER A 1 444 ? -12.964 -13.414 50.142 1.00 82.44 444 SER A O 1
ATOM 2698 N N . THR A 1 445 ? -11.045 -12.392 49.646 1.00 76.19 445 THR A N 1
ATOM 2699 C CA . THR A 1 445 ? -10.468 -12.574 50.988 1.00 76.19 445 THR A CA 1
ATOM 2700 C C . THR A 1 445 ? -10.729 -11.342 51.857 1.00 76.19 445 THR A C 1
ATOM 2702 O O . THR A 1 445 ? -11.140 -11.494 53.004 1.00 76.19 445 THR A O 1
ATOM 2705 N N . ALA A 1 446 ? -10.544 -10.112 51.357 1.00 78.81 446 ALA A N 1
ATOM 2706 C CA . ALA A 1 446 ? -10.759 -8.916 52.185 1.00 78.81 446 ALA A CA 1
ATOM 2707 C C . ALA A 1 446 ? -12.183 -8.341 52.074 1.00 78.81 446 ALA A C 1
ATOM 2709 O O . ALA A 1 446 ? -12.872 -8.230 53.087 1.00 78.81 446 ALA A O 1
ATOM 2710 N N . SER A 1 447 ? -12.666 -7.990 50.878 1.00 80.25 447 SER A N 1
ATOM 2711 C CA . SER A 1 447 ? -13.980 -7.343 50.724 1.00 80.25 447 SER A CA 1
ATOM 2712 C C . SER A 1 447 ? -14.755 -7.823 49.498 1.00 80.25 447 SER A C 1
ATOM 2714 O O . SER A 1 447 ? -14.220 -7.795 48.393 1.00 80.25 447 SER A O 1
ATOM 2716 N N . ALA A 1 448 ? -16.019 -8.209 49.677 1.00 81.75 448 ALA A N 1
ATOM 2717 C CA . ALA A 1 448 ? -16.938 -8.559 48.593 1.00 81.75 448 ALA A CA 1
ATOM 2718 C C . ALA A 1 448 ? -18.207 -7.691 48.651 1.00 81.75 448 ALA A C 1
ATOM 2720 O O . ALA A 1 448 ? -18.902 -7.680 49.667 1.00 81.75 448 ALA A O 1
ATOM 2721 N N . THR A 1 449 ? -18.538 -6.995 47.562 1.00 82.19 449 THR A N 1
ATOM 2722 C CA . THR A 1 449 ? -19.701 -6.091 47.494 1.00 82.19 449 THR A CA 1
ATOM 2723 C C . THR A 1 449 ? -20.599 -6.423 46.308 1.00 82.19 449 THR A C 1
ATOM 2725 O O . THR A 1 449 ? -20.123 -6.507 45.178 1.00 82.19 449 THR A O 1
ATOM 2728 N N . VAL A 1 450 ? -21.909 -6.539 46.542 1.00 79.75 450 VAL A N 1
ATOM 2729 C CA . VAL A 1 450 ? -22.926 -6.709 45.493 1.00 79.75 450 VAL A CA 1
ATOM 2730 C C . VAL A 1 450 ? -24.053 -5.685 45.673 1.00 79.75 450 VAL A C 1
ATOM 2732 O O . VAL A 1 450 ? -24.688 -5.646 46.721 1.00 79.75 450 VAL A O 1
ATOM 2735 N N . THR A 1 451 ? -24.323 -4.828 44.686 1.00 82.06 451 THR A N 1
ATOM 2736 C CA . THR A 1 451 ? -25.271 -3.710 44.879 1.00 82.06 451 THR A CA 1
ATOM 2737 C C . THR A 1 451 ? -26.726 -4.076 44.565 1.00 82.06 451 THR A C 1
ATOM 2739 O O . THR A 1 451 ? -27.583 -3.856 45.413 1.00 82.06 451 THR A O 1
ATOM 2742 N N . SER A 1 452 ? -27.045 -4.610 43.382 1.00 76.06 452 SER A N 1
ATOM 2743 C CA . SER A 1 452 ? -28.442 -4.814 42.961 1.00 76.06 452 SER A CA 1
ATOM 2744 C C . SER A 1 452 ? -28.649 -6.057 42.088 1.00 76.06 452 SER A C 1
ATOM 2746 O O . SER A 1 452 ? -27.858 -6.310 41.182 1.00 76.06 452 SER A O 1
ATOM 2748 N N . GLY A 1 453 ? -29.727 -6.820 42.304 1.00 74.94 453 GLY A N 1
ATOM 2749 C CA . GLY A 1 453 ? -30.109 -7.896 41.384 1.00 74.94 453 GLY A CA 1
ATOM 2750 C C . GLY A 1 453 ? -31.245 -8.821 41.825 1.00 74.94 453 GLY A C 1
ATOM 2751 O O . GLY A 1 453 ? -31.910 -8.572 42.825 1.00 74.94 453 GLY A O 1
ATOM 2752 N N . SER A 1 454 ? -31.487 -9.912 41.095 1.00 74.06 454 SER A N 1
ATOM 2753 C CA . SER A 1 454 ? -32.522 -10.894 41.476 1.00 74.06 454 SER A CA 1
ATOM 2754 C C . SER A 1 454 ? -31.994 -11.961 42.443 1.00 74.06 454 SER A C 1
ATOM 2756 O O . SER A 1 454 ? -32.631 -12.206 43.462 1.00 74.06 454 SER A O 1
ATOM 2758 N N . ALA A 1 455 ? -30.831 -12.557 42.170 1.00 73.56 455 ALA A N 1
ATOM 2759 C CA . ALA A 1 455 ? -30.143 -13.527 43.025 1.00 73.56 455 ALA A CA 1
ATOM 2760 C C . ALA A 1 455 ? -28.681 -13.103 43.257 1.00 73.56 455 ALA A C 1
ATOM 2762 O O . ALA A 1 455 ? -27.923 -12.950 42.299 1.00 73.56 455 ALA A O 1
ATOM 2763 N N . LEU A 1 456 ? -28.284 -12.880 44.512 1.00 72.00 456 LEU A N 1
ATOM 2764 C CA . LEU A 1 456 ? -26.997 -12.277 44.876 1.00 72.00 456 LEU A CA 1
ATOM 2765 C C . LEU A 1 456 ? -26.279 -13.112 45.943 1.00 72.00 456 LEU A C 1
ATOM 2767 O O . LEU A 1 456 ? -26.876 -13.467 46.958 1.00 72.00 456 LEU A O 1
ATOM 2771 N N . SER A 1 457 ? -24.979 -13.345 45.753 1.00 77.56 457 SER A N 1
ATOM 2772 C CA . SER A 1 457 ? -24.089 -13.943 46.752 1.00 77.56 457 SER A CA 1
ATOM 2773 C C . SER A 1 457 ? -22.808 -13.121 46.913 1.00 77.56 457 SER A C 1
ATOM 2775 O O . SER A 1 457 ? -22.114 -12.856 45.931 1.00 77.56 457 SER A O 1
ATOM 2777 N N . ALA A 1 458 ? -22.474 -12.739 48.145 1.00 77.81 458 ALA A N 1
ATOM 2778 C CA . ALA A 1 458 ? -21.191 -12.143 48.508 1.00 77.81 458 ALA A CA 1
ATOM 2779 C C . ALA A 1 458 ? -20.489 -13.022 49.548 1.00 77.81 458 ALA A C 1
ATOM 2781 O O . ALA A 1 458 ? -21.044 -13.288 50.615 1.00 77.81 458 ALA A O 1
ATOM 2782 N N . THR A 1 459 ? -19.264 -13.454 49.263 1.00 78.75 459 THR A N 1
ATOM 2783 C CA . THR A 1 459 ? -18.461 -14.284 50.166 1.00 78.75 459 THR A CA 1
ATOM 2784 C C . THR A 1 459 ? -17.110 -13.626 50.405 1.00 78.75 459 THR A C 1
ATOM 2786 O O . THR A 1 459 ? -16.398 -13.320 49.450 1.00 78.75 459 THR A O 1
ATOM 2789 N N . SER A 1 460 ? -16.749 -13.398 51.668 1.00 80.94 460 SER A N 1
ATOM 2790 C CA . SER A 1 460 ? -15.467 -12.794 52.041 1.00 80.94 460 SER A CA 1
ATOM 2791 C C . SER A 1 460 ? -14.859 -13.412 53.299 1.00 80.94 460 SER A C 1
ATOM 2793 O O . SER A 1 460 ? -15.560 -14.060 54.065 1.00 80.94 460 SER A O 1
ATOM 2795 N N . THR A 1 461 ? -13.571 -13.194 53.577 1.00 74.81 461 THR A N 1
ATOM 2796 C CA . THR A 1 461 ? -13.024 -13.467 54.919 1.00 74.81 461 THR A CA 1
ATOM 2797 C C . THR A 1 461 ? -13.257 -12.266 55.837 1.00 74.81 461 THR A C 1
ATOM 2799 O O . THR A 1 461 ? -13.726 -12.444 56.958 1.00 74.81 461 THR A O 1
ATOM 2802 N N . ALA A 1 462 ? -13.005 -11.027 55.397 1.00 78.25 462 ALA A N 1
ATOM 2803 C CA . ALA A 1 462 ? -13.201 -9.858 56.265 1.00 78.25 462 ALA A CA 1
ATOM 2804 C C . ALA A 1 462 ? -14.623 -9.273 56.168 1.00 78.25 462 ALA A C 1
ATOM 2806 O O . ALA A 1 462 ? -15.367 -9.336 57.144 1.00 78.25 462 ALA A O 1
ATOM 2807 N N . SER A 1 463 ? -15.029 -8.727 55.018 1.00 78.19 463 SER A N 1
ATOM 2808 C CA . SER A 1 463 ? -16.326 -8.042 54.868 1.00 78.19 463 SER A CA 1
ATOM 2809 C C . SER A 1 463 ? -17.097 -8.460 53.614 1.00 78.19 463 SER A C 1
ATOM 2811 O O . SER A 1 463 ? -16.516 -8.519 52.532 1.00 78.19 463 SER A O 1
ATOM 2813 N N . ALA A 1 464 ? -18.404 -8.700 53.746 1.00 80.44 464 ALA A N 1
ATOM 2814 C CA . ALA A 1 464 ? -19.321 -9.010 52.648 1.00 80.44 464 ALA A CA 1
ATOM 2815 C C . ALA A 1 464 ? -20.566 -8.122 52.753 1.00 80.44 464 ALA A C 1
ATOM 2817 O O . ALA A 1 464 ? -21.219 -8.085 53.796 1.00 80.44 464 ALA A O 1
ATOM 2818 N N . THR A 1 465 ? -20.895 -7.399 51.682 1.00 80.94 465 THR A N 1
ATOM 2819 C CA . THR A 1 465 ? -22.014 -6.445 51.648 1.00 80.94 465 THR A CA 1
ATOM 2820 C C . THR A 1 465 ? -22.918 -6.704 50.450 1.00 80.94 465 THR A C 1
ATOM 2822 O O . THR A 1 465 ? -22.437 -6.769 49.321 1.00 80.94 465 THR A O 1
ATOM 2825 N N . VAL A 1 466 ? -24.230 -6.795 50.678 1.00 78.50 466 VAL A N 1
ATOM 2826 C CA . VAL A 1 466 ? -25.247 -6.910 49.625 1.00 78.50 466 VAL A CA 1
ATOM 2827 C C . VAL A 1 466 ? -26.327 -5.841 49.820 1.00 78.50 466 VAL A C 1
ATOM 2829 O O . VAL A 1 466 ? -26.971 -5.805 50.862 1.00 78.50 466 VAL A O 1
ATOM 2832 N N . THR A 1 467 ? -26.545 -4.941 48.859 1.00 81.31 467 THR A N 1
ATOM 2833 C CA . THR A 1 467 ? -27.458 -3.800 49.078 1.00 81.31 467 THR A CA 1
ATOM 2834 C C . THR A 1 467 ? -28.921 -4.138 48.778 1.00 81.31 467 THR A C 1
ATOM 2836 O O . THR A 1 467 ? -29.745 -4.007 49.675 1.00 81.31 467 THR A O 1
ATOM 2839 N N . SER A 1 468 ? -29.269 -4.593 47.570 1.00 73.88 468 SER A N 1
ATOM 2840 C CA . SER A 1 468 ? -30.675 -4.730 47.150 1.00 73.88 468 SER A CA 1
ATOM 2841 C C . SER A 1 468 ? -30.940 -5.947 46.254 1.00 73.88 468 SER A C 1
ATOM 2843 O O . SER A 1 468 ? -30.185 -6.196 45.319 1.00 73.88 468 SER A O 1
ATOM 2845 N N . GLY A 1 469 ? -32.039 -6.684 46.461 1.00 74.00 469 GLY A N 1
ATOM 2846 C CA . GLY A 1 469 ? -32.459 -7.723 45.507 1.00 74.00 469 GLY A CA 1
ATOM 2847 C C . GLY A 1 469 ? -33.640 -8.612 45.907 1.00 74.00 469 GLY A C 1
ATOM 2848 O O . GLY A 1 469 ? -34.309 -8.353 46.901 1.00 74.00 469 GLY A O 1
ATOM 2849 N N . SER A 1 470 ? -33.921 -9.678 45.151 1.00 72.62 470 SER A N 1
ATOM 2850 C CA . SER A 1 470 ? -35.002 -10.622 45.500 1.00 72.62 470 SER A CA 1
ATOM 2851 C C . SER A 1 470 ? -34.531 -11.741 46.438 1.00 72.62 470 SER A C 1
ATOM 2853 O O . SER A 1 470 ? -35.188 -11.991 47.442 1.00 72.62 470 SER A O 1
ATOM 2855 N N . ALA A 1 471 ? -33.390 -12.374 46.158 1.00 71.94 471 ALA A N 1
ATOM 2856 C CA . ALA A 1 471 ? -32.748 -13.393 46.992 1.00 71.94 471 ALA A CA 1
ATOM 2857 C C . ALA A 1 471 ? -31.272 -13.033 47.240 1.00 71.94 471 ALA A C 1
ATOM 2859 O O . ALA A 1 471 ? -30.508 -12.881 46.287 1.00 71.94 471 ALA A O 1
ATOM 2860 N N . LEU A 1 472 ? -30.867 -12.861 48.500 1.00 70.50 472 LEU A N 1
ATOM 2861 C CA . LEU A 1 472 ? -29.556 -12.323 48.882 1.00 70.50 472 LEU A CA 1
ATOM 2862 C C . LEU A 1 472 ? -28.876 -13.217 49.926 1.00 70.50 472 LEU A C 1
ATOM 2864 O O . LEU A 1 472 ? -29.496 -13.590 50.921 1.00 70.50 472 LEU A O 1
ATOM 2868 N N . SER A 1 473 ? -27.582 -13.484 49.743 1.00 75.81 473 SER A N 1
ATOM 2869 C CA . SER A 1 473 ? -26.721 -14.154 50.722 1.00 75.81 473 SER A CA 1
ATOM 2870 C C . SER A 1 473 ? -25.405 -13.395 50.909 1.00 75.81 473 SER A C 1
ATOM 2872 O O . SER A 1 473 ? -24.695 -13.136 49.938 1.00 75.81 473 SER A O 1
ATOM 2874 N N . ALA A 1 474 ? -25.057 -13.057 52.151 1.00 76.19 474 ALA A N 1
ATOM 2875 C CA . ALA A 1 474 ? -23.750 -12.522 52.531 1.00 76.19 474 ALA A CA 1
ATOM 2876 C C . ALA A 1 474 ? -23.082 -13.453 53.550 1.00 76.19 474 ALA A C 1
ATOM 2878 O O . ALA A 1 474 ? -23.667 -13.766 54.589 1.00 76.19 474 ALA A O 1
ATOM 2879 N N . THR A 1 475 ? -21.852 -13.880 53.279 1.00 76.38 475 THR A N 1
ATOM 2880 C CA . THR A 1 475 ? -21.082 -14.767 54.160 1.00 76.38 475 THR A CA 1
ATOM 2881 C C . THR A 1 475 ? -19.695 -14.189 54.406 1.00 76.38 475 THR A C 1
ATOM 2883 O O . THR A 1 475 ? -18.956 -13.957 53.451 1.00 76.38 475 THR A O 1
ATOM 2886 N N . SER A 1 476 ? -19.335 -13.986 55.675 1.00 79.31 476 SER A N 1
ATOM 2887 C CA . SER A 1 476 ? -18.022 -13.468 56.080 1.00 79.31 476 SER A CA 1
ATOM 2888 C C . SER A 1 476 ? -17.458 -14.146 57.321 1.00 79.31 476 SER A C 1
ATOM 2890 O O . SER A 1 476 ? -18.193 -14.774 58.070 1.00 79.31 476 SER A O 1
ATOM 2892 N N . THR A 1 477 ? -16.171 -13.953 57.615 1.00 73.00 477 THR A N 1
ATOM 2893 C CA . THR A 1 477 ? -15.642 -14.230 58.961 1.00 73.00 477 THR A CA 1
ATOM 2894 C C . THR A 1 477 ? -15.820 -13.017 59.883 1.00 73.00 477 THR A C 1
ATOM 2896 O O . THR A 1 477 ? -16.223 -13.196 61.026 1.00 73.00 477 THR A O 1
ATOM 2899 N N . ALA A 1 478 ? -15.580 -11.774 59.438 1.00 76.81 478 ALA A N 1
ATOM 2900 C CA . ALA A 1 478 ? -15.712 -10.604 60.326 1.00 76.81 478 ALA A CA 1
ATOM 2901 C C . ALA A 1 478 ? -17.074 -9.886 60.226 1.00 76.81 478 ALA A C 1
ATOM 2903 O O . ALA A 1 478 ? -17.769 -9.748 61.231 1.00 76.81 478 ALA A O 1
ATOM 2904 N N . SER A 1 479 ? -17.508 -9.440 59.044 1.00 76.44 479 SER A N 1
ATOM 2905 C CA . SER A 1 479 ? -18.763 -8.681 58.901 1.00 76.44 479 SER A CA 1
ATOM 2906 C C . SER A 1 479 ? -19.568 -9.069 57.660 1.00 76.44 479 SER A C 1
ATOM 2908 O O . SER A 1 479 ? -19.029 -9.084 56.553 1.00 76.44 479 SER A O 1
ATOM 2910 N N . ALA A 1 480 ? -20.860 -9.353 57.828 1.00 78.69 480 ALA A N 1
ATOM 2911 C CA . ALA A 1 480 ? -21.810 -9.591 56.741 1.00 78.69 480 ALA A CA 1
ATOM 2912 C C . ALA A 1 480 ? -22.992 -8.615 56.847 1.00 78.69 480 ALA A C 1
ATOM 2914 O O . ALA A 1 480 ? -23.660 -8.556 57.877 1.00 78.69 480 ALA A O 1
ATOM 2915 N N . THR A 1 481 ? -23.262 -7.845 55.792 1.00 79.56 481 THR A N 1
ATOM 2916 C CA . THR A 1 481 ? -24.338 -6.838 55.768 1.00 79.56 481 THR A CA 1
ATOM 2917 C C . THR A 1 481 ? -25.250 -7.035 54.562 1.00 79.56 481 THR A C 1
ATOM 2919 O O . THR A 1 481 ? -24.764 -7.130 53.438 1.00 79.56 481 THR A O 1
ATOM 2922 N N . VAL A 1 482 ? -26.568 -7.048 54.780 1.00 77.56 482 VAL A N 1
ATOM 2923 C CA . VAL A 1 482 ? -27.586 -7.111 53.722 1.00 77.56 482 VAL A CA 1
ATOM 2924 C C . VAL A 1 482 ? -28.632 -6.010 53.931 1.00 77.56 482 VAL A C 1
ATOM 2926 O O . VAL A 1 482 ? -29.284 -5.976 54.969 1.00 77.56 482 VAL A O 1
ATOM 2929 N N . THR A 1 483 ? -28.814 -5.081 52.991 1.00 80.50 483 THR A N 1
ATOM 2930 C CA . THR A 1 483 ? -29.679 -3.908 53.240 1.00 80.50 483 THR A CA 1
ATOM 2931 C C . THR A 1 483 ? -31.158 -4.176 52.937 1.00 80.50 483 THR A C 1
ATOM 2933 O O . THR A 1 483 ? -31.977 -4.007 53.831 1.00 80.50 483 THR A O 1
ATOM 2936 N N . SER A 1 484 ? -31.527 -4.615 51.730 1.00 72.88 484 SER A N 1
ATOM 2937 C CA . SER A 1 484 ? -32.934 -4.660 51.295 1.00 72.88 484 SER A CA 1
ATOM 2938 C C . SER A 1 484 ? -33.256 -5.841 50.367 1.00 72.88 484 SER A C 1
ATOM 2940 O O . SER A 1 484 ? -32.532 -6.085 49.405 1.00 72.88 484 SER A O 1
ATOM 2942 N N . GLY A 1 485 ? -34.373 -6.549 50.569 1.00 72.38 485 GLY A N 1
ATOM 2943 C CA . GLY A 1 485 ? -34.830 -7.549 49.591 1.00 72.38 485 GLY A CA 1
ATOM 2944 C C . GLY A 1 485 ? -36.044 -8.401 49.963 1.00 72.38 485 GLY A C 1
ATOM 2945 O O . GLY A 1 485 ? -36.714 -8.134 50.950 1.00 72.38 485 GLY A O 1
ATOM 2946 N N . SER A 1 486 ? -36.356 -9.445 49.189 1.00 71.00 486 SER A N 1
ATOM 2947 C CA . SER A 1 486 ? -37.478 -10.348 49.517 1.00 71.00 486 SER A CA 1
ATOM 2948 C C . SER A 1 486 ? -37.056 -11.504 50.432 1.00 71.00 486 SER A C 1
ATOM 2950 O O . SER A 1 486 ? -37.723 -11.743 51.432 1.00 71.00 486 SER A O 1
ATOM 2952 N N . ALA A 1 487 ? -35.944 -12.181 50.142 1.00 70.56 487 ALA A N 1
ATOM 2953 C CA . ALA A 1 487 ? -35.350 -13.241 50.961 1.00 70.56 487 ALA A CA 1
ATOM 2954 C C . ALA A 1 487 ? -33.859 -12.951 51.216 1.00 70.56 487 ALA A C 1
ATOM 2956 O O . ALA A 1 487 ? -33.087 -12.824 50.267 1.00 70.56 487 ALA A O 1
ATOM 2957 N N . LEU A 1 488 ? -33.449 -12.812 52.479 1.00 69.19 488 LEU A N 1
ATOM 2958 C CA . LEU A 1 488 ? -32.119 -12.332 52.869 1.00 69.19 488 LEU A CA 1
ATOM 2959 C C . LEU A 1 488 ? -31.474 -13.268 53.897 1.00 69.19 488 LEU A C 1
ATOM 2961 O O . LEU A 1 488 ? -32.104 -13.626 54.892 1.00 69.19 488 LEU A O 1
ATOM 2965 N N . SER A 1 489 ? -30.196 -13.594 53.700 1.00 75.06 489 SER A N 1
ATOM 2966 C CA . SER A 1 489 ? -29.358 -14.315 54.664 1.00 75.06 489 SER A CA 1
ATOM 2967 C C . SER A 1 489 ? -28.018 -13.604 54.871 1.00 75.06 489 SER A C 1
ATOM 2969 O O . SER A 1 489 ? -27.305 -13.329 53.907 1.00 75.06 489 SER A O 1
ATOM 2971 N N . ALA A 1 490 ? -27.654 -13.316 56.122 1.00 74.88 490 ALA A N 1
ATOM 2972 C CA . ALA A 1 490 ? -26.338 -12.814 56.512 1.00 74.88 490 ALA A CA 1
ATOM 2973 C C . ALA A 1 490 ? -25.712 -13.757 57.545 1.00 74.88 490 ALA A C 1
ATOM 2975 O O . ALA A 1 490 ? -26.278 -13.973 58.614 1.00 74.88 490 ALA A O 1
ATOM 2976 N N . THR A 1 491 ? -24.540 -14.310 57.242 1.00 75.56 491 THR A N 1
ATOM 2977 C CA . THR A 1 491 ? -23.799 -15.211 58.137 1.00 75.56 491 THR A CA 1
ATOM 2978 C C . THR A 1 491 ? -22.399 -14.663 58.382 1.00 75.56 491 THR A C 1
ATOM 2980 O O . THR A 1 491 ? -21.667 -14.403 57.427 1.00 75.56 491 THR A O 1
ATOM 2983 N N . SER A 1 492 ? -22.007 -14.475 59.644 1.00 78.50 492 SER A N 1
ATOM 2984 C CA . SER A 1 492 ? -20.665 -13.982 59.984 1.00 78.50 492 SER A CA 1
ATOM 2985 C C . SER A 1 492 ? -20.157 -14.470 61.333 1.00 78.50 492 SER A C 1
ATOM 2987 O O . SER A 1 492 ? -20.958 -14.633 62.240 1.00 78.50 492 SER A O 1
ATOM 2989 N N . THR A 1 493 ? -18.851 -14.636 61.547 1.00 73.06 493 THR A N 1
ATOM 2990 C CA . THR A 1 493 ? -18.343 -14.966 62.893 1.00 73.06 493 THR A CA 1
ATOM 2991 C C . THR A 1 493 ? -18.471 -13.774 63.848 1.00 73.06 493 THR A C 1
ATOM 2993 O O . THR A 1 493 ? -18.946 -13.952 64.965 1.00 73.06 493 THR A O 1
ATOM 2996 N N . ALA A 1 494 ? -18.116 -12.546 63.453 1.00 76.19 494 ALA A N 1
ATOM 2997 C CA . ALA A 1 494 ? -18.239 -11.394 64.359 1.00 76.19 494 ALA A CA 1
ATOM 2998 C C . ALA A 1 494 ? -19.604 -10.685 64.261 1.00 76.19 494 ALA A C 1
ATOM 3000 O O . ALA A 1 494 ? -20.349 -10.703 65.238 1.00 76.19 494 ALA A O 1
ATOM 3001 N N . SER A 1 495 ? -19.967 -10.088 63.123 1.00 75.19 495 SER A N 1
ATOM 3002 C CA . SER A 1 495 ? -21.218 -9.315 63.001 1.00 75.19 495 SER A CA 1
ATOM 3003 C C . SER A 1 495 ? -22.021 -9.633 61.737 1.00 75.19 495 SER A C 1
ATOM 3005 O O . SER A 1 495 ? -21.457 -9.629 60.641 1.00 75.19 495 SER A O 1
ATOM 3007 N N . ALA A 1 496 ? -23.332 -9.848 61.878 1.00 77.06 496 ALA A N 1
ATOM 3008 C CA . ALA A 1 496 ? -24.294 -10.001 60.785 1.00 77.06 496 ALA A CA 1
ATOM 3009 C C . ALA A 1 496 ? -25.432 -8.981 60.922 1.00 77.06 496 ALA A C 1
ATOM 3011 O O . ALA A 1 496 ? -26.087 -8.900 61.960 1.00 77.06 496 ALA A O 1
ATOM 3012 N N . THR A 1 497 ? -25.689 -8.203 59.870 1.00 78.62 497 THR A N 1
ATOM 3013 C CA . THR A 1 497 ? -26.726 -7.158 59.858 1.00 78.62 497 THR A CA 1
ATOM 3014 C C . THR A 1 497 ? -27.639 -7.302 58.645 1.00 78.62 497 THR A C 1
ATOM 3016 O O . THR A 1 497 ? -27.151 -7.401 57.522 1.00 78.62 497 THR A O 1
ATOM 3019 N N . VAL A 1 498 ? -28.958 -7.270 58.857 1.00 76.31 498 VAL A N 1
ATOM 3020 C CA . VAL A 1 498 ? -29.976 -7.290 57.798 1.00 76.31 498 VAL A CA 1
ATOM 3021 C C . VAL A 1 498 ? -30.989 -6.157 58.012 1.00 76.31 498 VAL A C 1
ATOM 3023 O O . VAL A 1 498 ? -31.646 -6.112 59.046 1.00 76.31 498 VAL A O 1
ATOM 3026 N N . THR A 1 499 ? -31.139 -5.212 57.083 1.00 80.19 499 THR A N 1
ATOM 3027 C CA . THR A 1 499 ? -31.946 -4.002 57.355 1.00 80.19 499 THR A CA 1
ATOM 3028 C C . THR A 1 499 ? -33.434 -4.160 57.018 1.00 80.19 499 THR A C 1
ATOM 3030 O O . THR A 1 499 ? -34.263 -3.857 57.869 1.00 80.19 499 THR A O 1
ATOM 3033 N N . SER A 1 500 ? -33.816 -4.618 55.822 1.00 71.94 500 SER A N 1
ATOM 3034 C CA . SER A 1 500 ? -35.223 -4.616 55.383 1.00 71.94 500 SER A CA 1
ATOM 3035 C C . SER A 1 500 ? -35.582 -5.770 54.436 1.00 71.94 500 SER A C 1
ATOM 3037 O O . SER A 1 500 ? -34.836 -6.053 53.499 1.00 71.94 500 SER A O 1
ATOM 3039 N N . GLY A 1 501 ? -36.735 -6.426 54.617 1.00 71.25 501 GLY A N 1
ATOM 3040 C CA . GLY A 1 501 ? -37.233 -7.390 53.627 1.00 71.25 501 GLY A CA 1
ATOM 3041 C C . GLY A 1 501 ? -38.470 -8.217 53.985 1.00 71.25 501 GLY A C 1
ATOM 3042 O O . GLY A 1 501 ? -39.126 -7.967 54.986 1.00 71.25 501 GLY A O 1
ATOM 3043 N N . SER A 1 502 ? -38.820 -9.226 53.181 1.00 69.75 502 SER A N 1
ATOM 3044 C CA . SER A 1 502 ? -39.976 -10.096 53.485 1.00 69.75 502 SER A CA 1
ATOM 3045 C C . SER A 1 502 ? -39.605 -11.284 54.380 1.00 69.75 502 SER A C 1
ATOM 3047 O O . SER A 1 502 ? -40.308 -11.541 55.350 1.00 69.75 502 SER A O 1
ATOM 3049 N N . ALA A 1 503 ? -38.497 -11.974 54.105 1.00 68.62 503 ALA A N 1
ATOM 3050 C CA . ALA A 1 503 ? -37.950 -13.071 54.905 1.00 68.62 503 ALA A CA 1
ATOM 3051 C C . ALA A 1 503 ? -36.452 -12.839 55.174 1.00 68.62 503 ALA A C 1
ATOM 3053 O O . ALA A 1 503 ? -35.668 -12.738 54.232 1.00 68.62 503 ALA A O 1
ATOM 3054 N N . LEU A 1 504 ? -36.046 -12.721 56.440 1.00 67.44 504 LEU A N 1
ATOM 3055 C CA . LEU A 1 504 ? -34.698 -12.303 56.841 1.00 67.44 504 LEU A CA 1
ATOM 3056 C C . LEU A 1 504 ? -34.096 -13.287 57.850 1.00 67.44 504 LEU A C 1
ATOM 3058 O O . LEU A 1 504 ? -34.746 -13.642 58.832 1.00 67.44 504 LEU A O 1
ATOM 3062 N N . SER A 1 505 ? -32.830 -13.658 57.652 1.00 72.69 505 SER A N 1
ATOM 3063 C CA . SER A 1 505 ? -32.028 -14.440 58.597 1.00 72.69 505 SER A CA 1
ATOM 3064 C C . SER A 1 505 ? -30.658 -13.795 58.819 1.00 72.69 505 SER A C 1
ATOM 3066 O O . SER A 1 505 ? -29.906 -13.597 57.866 1.00 72.69 505 SER A O 1
ATOM 3068 N N . ALA A 1 506 ? -30.307 -13.493 60.069 1.00 72.12 506 ALA A N 1
ATOM 3069 C CA . ALA A 1 506 ? -28.968 -13.069 60.478 1.00 72.12 506 ALA A CA 1
ATOM 3070 C C . ALA A 1 506 ? -28.394 -14.074 61.481 1.00 72.12 506 ALA A C 1
ATOM 3072 O O . ALA A 1 506 ? -29.033 -14.385 62.485 1.00 72.12 506 ALA A O 1
ATOM 3073 N N . THR A 1 507 ? -27.192 -14.588 61.235 1.00 72.81 507 THR A N 1
ATOM 3074 C CA . THR A 1 507 ? -26.532 -15.556 62.121 1.00 72.81 507 THR A CA 1
ATOM 3075 C C . THR A 1 507 ? -25.095 -15.138 62.393 1.00 72.81 507 THR A C 1
ATOM 3077 O O . THR A 1 507 ? -24.300 -15.024 61.458 1.00 72.81 507 THR A O 1
ATOM 3080 N N . SER A 1 508 ? -24.747 -14.936 63.669 1.00 75.69 508 SER A N 1
ATOM 3081 C CA . SER A 1 508 ? -23.377 -14.580 64.048 1.00 75.69 508 SER A CA 1
ATOM 3082 C C . SER A 1 508 ? -22.891 -15.069 65.394 1.00 75.69 508 SER A C 1
ATOM 3084 O O . SER A 1 508 ? -23.669 -15.203 66.317 1.00 75.69 508 SER A O 1
ATOM 3086 N N . THR A 1 509 ? -21.583 -15.249 65.579 1.00 70.19 509 THR A N 1
ATOM 3087 C CA . THR A 1 509 ? -21.060 -15.587 66.913 1.00 70.19 509 THR A CA 1
ATOM 3088 C C . THR A 1 509 ? -21.139 -14.383 67.858 1.00 70.19 509 THR A C 1
ATOM 3090 O O . THR A 1 509 ? -21.614 -14.535 68.978 1.00 70.19 509 THR A O 1
ATOM 3093 N N . ALA A 1 510 ? -20.752 -13.167 67.446 1.00 72.81 510 ALA A N 1
ATOM 3094 C CA . ALA A 1 510 ? -20.810 -12.009 68.351 1.00 72.81 510 ALA A CA 1
ATOM 3095 C C . ALA A 1 510 ? -22.151 -11.252 68.291 1.00 72.81 510 ALA A C 1
ATOM 3097 O O . ALA A 1 510 ? -22.857 -11.198 69.295 1.00 72.81 510 ALA A O 1
ATOM 3098 N N . SER A 1 511 ? -22.539 -10.687 67.144 1.00 73.06 511 SER A N 1
ATOM 3099 C CA . SER A 1 511 ? -23.738 -9.837 67.043 1.00 73.06 511 SER A CA 1
ATOM 3100 C C . SER A 1 511 ? -24.560 -10.103 65.783 1.00 73.06 511 SER A C 1
ATOM 3102 O O . SER A 1 511 ? -24.009 -10.121 64.687 1.00 73.06 511 SER A O 1
ATOM 3104 N N . ALA A 1 512 ? -25.876 -10.265 65.930 1.00 74.81 512 ALA A N 1
ATOM 3105 C CA . ALA A 1 512 ? -26.829 -10.404 64.830 1.00 74.81 512 ALA A CA 1
ATOM 3106 C C . ALA A 1 512 ? -27.940 -9.348 64.950 1.00 74.81 512 ALA A C 1
ATOM 3108 O O . ALA A 1 512 ? -28.608 -9.261 65.978 1.00 74.81 512 ALA A O 1
ATOM 3109 N N . THR A 1 513 ? -28.153 -8.541 63.910 1.00 77.38 513 THR A N 1
ATOM 3110 C CA . THR A 1 513 ? -29.150 -7.455 63.911 1.00 77.38 513 THR A CA 1
ATOM 3111 C C . THR A 1 513 ? -30.069 -7.542 62.698 1.00 77.38 513 THR A C 1
ATOM 3113 O O . THR A 1 513 ? -29.584 -7.649 61.574 1.00 77.38 513 THR A O 1
ATOM 3116 N N . VAL A 1 514 ? -31.385 -7.449 62.909 1.00 74.75 514 VAL A N 1
ATOM 3117 C CA . VAL A 1 514 ? -32.404 -7.421 61.851 1.00 74.75 514 VAL A CA 1
ATOM 3118 C C . VAL A 1 514 ? -33.379 -6.257 62.075 1.00 74.75 514 VAL A C 1
ATOM 3120 O O . VAL A 1 514 ? -34.056 -6.210 63.095 1.00 74.75 514 VAL A O 1
ATOM 3123 N N . THR A 1 515 ? -33.480 -5.286 61.165 1.00 79.38 515 THR A N 1
ATOM 3124 C CA . THR A 1 515 ? -34.239 -4.050 61.457 1.00 79.38 515 THR A CA 1
ATOM 3125 C C . THR A 1 515 ? -35.727 -4.130 61.091 1.00 79.38 515 THR A C 1
ATOM 3127 O O . THR A 1 515 ? -36.558 -3.808 61.934 1.00 79.38 515 THR A O 1
ATOM 3130 N N . SER A 1 516 ? -36.109 -4.542 59.878 1.00 69.69 516 SER A N 1
ATOM 3131 C CA . SER A 1 516 ? -37.513 -4.486 59.431 1.00 69.69 516 SER A CA 1
ATOM 3132 C C . SER A 1 516 ? -37.909 -5.628 58.484 1.00 69.69 516 SER A C 1
ATOM 3134 O O . SER A 1 516 ? -37.146 -5.968 57.584 1.00 69.69 516 SER A O 1
ATOM 3136 N N . GLY A 1 517 ? -39.103 -6.218 58.635 1.00 70.00 517 GLY A N 1
ATOM 3137 C CA . GLY A 1 517 ? -39.624 -7.154 57.631 1.00 70.00 517 GLY A CA 1
ATOM 3138 C C . GLY A 1 517 ? -40.899 -7.932 57.966 1.00 70.00 517 GLY A C 1
ATOM 3139 O O . GLY A 1 517 ? -41.562 -7.654 58.956 1.00 70.00 517 GLY A O 1
ATOM 3140 N N . SER A 1 518 ? -41.271 -8.929 57.157 1.00 68.25 518 SER A N 1
ATOM 3141 C CA . SER A 1 518 ? -42.464 -9.757 57.436 1.00 68.25 518 SER A CA 1
ATOM 3142 C C . SER A 1 518 ? -42.151 -10.977 58.311 1.00 68.25 518 SER A C 1
ATOM 3144 O O . SER A 1 518 ? -42.865 -11.213 59.279 1.00 68.25 518 SER A O 1
ATOM 3146 N N . ALA A 1 519 ? -41.079 -11.718 58.026 1.00 66.81 519 ALA A N 1
ATOM 3147 C CA . ALA A 1 519 ? -40.585 -12.849 58.815 1.00 66.81 519 ALA A CA 1
ATOM 3148 C C . ALA A 1 519 ? -39.081 -12.685 59.099 1.00 66.81 519 ALA A C 1
ATOM 3150 O O . ALA A 1 519 ? -38.284 -12.611 58.167 1.00 66.81 519 ALA A O 1
ATOM 3151 N N . LEU A 1 520 ? -38.684 -12.593 60.370 1.00 65.81 520 LEU A N 1
ATOM 3152 C CA . LEU A 1 520 ? -37.325 -12.233 60.789 1.00 65.81 520 LEU A CA 1
ATOM 3153 C C . LEU A 1 520 ? -36.766 -13.261 61.778 1.00 65.81 520 LEU A C 1
ATOM 3155 O O . LEU A 1 520 ? -37.425 -13.603 62.758 1.00 65.81 520 LEU A O 1
ATOM 3159 N N . SER A 1 521 ? -35.521 -13.685 61.561 1.00 70.25 521 SER A N 1
ATOM 3160 C CA . SER A 1 521 ? -34.739 -14.513 62.482 1.00 70.25 521 SER A CA 1
ATOM 3161 C C . SER A 1 521 ? -33.354 -13.902 62.715 1.00 70.25 521 SER A C 1
ATOM 3163 O O . SER A 1 521 ? -32.606 -13.677 61.764 1.00 70.25 521 SER A O 1
ATOM 3165 N N . ALA A 1 522 ? -32.995 -13.638 63.970 1.00 69.31 522 ALA A N 1
ATOM 3166 C CA . ALA A 1 522 ? -31.646 -13.263 64.386 1.00 69.31 522 ALA A CA 1
ATOM 3167 C C . ALA A 1 522 ? -31.127 -14.292 65.393 1.00 69.31 522 ALA A C 1
ATOM 3169 O O . ALA A 1 522 ? -31.761 -14.513 66.422 1.00 69.31 522 ALA A O 1
ATOM 3170 N N . ALA A 1 523 ? -29.979 -14.901 65.118 1.00 71.06 523 ALA A N 1
ATOM 3171 C CA . ALA A 1 523 ? -29.343 -15.866 66.004 1.00 71.06 523 ALA A CA 1
ATOM 3172 C C . ALA A 1 523 ? -27.904 -15.443 66.301 1.00 71.06 523 ALA A C 1
ATOM 3174 O O . ALA A 1 523 ? -27.128 -15.195 65.374 1.00 71.06 523 ALA A O 1
ATOM 3175 N N . SER A 1 524 ? -27.523 -15.382 67.576 1.00 73.50 524 SER A N 1
ATOM 3176 C CA . SER A 1 524 ? -26.123 -15.170 67.932 1.00 73.50 524 SER A CA 1
ATOM 3177 C C . SER A 1 524 ? -25.668 -15.790 69.242 1.00 73.50 524 SER A C 1
ATOM 3179 O O . SER A 1 524 ? -26.471 -16.297 70.012 1.00 73.50 524 SER A O 1
ATOM 3181 N N . THR A 1 525 ? -24.365 -15.762 69.528 1.00 68.12 525 THR A N 1
ATOM 3182 C CA . THR A 1 525 ? -23.878 -16.146 70.861 1.00 68.12 525 THR A CA 1
ATOM 3183 C C . THR A 1 525 ? -23.931 -14.955 71.821 1.00 68.12 525 THR A C 1
ATOM 3185 O O . THR A 1 525 ? -24.396 -15.113 72.945 1.00 68.12 525 THR A O 1
ATOM 3188 N N . ALA A 1 526 ? -23.522 -13.746 71.418 1.00 71.56 526 ALA A N 1
ATOM 3189 C CA . ALA A 1 526 ? -23.514 -12.595 72.333 1.00 71.56 526 ALA A CA 1
ATOM 3190 C C . ALA A 1 526 ? -24.808 -11.758 72.283 1.00 71.56 526 ALA A C 1
ATOM 3192 O O . ALA A 1 526 ? -25.505 -11.674 73.289 1.00 71.56 526 ALA A O 1
ATOM 3193 N N . SER A 1 527 ? -25.155 -11.144 71.149 1.00 71.75 527 SER A N 1
ATOM 3194 C CA . SER A 1 527 ? -26.304 -10.222 71.062 1.00 71.75 527 SER A CA 1
ATOM 3195 C C . SER A 1 527 ? -27.147 -10.416 69.802 1.00 71.75 527 SER A C 1
ATOM 3197 O O . SER A 1 527 ? -26.593 -10.462 68.702 1.00 71.75 527 SER A O 1
ATOM 3199 N N . ALA A 1 528 ? -28.466 -10.557 69.940 1.00 73.69 528 ALA A N 1
ATOM 3200 C CA . ALA A 1 528 ? -29.421 -10.687 68.840 1.00 73.69 528 ALA A CA 1
ATOM 3201 C C . ALA A 1 528 ? -30.504 -9.605 68.953 1.00 73.69 528 ALA A C 1
ATOM 3203 O O . ALA A 1 528 ? -31.205 -9.524 69.958 1.00 73.69 528 ALA A O 1
ATOM 3204 N N . THR A 1 529 ? -30.657 -8.768 67.928 1.00 76.44 529 THR A N 1
ATOM 3205 C CA . THR A 1 529 ? -31.610 -7.645 67.939 1.00 76.44 529 THR A CA 1
ATOM 3206 C C . THR A 1 529 ? -32.531 -7.692 66.728 1.00 76.44 529 THR A C 1
ATOM 3208 O O . THR A 1 529 ? -32.051 -7.810 65.603 1.00 76.44 529 THR A O 1
ATOM 3211 N N . VAL A 1 530 ? -33.843 -7.557 66.944 1.00 73.12 530 VAL A N 1
ATOM 3212 C CA . VAL A 1 530 ? -34.862 -7.492 65.889 1.00 73.12 530 VAL A CA 1
ATOM 3213 C C . VAL A 1 530 ? -35.795 -6.296 66.120 1.00 73.12 530 VAL A C 1
ATOM 3215 O O . VAL A 1 530 ? -36.473 -6.235 67.138 1.00 73.12 530 VAL A O 1
ATOM 3218 N N . THR A 1 531 ? -35.855 -5.314 65.220 1.00 78.69 531 THR A N 1
ATOM 3219 C CA . THR A 1 531 ? -36.565 -4.052 65.527 1.00 78.69 531 THR A CA 1
ATOM 3220 C C . THR A 1 531 ? -38.052 -4.068 65.148 1.00 78.69 531 THR A C 1
ATOM 3222 O O . THR A 1 531 ? -38.879 -3.721 65.984 1.00 78.69 531 THR A O 1
ATOM 3225 N N . SER A 1 532 ? -38.438 -4.451 63.926 1.00 69.25 532 SER A N 1
ATOM 3226 C CA . SER A 1 532 ? -39.830 -4.313 63.461 1.00 69.25 532 SER A CA 1
ATOM 3227 C C . SER A 1 532 ? -40.275 -5.416 62.489 1.00 69.25 532 SER A C 1
ATOM 3229 O O . SER A 1 532 ? -39.546 -5.732 61.552 1.00 69.25 532 SER A O 1
ATOM 3231 N N . GLY A 1 533 ? -41.476 -5.990 62.646 1.00 68.44 533 GLY A N 1
ATOM 3232 C CA . GLY A 1 533 ? -42.030 -6.892 61.626 1.00 68.44 533 GLY A CA 1
ATOM 3233 C C . GLY A 1 533 ? -43.327 -7.642 61.948 1.00 68.44 533 GLY A C 1
ATOM 3234 O O . GLY A 1 533 ? -43.968 -7.380 62.956 1.00 68.44 533 GLY A O 1
ATOM 3235 N N . SER A 1 534 ? -43.743 -8.593 61.106 1.00 67.12 534 SER A N 1
ATOM 3236 C CA . SER A 1 534 ? -44.971 -9.377 61.359 1.00 67.12 534 SER A CA 1
ATOM 3237 C C . SER A 1 534 ? -44.719 -10.626 62.216 1.00 67.12 534 SER A C 1
ATOM 3239 O O . SER A 1 534 ? -45.472 -10.869 63.153 1.00 67.12 534 SER A O 1
ATOM 3241 N N . ALA A 1 535 ? -43.651 -11.383 61.952 1.00 65.06 535 ALA A N 1
ATOM 3242 C CA . ALA A 1 535 ? -43.210 -12.544 62.728 1.00 65.06 535 ALA A CA 1
ATOM 3243 C C . ALA A 1 535 ? -41.704 -12.444 63.030 1.00 65.06 535 ALA A C 1
ATOM 3245 O O . ALA A 1 535 ? -40.895 -12.386 62.105 1.00 65.06 535 ALA A O 1
ATOM 3246 N N . LEU A 1 536 ? -41.317 -12.390 64.308 1.00 64.06 536 LEU A N 1
ATOM 3247 C CA . LEU A 1 536 ? -39.948 -12.092 64.749 1.00 64.06 536 LEU A CA 1
ATOM 3248 C C . LEU A 1 536 ? -39.432 -13.167 65.713 1.00 64.06 536 LEU A C 1
ATOM 3250 O O . LEU A 1 536 ? -40.102 -13.501 66.688 1.00 64.06 536 LEU A O 1
ATOM 3254 N N . SER A 1 537 ? -38.206 -13.642 65.483 1.00 67.81 537 SER A N 1
ATOM 3255 C CA . SER A 1 537 ? -37.461 -14.529 66.380 1.00 67.81 537 SER A CA 1
ATOM 3256 C C . SER A 1 537 ? -36.049 -13.989 66.622 1.00 67.81 537 SER A C 1
ATOM 3258 O O . SER A 1 537 ? -35.270 -13.856 65.681 1.00 67.81 537 SER A O 1
ATOM 3260 N N . ALA A 1 538 ? -35.699 -13.702 67.875 1.00 65.94 538 ALA A N 1
ATOM 3261 C CA . ALA A 1 538 ? -34.338 -13.379 68.303 1.00 65.94 538 ALA A CA 1
ATOM 3262 C C . ALA A 1 538 ? -33.850 -14.444 69.288 1.00 65.94 538 ALA A C 1
ATOM 3264 O O . ALA A 1 538 ? -34.472 -14.642 70.329 1.00 65.94 538 ALA A O 1
ATOM 3265 N N . ALA A 1 539 ? -32.744 -15.114 68.982 1.00 69.06 539 ALA A N 1
ATOM 3266 C CA . ALA A 1 539 ? -32.123 -16.111 69.841 1.00 69.06 539 ALA A CA 1
ATOM 3267 C C . ALA A 1 539 ? -30.679 -15.705 70.140 1.00 69.06 539 ALA A C 1
ATOM 3269 O O . ALA A 1 539 ? -29.897 -15.471 69.220 1.00 69.06 539 ALA A O 1
ATOM 3270 N N . SER A 1 540 ? -30.309 -15.621 71.415 1.00 70.56 540 SER A N 1
ATOM 3271 C CA . SER A 1 540 ? -28.921 -15.369 71.809 1.00 70.56 540 SER A CA 1
ATOM 3272 C C . SER A 1 540 ? -28.506 -16.156 73.046 1.00 70.56 540 SER A C 1
ATOM 3274 O O . SER A 1 540 ? -29.360 -16.637 73.783 1.00 70.56 540 SER A O 1
ATOM 3276 N N . THR A 1 541 ? -27.211 -16.247 73.344 1.00 64.94 541 THR A N 1
ATOM 3277 C CA . THR A 1 541 ? -26.783 -16.708 74.674 1.00 64.94 541 THR A CA 1
ATOM 3278 C C . THR A 1 541 ? -26.802 -15.554 75.683 1.00 64.94 541 THR A C 1
ATOM 3280 O O . THR A 1 541 ? -27.285 -15.743 76.796 1.00 64.94 541 THR A O 1
ATOM 3283 N N . ALA A 1 542 ? -26.345 -14.344 75.332 1.00 69.62 542 ALA A N 1
ATOM 3284 C CA . ALA A 1 542 ? -26.285 -13.234 76.296 1.00 69.62 542 ALA A CA 1
ATOM 3285 C C . ALA A 1 542 ? -27.494 -12.277 76.245 1.00 69.62 542 ALA A C 1
ATOM 3287 O O . ALA A 1 542 ? -28.152 -12.103 77.267 1.00 69.62 542 ALA A O 1
ATOM 3288 N N . SER A 1 543 ? -27.816 -11.656 75.106 1.00 69.44 543 SER A N 1
ATOM 3289 C CA . SER A 1 543 ? -28.890 -10.648 75.030 1.00 69.44 543 SER A CA 1
ATOM 3290 C C . SER A 1 543 ? -29.743 -10.744 73.762 1.00 69.44 543 SER A C 1
ATOM 3292 O O . SER A 1 543 ? -29.214 -10.658 72.655 1.00 69.44 543 SER A O 1
ATOM 3294 N N . ALA A 1 544 ? -31.063 -10.888 73.915 1.00 72.75 544 ALA A N 1
ATOM 3295 C CA . ALA A 1 544 ? -32.040 -10.910 72.825 1.00 72.75 544 ALA A CA 1
ATOM 3296 C C . ALA A 1 544 ? -33.046 -9.756 72.967 1.00 72.75 544 ALA A C 1
ATOM 3298 O O . ALA A 1 544 ? -33.715 -9.634 73.990 1.00 72.75 544 ALA A O 1
ATOM 3299 N N . THR A 1 545 ? -33.187 -8.916 71.942 1.00 75.19 545 THR A N 1
ATOM 3300 C CA . THR A 1 545 ? -34.096 -7.754 71.963 1.00 75.19 545 THR A CA 1
ATOM 3301 C C . THR A 1 545 ? -35.031 -7.760 70.758 1.00 75.19 545 THR A C 1
ATOM 3303 O O . THR A 1 545 ? -34.561 -7.900 69.631 1.00 75.19 545 THR A O 1
ATOM 3306 N N . VAL A 1 546 ? -36.338 -7.572 70.981 1.00 72.00 546 VAL A N 1
ATOM 3307 C CA . VAL A 1 546 ? -37.364 -7.493 69.929 1.00 72.00 546 VAL A CA 1
ATOM 3308 C C . VAL A 1 546 ? -38.279 -6.276 70.140 1.00 72.00 546 VAL A C 1
ATOM 3310 O O . VAL A 1 546 ? -39.012 -6.222 71.119 1.00 72.00 546 VAL A O 1
ATOM 3313 N N . THR A 1 547 ? -38.275 -5.276 69.255 1.00 77.56 547 THR A N 1
ATOM 3314 C CA . THR A 1 547 ? -38.945 -3.991 69.564 1.00 77.56 547 THR A CA 1
ATOM 3315 C C . THR A 1 547 ? -40.431 -3.935 69.172 1.00 77.56 547 THR A C 1
ATOM 3317 O O . THR A 1 547 ? -41.245 -3.544 70.000 1.00 77.56 547 THR A O 1
ATOM 3320 N N . SER A 1 548 ? -40.833 -4.296 67.947 1.00 67.69 548 SER A N 1
ATOM 3321 C CA . SER A 1 548 ? -42.221 -4.096 67.484 1.00 67.69 548 SER A CA 1
ATOM 3322 C C . SER A 1 548 ? -42.700 -5.155 66.480 1.00 67.69 548 SER A C 1
ATOM 3324 O O . SER A 1 548 ? -42.003 -5.436 65.508 1.00 67.69 548 SER A O 1
ATOM 3326 N N . GLY A 1 549 ? -43.897 -5.730 66.653 1.00 66.69 549 GLY A N 1
ATOM 3327 C CA . GLY A 1 549 ? -44.473 -6.613 65.630 1.00 66.69 549 GLY A CA 1
ATOM 3328 C C . GLY A 1 549 ? -45.806 -7.302 65.935 1.00 66.69 549 GLY A C 1
ATOM 3329 O O . GLY A 1 549 ? -46.450 -7.011 66.935 1.00 66.69 549 GLY A O 1
ATOM 3330 N N . SER A 1 550 ? -46.249 -8.226 65.076 1.00 64.94 550 SER A N 1
ATOM 3331 C CA . SER A 1 550 ? -47.514 -8.961 65.294 1.00 64.94 550 SER A CA 1
ATOM 3332 C C . SER A 1 550 ? -47.327 -10.243 66.119 1.00 64.94 550 SER A C 1
ATOM 3334 O O . SER A 1 550 ? -48.116 -10.494 67.025 1.00 64.94 550 SER A O 1
ATOM 3336 N N . ALA A 1 551 ? -46.270 -11.017 65.858 1.00 63.25 551 ALA A N 1
ATOM 3337 C CA . ALA A 1 551 ? -45.870 -12.202 66.619 1.00 63.25 551 ALA A CA 1
ATOM 3338 C C . ALA A 1 551 ? -44.368 -12.148 66.954 1.00 63.25 551 ALA A C 1
ATOM 3340 O O . ALA A 1 551 ? -43.537 -12.102 66.048 1.00 63.25 551 ALA A O 1
ATOM 3341 N N . LEU A 1 552 ? -44.014 -12.125 68.243 1.00 63.09 552 LEU A N 1
ATOM 3342 C CA . LEU A 1 552 ? -42.647 -11.895 68.724 1.00 63.09 552 LEU A CA 1
ATOM 3343 C C . LEU A 1 552 ? -42.172 -13.033 69.635 1.00 63.09 552 LEU A C 1
ATOM 3345 O O . LEU A 1 552 ? -42.867 -13.409 70.578 1.00 63.09 552 LEU A O 1
ATOM 3349 N N . SER A 1 553 ? -40.952 -13.519 69.397 1.00 67.06 553 SER A N 1
ATOM 3350 C CA . SER A 1 553 ? -40.239 -14.476 70.247 1.00 67.06 553 SER A CA 1
ATOM 3351 C C . SER A 1 553 ? -38.807 -14.001 70.510 1.00 67.06 553 SER A C 1
ATOM 3353 O O . SER A 1 553 ? -38.004 -13.902 69.584 1.00 67.06 553 SER A O 1
ATOM 3355 N N . ALA A 1 554 ? -38.467 -13.731 71.771 1.00 63.78 554 ALA A N 1
ATOM 3356 C CA . ALA A 1 554 ? -37.106 -13.446 72.224 1.00 63.78 554 ALA A CA 1
ATOM 3357 C C . ALA A 1 554 ? -36.641 -14.554 73.176 1.00 63.78 554 ALA A C 1
ATOM 3359 O O . ALA A 1 554 ? -37.238 -14.752 74.233 1.00 63.78 554 ALA A O 1
ATOM 3360 N N . ALA A 1 555 ? -35.576 -15.265 72.820 1.00 68.19 555 ALA A N 1
ATOM 3361 C CA . ALA A 1 555 ? -34.972 -16.308 73.635 1.00 68.19 555 ALA A CA 1
ATOM 3362 C C . ALA A 1 555 ? -33.524 -15.933 73.962 1.00 68.19 555 ALA A C 1
ATOM 3364 O O . ALA A 1 555 ? -32.713 -15.692 73.066 1.00 68.19 555 ALA A O 1
ATOM 3365 N N . SER A 1 556 ? -33.184 -15.878 75.246 1.00 69.06 556 SER A N 1
ATOM 3366 C CA . SER A 1 556 ? -31.799 -15.702 75.681 1.00 69.06 556 SER A CA 1
ATOM 3367 C C . SER A 1 556 ? -31.466 -16.560 76.891 1.00 69.06 556 SER A C 1
ATOM 3369 O O . SER A 1 556 ? -32.356 -16.968 77.636 1.00 69.06 556 SER A O 1
ATOM 3371 N N . THR A 1 557 ? -30.183 -16.798 77.145 1.00 61.53 557 THR A N 1
ATOM 3372 C CA . THR A 1 557 ? -29.784 -17.315 78.455 1.00 61.53 557 THR A CA 1
ATOM 3373 C C . THR A 1 557 ? -29.788 -16.176 79.480 1.00 61.53 557 THR A C 1
ATOM 3375 O O . THR A 1 557 ? -30.391 -16.339 80.538 1.00 61.53 557 THR A O 1
ATOM 3378 N N . ALA A 1 558 ? -29.223 -14.997 79.184 1.00 68.19 558 ALA A N 1
ATOM 3379 C CA . ALA A 1 558 ? -29.136 -13.912 80.174 1.00 68.19 558 ALA A CA 1
ATOM 3380 C C . ALA A 1 558 ? -30.300 -12.893 80.131 1.00 68.19 558 ALA A C 1
ATOM 3382 O O . ALA A 1 558 ? -31.061 -12.819 81.094 1.00 68.19 558 ALA A O 1
ATOM 3383 N N . SER A 1 559 ? -30.461 -12.108 79.061 1.00 68.00 559 SER A N 1
ATOM 3384 C CA . SER A 1 559 ? -31.448 -11.011 79.006 1.00 68.00 559 SER A CA 1
ATOM 3385 C C . SER A 1 559 ? -32.330 -11.043 77.754 1.00 68.00 559 SER A C 1
ATOM 3387 O O . SER A 1 559 ? -31.815 -11.027 76.636 1.00 68.00 559 SER A O 1
ATOM 3389 N N . ALA A 1 560 ? -33.657 -11.062 77.926 1.00 71.50 560 ALA A N 1
ATOM 3390 C CA . ALA A 1 560 ? -34.638 -10.986 76.841 1.00 71.50 560 ALA A CA 1
ATOM 3391 C C . ALA A 1 560 ? -35.553 -9.760 77.006 1.00 71.50 560 ALA A C 1
ATOM 3393 O O . ALA A 1 560 ? -36.178 -9.586 78.048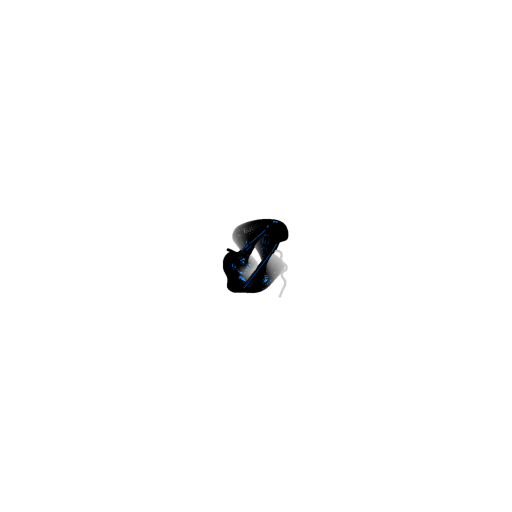 1.00 71.50 560 ALA A O 1
ATOM 3394 N N . THR A 1 561 ? -35.668 -8.914 75.982 1.00 75.81 561 THR A N 1
ATOM 3395 C CA . THR A 1 561 ? -36.525 -7.712 76.017 1.00 75.81 561 THR A CA 1
ATOM 3396 C C . THR A 1 561 ? -37.480 -7.673 74.830 1.00 75.81 561 THR A C 1
ATOM 3398 O O . THR A 1 561 ? -37.048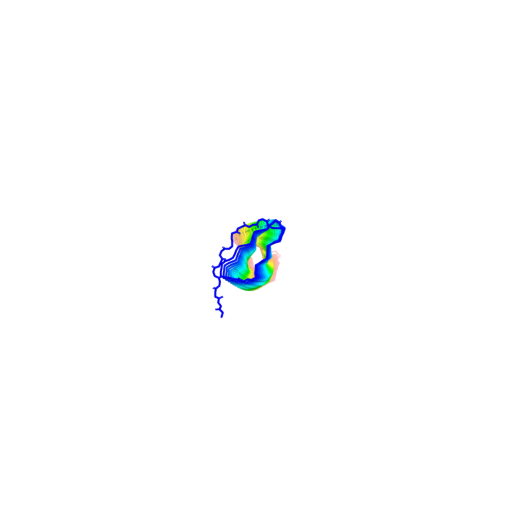 -7.876 73.695 1.00 75.81 561 THR A O 1
ATOM 3401 N N . VAL A 1 562 ? -38.760 -7.383 75.083 1.00 71.12 562 VAL A N 1
ATOM 3402 C CA . VAL A 1 562 ? -39.803 -7.218 74.064 1.00 71.12 562 VAL A CA 1
ATOM 3403 C C . VAL A 1 562 ? -40.611 -5.935 74.316 1.00 71.12 562 VAL A C 1
ATOM 3405 O O . VAL A 1 562 ? -40.979 -5.697 75.460 1.00 71.12 562 VAL A O 1
ATOM 3408 N N . THR A 1 563 ? -40.867 -5.099 73.295 1.00 77.12 563 THR A N 1
ATOM 3409 C CA . THR A 1 563 ? -41.406 -3.728 73.511 1.00 77.12 563 THR A CA 1
ATOM 3410 C C . THR A 1 563 ? -42.813 -3.428 72.973 1.00 77.12 563 THR A C 1
ATOM 3412 O O . THR A 1 563 ? -43.442 -2.484 73.435 1.00 77.12 563 THR A O 1
ATOM 3415 N N . SER A 1 564 ? -43.328 -4.131 71.960 1.00 66.50 564 SER A N 1
ATOM 3416 C CA . SER A 1 564 ? -44.695 -3.883 71.467 1.00 66.50 564 SER A CA 1
ATOM 3417 C C . SER A 1 564 ? -45.162 -4.974 70.502 1.00 66.50 564 SER A C 1
ATOM 3419 O O . SER A 1 564 ? -44.489 -5.243 69.506 1.00 66.50 564 SER A O 1
ATOM 3421 N N . GLY A 1 565 ? -46.327 -5.590 70.737 1.00 63.72 565 GLY A N 1
ATOM 3422 C CA . GLY A 1 565 ? -46.908 -6.504 69.752 1.00 63.72 565 GLY A CA 1
ATOM 3423 C C . GLY A 1 565 ? -48.211 -7.197 70.134 1.00 63.72 565 GLY A C 1
ATOM 3424 O O . GLY A 1 565 ? -48.690 -7.074 71.256 1.00 63.72 565 GLY A O 1
ATOM 3425 N N . SER A 1 566 ? -48.804 -7.908 69.167 1.00 61.06 566 SER A N 1
ATOM 3426 C CA . SER A 1 566 ? -50.112 -8.577 69.317 1.00 61.06 566 SER A CA 1
ATOM 3427 C C . SER A 1 566 ? -50.016 -9.941 70.016 1.00 61.06 566 SER A C 1
ATOM 3429 O O . SER A 1 566 ? -50.933 -10.330 70.733 1.00 61.06 566 SER A O 1
ATOM 3431 N N . ALA A 1 567 ? -48.907 -10.659 69.812 1.00 60.56 567 ALA A N 1
ATOM 3432 C CA . ALA A 1 567 ? -48.564 -11.922 70.462 1.00 60.56 567 ALA A CA 1
ATOM 3433 C C . ALA A 1 567 ? -47.077 -11.911 70.862 1.00 60.56 567 ALA A C 1
ATOM 3435 O O . ALA A 1 567 ? -46.209 -11.682 70.017 1.00 60.56 567 ALA A O 1
ATOM 3436 N N . LEU A 1 568 ? -46.783 -12.131 72.148 1.00 63.38 568 LEU A N 1
ATOM 3437 C CA . LEU A 1 568 ? -45.475 -11.868 72.765 1.00 63.38 568 LEU A CA 1
ATOM 3438 C C . LEU A 1 568 ? -44.969 -13.102 73.529 1.00 63.38 568 LEU A C 1
ATOM 3440 O O . LEU A 1 568 ? -45.694 -13.659 74.350 1.00 63.38 568 LEU A O 1
ATOM 3444 N N . SER A 1 569 ? -43.714 -13.495 73.303 1.00 65.19 569 SER A N 1
ATOM 3445 C CA . SER A 1 569 ? -42.998 -14.508 74.085 1.00 65.19 569 SER A CA 1
ATOM 3446 C C . SER A 1 569 ? -41.569 -14.041 74.370 1.00 65.19 569 SER A C 1
ATOM 3448 O O . SER A 1 569 ? -40.790 -13.802 73.448 1.00 65.19 569 SER A O 1
ATOM 3450 N N . ALA A 1 570 ? -41.220 -13.902 75.649 1.00 62.44 570 ALA A N 1
ATOM 3451 C CA . ALA A 1 570 ? -39.870 -13.591 76.111 1.00 62.44 570 ALA A CA 1
ATOM 3452 C C . ALA A 1 570 ? -39.422 -14.695 77.072 1.00 62.44 570 ALA A C 1
ATOM 3454 O O . ALA A 1 570 ? -40.004 -14.868 78.140 1.00 62.44 570 ALA A O 1
ATOM 3455 N N . THR A 1 571 ? -38.407 -15.462 76.686 1.00 65.38 571 THR A N 1
ATOM 3456 C CA . THR A 1 571 ? -37.864 -16.559 77.489 1.00 65.38 571 THR A CA 1
ATOM 3457 C C . THR A 1 571 ? -36.410 -16.250 77.819 1.00 65.38 571 THR A C 1
ATOM 3459 O O . THR A 1 571 ? -35.561 -16.189 76.931 1.00 65.38 571 THR A O 1
ATOM 3462 N N . SER A 1 572 ? -36.118 -16.045 79.101 1.00 64.69 572 SER A N 1
ATOM 3463 C CA . SER A 1 572 ? -34.757 -15.859 79.610 1.00 64.69 572 SER A CA 1
ATOM 3464 C C . SER A 1 572 ? -34.536 -16.702 80.853 1.00 64.69 572 SER A C 1
ATOM 3466 O O . SER A 1 572 ? -35.477 -16.875 81.628 1.00 64.69 572 SER A O 1
ATOM 3468 N N . THR A 1 573 ? -33.300 -17.124 81.115 1.00 56.94 573 THR A N 1
ATOM 3469 C CA . THR A 1 573 ? -32.982 -17.768 82.401 1.00 56.94 573 THR A CA 1
ATOM 3470 C C . THR A 1 573 ? -32.644 -16.775 83.518 1.00 56.94 573 THR A C 1
ATOM 3472 O O . THR A 1 573 ? -32.693 -17.171 84.679 1.00 56.94 573 THR A O 1
ATOM 3475 N N . ALA A 1 574 ? -32.361 -15.498 83.205 1.00 64.06 574 ALA A N 1
ATOM 3476 C CA . ALA A 1 574 ? -32.047 -14.480 84.218 1.00 64.06 574 ALA A CA 1
ATOM 3477 C C . ALA A 1 574 ? -32.986 -13.255 84.237 1.00 64.06 574 ALA A C 1
ATOM 3479 O O . ALA A 1 574 ? -33.495 -12.931 85.307 1.00 64.06 574 ALA A O 1
ATOM 3480 N N . SER A 1 575 ? -33.239 -12.567 83.113 1.00 62.69 575 SER A N 1
ATOM 3481 C CA . SER A 1 575 ? -34.129 -11.388 83.087 1.00 62.69 575 SER A CA 1
ATOM 3482 C C . SER A 1 575 ? -34.938 -11.262 81.793 1.00 62.69 575 SER A C 1
ATOM 3484 O O . SER A 1 575 ? -34.364 -11.183 80.704 1.00 62.69 575 SER A O 1
ATOM 3486 N N . ALA A 1 576 ? -36.269 -11.207 81.920 1.00 70.31 576 ALA A N 1
ATOM 3487 C CA . ALA A 1 576 ? -37.206 -11.007 80.818 1.00 70.31 576 ALA A CA 1
ATOM 3488 C C . ALA A 1 576 ? -38.040 -9.746 81.063 1.00 70.31 576 ALA A C 1
ATOM 3490 O O . ALA A 1 576 ? -38.658 -9.606 82.116 1.00 70.31 576 ALA A O 1
ATOM 3491 N N . THR A 1 577 ? -38.075 -8.838 80.089 1.00 71.25 577 THR A N 1
ATOM 3492 C CA . THR A 1 577 ? -38.855 -7.596 80.167 1.00 71.25 577 THR A CA 1
ATOM 3493 C C . THR A 1 577 ? -39.808 -7.500 78.983 1.00 71.25 577 THR A C 1
ATOM 3495 O O . THR A 1 577 ? -39.373 -7.579 77.836 1.00 71.25 577 THR A O 1
ATOM 3498 N N . VAL A 1 578 ? -41.098 -7.313 79.268 1.00 68.50 578 VAL A N 1
ATOM 3499 C CA . VAL A 1 578 ? -42.123 -6.959 78.281 1.00 68.50 578 VAL A CA 1
ATOM 3500 C C . VAL A 1 578 ? -42.652 -5.581 78.666 1.00 68.50 578 VAL A C 1
ATOM 3502 O O . VAL A 1 578 ? -43.280 -5.443 79.715 1.00 68.50 578 VAL A O 1
ATOM 3505 N N . THR A 1 579 ? -42.324 -4.566 77.872 1.00 63.75 579 THR A N 1
ATOM 3506 C CA . THR A 1 579 ? -42.909 -3.213 77.956 1.00 63.75 579 THR A CA 1
ATOM 3507 C C . THR A 1 579 ? -43.977 -3.072 76.892 1.00 63.75 579 THR A C 1
ATOM 3509 O O . THR A 1 579 ? -44.945 -2.320 77.123 1.00 63.75 579 THR A O 1
#

Foldseek 3Di:
DDADPDEDDDDEDQEDEAEEHAAYEAEYAAYYEYEEYAHYEYEYAHEYEYEEYAHYEYEYAAEYEYEEHAHYEYEYAHEYEYEEHAHYEFEYAHEGEYEEHAHYEFEYAAEGEYEEHAHYEFYYAAETEYEEHAHYEFEYAHETEYEEHAHYEFEYAHEGEYEEHAHYEFYYAAETEYEDHAHYEFEYAAETEYEDHAHYEFEYAHEGEYEDHAAYEFEYAHEGEYEDHAAYEFEYAAETEYEEHAHYEFEYAHEGEYEEHAHYEFEYAAETEYEEHAAYEFEYAHEGEYEEHAAYEFEYAHETEYEEHAAYEFEYAAETEYEEHAHYEFEYAAETEYEEYAAYEFEYAHETEYEEYAHYEFEYAAETEYEEYAAYEFEYAHEGEYEEYAAYEFEYAAEGEYEEYAHYETYYAAEFEYEEYAAYETEYAHEYEYEEYAHYEFEYAHEYEYEEYAAYEFYYAAETEYEEYAHYEFYYAHETEYEEYAAYETEYAAETEYEEYAHYEFEYAHEFEYEEYAHYETEYAHEFEYEYYAAYETEYAAEFEYEYYAAYATYYAAEWEYEYYNHDYTHYVHYYYYD

Organism: Trypanosoma congolense (strain IL3000) (NCBI:txid1068625)

Radius of gyration: 50.78 Å; chains: 1; bounding box: 106×28×159 Å

Secondary structure (DSSP, 8-state):
-------PPP--EEEEEEEEEEEEEEEEEEEEEEEEEEEEEEEESSEEEEEEEEEEEEEESSEEEEEEEEEEEEEESSEEEEEEEEEEEEEESSEEEEEEEEEEEEE-SSEEEEEEEEEEEEEESSEEEEEEEEEEEEEESSEEEEEEEEEEEEEESSEEEEEEEEEEEEEESSEEEEEEEEEEEEEESSEEEEEEEEEEEEEESSEEEEEEEEEEEEEESSEEEEEEEEEEEEEESSEEEEEEEEEEEEEESSEEEEEEEEEEEEEESSEEEEEEEEEEEEEESSEEEEEEEEEEEEE-SSEEEEEEEEEEEEEESSEEEEEEEEEEEEEESSEEEEEEEEEEEEEESSEEEEEEEEEEEEEESSEEEEEEEEEEEEEESSEEEEEEEEEEEEEESSEEEEEEEEEEEEEESSEEEEEEEEEEEEEESSEEEEEEEEEEEEEESSEEEEEEEEEEEEE-SSEEEEEEEEEEEEEESSEEEEEEEEEEEEEESSEEEEEEEEEEEEEESSEEEEEEEEEEEEEESSEEEEEEEEEEEEEESSEEEEEEEEEEEEEESSEEEE-SEEEEEEEESSEEEE-